Protein AF-0000000071173803 (afdb_homodimer)

pLDDT: mean 90.97, std 9.68, range [46.16, 98.56]

Structure (mmCIF, N/CA/C/O backbone):
data_AF-0000000071173803-model_v1
#
loop_
_entity.id
_entity.type
_entity.pdbx_description
1 polymer 'Corticotropin-releasing factor-binding protein'
#
loop_
_atom_site.group_PDB
_atom_site.id
_atom_site.type_symbol
_atom_site.label_atom_id
_atom_site.label_alt_id
_atom_site.label_comp_id
_atom_site.label_asym_id
_atom_site.label_entity_id
_atom_site.label_seq_id
_atom_site.pdbx_PDB_ins_code
_atom_site.Cartn_x
_atom_site.Cartn_y
_atom_site.Cartn_z
_atom_site.occupancy
_atom_site.B_iso_or_equiv
_atom_site.auth_seq_id
_atom_site.auth_comp_id
_atom_site.auth_asym_id
_atom_site.auth_atom_id
_atom_site.pdbx_PDB_model_num
ATOM 1 N N . MET A 1 1 ? -4.809 34.688 3.148 1 59.41 1 MET A N 1
ATOM 2 C CA . MET A 1 1 ? -4.145 33.438 3.539 1 59.41 1 MET A CA 1
ATOM 3 C C . MET A 1 1 ? -2.916 33.188 2.67 1 59.41 1 MET A C 1
ATOM 5 O O . MET A 1 1 ? -3.004 33.219 1.441 1 59.41 1 MET A O 1
ATOM 9 N N . GLU A 1 2 ? -1.804 33.406 3.295 1 76.56 2 GLU A N 1
ATOM 10 C CA . GLU A 1 2 ? -0.583 33.125 2.543 1 76.56 2 GLU A CA 1
ATOM 11 C C . GLU A 1 2 ? 0.011 31.781 2.936 1 76.56 2 GLU A C 1
ATOM 13 O O . GLU A 1 2 ? 0.204 31.5 4.121 1 76.56 2 GLU A O 1
ATOM 18 N N . VAL A 1 3 ? 0.132 30.844 2.01 1 80.69 3 VAL A N 1
ATOM 19 C CA . VAL A 1 3 ? 0.711 29.531 2.264 1 80.69 3 VAL A CA 1
ATOM 20 C C . VAL A 1 3 ? 2.172 29.516 1.819 1 80.69 3 VAL A C 1
ATOM 22 O O . VAL A 1 3 ? 2.494 29.953 0.711 1 80.69 3 VAL A O 1
ATOM 25 N N . GLN A 1 4 ? 3.051 29.172 2.697 1 82.62 4 GLN A N 1
ATOM 26 C CA . GLN A 1 4 ? 4.469 29.031 2.398 1 82.62 4 GLN A CA 1
ATOM 27 C C . GLN A 1 4 ? 4.906 27.562 2.531 1 82.62 4 GLN A C 1
ATOM 29 O O . GLN A 1 4 ? 4.648 26.922 3.551 1 82.62 4 GLN A O 1
ATOM 34 N N . SER A 1 5 ? 5.594 27.047 1.494 1 87.31 5 SER A N 1
ATOM 35 C CA . SER A 1 5 ? 5.992 25.641 1.504 1 87.31 5 SER A CA 1
ATOM 36 C C . SER A 1 5 ? 7.496 25.484 1.307 1 87.31 5 SER A C 1
ATOM 38 O O . SER A 1 5 ? 7.984 24.391 1.027 1 87.31 5 SER A O 1
ATOM 40 N N . GLU A 1 6 ? 8.242 26.641 1.444 1 93 6 GLU A N 1
ATOM 41 C CA . GLU A 1 6 ? 9.688 26.625 1.241 1 93 6 GLU A CA 1
ATOM 42 C C . GLU A 1 6 ? 10.43 27 2.516 1 93 6 GLU A C 1
ATOM 44 O O . GLU A 1 6 ? 9.945 27.828 3.297 1 93 6 GLU A O 1
ATOM 49 N N . GLU A 1 7 ? 11.555 26.328 2.613 1 96.31 7 GLU A N 1
ATOM 50 C CA . GLU A 1 7 ? 12.445 26.766 3.688 1 96.31 7 GLU A CA 1
ATOM 51 C C . GLU A 1 7 ? 13.047 28.141 3.387 1 96.31 7 GLU A C 1
ATOM 53 O O . GLU A 1 7 ? 13.141 28.547 2.227 1 96.31 7 GLU A O 1
ATOM 58 N N . GLY A 1 8 ? 13.477 28.844 4.512 1 94.94 8 GLY A N 1
ATOM 59 C CA . GLY A 1 8 ? 14.133 30.141 4.305 1 94.94 8 GLY A CA 1
ATOM 60 C C . GLY A 1 8 ? 13.742 31.172 5.34 1 94.94 8 GLY A C 1
ATOM 61 O O . GLY A 1 8 ? 13.234 30.828 6.41 1 94.94 8 GLY A O 1
ATOM 62 N N . GLN A 1 9 ? 14.141 32.406 4.934 1 94.94 9 GLN A N 1
ATOM 63 C CA . GLN A 1 9 ? 13.875 33.531 5.816 1 94.94 9 GLN A CA 1
ATOM 64 C C . GLN A 1 9 ? 12.664 34.344 5.336 1 94.94 9 GLN A C 1
ATOM 66 O O . GLN A 1 9 ? 12.523 34.594 4.137 1 94.94 9 GLN A O 1
ATOM 71 N N . TYR A 1 10 ? 11.898 34.656 6.281 1 94.38 10 TYR A N 1
ATOM 72 C CA . TYR A 1 10 ? 10.703 35.438 5.988 1 94.38 10 TYR A CA 1
ATOM 73 C C . TYR A 1 10 ? 10.641 36.688 6.859 1 94.38 10 TYR A C 1
ATOM 75 O O . TYR A 1 10 ? 11.102 36.688 8 1 94.38 10 TYR A O 1
ATOM 83 N N . PHE A 1 11 ? 10.086 37.75 6.238 1 91.75 11 PHE A N 1
ATOM 84 C CA . PHE A 1 11 ? 9.906 39 6.969 1 91.75 11 PHE A CA 1
ATOM 85 C C . PHE A 1 11 ? 8.531 39.594 6.695 1 91.75 11 PHE A C 1
ATOM 87 O O . PHE A 1 11 ? 8.102 39.656 5.543 1 91.75 11 PHE A O 1
ATOM 94 N N . PHE A 1 12 ? 7.914 39.938 7.77 1 89.5 12 PHE A N 1
ATOM 95 C CA . PHE A 1 12 ? 6.598 40.562 7.637 1 89.5 12 PHE A CA 1
ATOM 96 C C . PHE A 1 12 ? 6.562 41.906 8.312 1 89.5 12 PHE A C 1
ATOM 98 O O . PHE A 1 12 ? 7.004 42.062 9.453 1 89.5 12 PHE A O 1
ATOM 105 N N . LYS A 1 13 ? 6.094 42.875 7.594 1 87.94 13 LYS A N 1
ATOM 106 C CA . LYS A 1 13 ? 5.961 44.219 8.102 1 87.94 13 LYS A CA 1
ATOM 107 C C . LYS A 1 13 ? 4.535 44.75 7.93 1 87.94 13 LYS A C 1
ATOM 109 O O . LYS A 1 13 ? 3.895 44.469 6.91 1 87.94 13 LYS A O 1
ATOM 114 N N . ALA A 1 14 ? 4.141 45.438 8.93 1 86 14 ALA A N 1
ATOM 115 C CA . ALA A 1 14 ? 2.797 46 8.852 1 86 14 ALA A CA 1
ATOM 116 C C . ALA A 1 14 ? 2.725 47.094 7.785 1 86 14 ALA A C 1
ATOM 118 O O . ALA A 1 14 ? 3.641 47.906 7.66 1 86 14 ALA A O 1
ATOM 119 N N . SER A 1 15 ? 1.771 46.844 6.906 1 76.31 15 SER A N 1
ATOM 120 C CA . SER A 1 15 ? 1.469 47.938 5.973 1 76.31 15 SER A CA 1
ATOM 121 C C . SER A 1 15 ? 0.264 48.75 6.438 1 76.31 15 SER A C 1
ATOM 123 O O . SER A 1 15 ? -0.43 48.344 7.375 1 76.31 15 SER A O 1
ATOM 125 N N . GLN A 1 16 ? 0.033 49.969 5.773 1 65.31 16 GLN A N 1
ATOM 126 C CA . GLN A 1 16 ? -1.071 50.844 6.145 1 65.31 16 GLN A CA 1
ATOM 127 C C . GLN A 1 16 ? -2.4 50.094 6.125 1 65.31 16 GLN A C 1
ATOM 129 O O . GLN A 1 16 ? -3.273 50.344 6.957 1 65.31 16 GLN A O 1
ATOM 134 N N . ARG A 1 17 ? -2.688 49.219 5.199 1 61.84 17 ARG A N 1
ATOM 135 C CA . ARG A 1 17 ? -3.967 48.562 4.977 1 61.84 17 ARG A CA 1
ATOM 136 C C . ARG A 1 17 ? -4.203 47.469 6.023 1 61.84 17 ARG A C 1
ATOM 138 O O . ARG A 1 17 ? -5.336 47.031 6.219 1 61.84 17 ARG A O 1
ATOM 145 N N . ASP A 1 18 ? -3.154 47.031 6.547 1 60.41 18 ASP A N 1
ATOM 146 C CA . ASP A 1 18 ? -3.217 45.844 7.398 1 60.41 18 ASP A CA 1
ATOM 147 C C . ASP A 1 18 ? -3.48 46.25 8.852 1 60.41 18 ASP A C 1
ATOM 149 O O . ASP A 1 18 ? -3.303 45.406 9.758 1 60.41 18 ASP A O 1
ATOM 153 N N . SER A 1 19 ? -4.016 47.531 9.07 1 66.62 19 SER A N 1
ATOM 154 C CA . SER A 1 19 ? -4.039 48.031 10.43 1 66.62 19 SER A CA 1
ATOM 155 C C . SER A 1 19 ? -5.035 47.281 11.297 1 66.62 19 SER A C 1
ATOM 157 O O . SER A 1 19 ? -6.207 47.156 10.945 1 66.62 19 SER A O 1
ATOM 159 N N . ASN A 1 20 ? -4.672 46.5 12.266 1 76.06 20 ASN A N 1
ATOM 160 C CA . ASN A 1 20 ? -5.363 45.844 13.383 1 76.06 20 ASN A CA 1
ATOM 161 C C . ASN A 1 20 ? -5.996 44.531 12.984 1 76.06 20 ASN A C 1
ATOM 163 O O . ASN A 1 20 ? -6.734 43.938 13.766 1 76.06 20 ASN A O 1
ATOM 167 N N . MET A 1 21 ? -5.762 44.125 11.758 1 84.94 21 MET A N 1
ATOM 168 C CA . MET A 1 21 ? -6.352 42.875 11.344 1 84.94 21 MET A CA 1
ATOM 169 C C . MET A 1 21 ? -5.445 41.688 11.711 1 84.94 21 MET A C 1
ATOM 171 O O . MET A 1 21 ? -4.219 41.844 11.734 1 84.94 21 MET A O 1
ATOM 175 N N . VAL A 1 22 ? -6.082 40.625 12.125 1 87.44 22 VAL A N 1
ATOM 176 C CA . VAL A 1 22 ? -5.336 39.406 12.367 1 87.44 22 VAL A CA 1
ATOM 177 C C . VAL A 1 22 ? -5.031 38.719 11.039 1 87.44 22 VAL A C 1
ATOM 179 O O . VAL A 1 22 ? -5.938 38.469 10.242 1 87.44 22 VAL A O 1
ATOM 182 N N . CYS A 1 23 ? -3.803 38.5 10.766 1 90.25 23 CYS A N 1
ATOM 183 C CA . CYS A 1 23 ? -3.354 37.812 9.555 1 90.25 23 CYS A CA 1
ATOM 184 C C . CYS A 1 23 ? -2.674 36.5 9.891 1 90.25 23 CYS A C 1
ATOM 186 O O . CYS A 1 23 ? -2.396 36.219 11.062 1 90.25 23 CYS A O 1
ATOM 188 N N . GLY A 1 24 ? -2.547 35.656 8.844 1 92.25 24 GLY A N 1
ATOM 189 C CA . GLY A 1 24 ? -1.959 34.344 9.086 1 92.25 24 GLY A CA 1
ATOM 190 C C . GLY A 1 24 ? -0.979 33.906 8.008 1 92.25 24 GLY A C 1
ATOM 191 O O . GLY A 1 24 ? -1.202 34.156 6.824 1 92.25 24 GLY A O 1
ATOM 192 N N . VAL A 1 25 ? 0.132 33.375 8.406 1 94.88 25 VAL A N 1
ATOM 193 C CA . VAL A 1 25 ? 1.062 32.688 7.512 1 94.88 25 VAL A CA 1
ATOM 194 C C . VAL A 1 25 ? 0.924 31.172 7.676 1 94.88 25 VAL A C 1
ATOM 196 O O . VAL A 1 25 ? 1.354 30.609 8.688 1 94.88 25 VAL A O 1
ATOM 199 N N . TYR A 1 26 ? 0.418 30.562 6.664 1 96.12 26 TYR A N 1
ATOM 200 C CA . TYR A 1 26 ? 0.219 29.125 6.703 1 96.12 26 TYR A CA 1
ATOM 201 C C . TYR A 1 26 ? 1.432 28.391 6.145 1 96.12 26 TYR A C 1
ATOM 203 O O . TYR A 1 26 ? 1.81 28.594 4.988 1 96.12 26 TYR A O 1
ATOM 211 N N . LEU A 1 27 ? 1.997 27.547 6.98 1 97.5 27 LEU A N 1
ATOM 212 C CA . LEU A 1 27 ? 3.182 26.797 6.574 1 97.5 27 LEU A CA 1
ATOM 213 C C . LEU A 1 27 ? 2.836 25.328 6.32 1 97.5 27 LEU A C 1
ATOM 215 O O . LEU A 1 27 ? 2.055 24.734 7.062 1 97.5 27 LEU A O 1
ATOM 219 N N . LEU A 1 28 ? 3.396 24.781 5.277 1 96.56 28 LEU A N 1
ATOM 220 C CA . LEU A 1 28 ? 3.15 23.406 4.859 1 96.56 28 LEU A CA 1
ATOM 221 C C . LEU A 1 28 ? 4.418 22.781 4.293 1 96.56 28 LEU A C 1
ATOM 223 O O . LEU A 1 28 ? 5.16 23.422 3.555 1 96.56 28 LEU A O 1
ATOM 227 N N . THR A 1 29 ? 4.711 21.547 4.703 1 96.31 29 THR A N 1
ATOM 228 C CA . THR A 1 29 ? 5.855 20.828 4.156 1 96.31 29 THR A CA 1
ATOM 229 C C . THR A 1 29 ? 5.461 19.422 3.75 1 96.31 29 THR A C 1
ATOM 231 O O . THR A 1 29 ? 4.273 19.078 3.711 1 96.31 29 THR A O 1
ATOM 234 N N . ASP A 1 30 ? 6.414 18.547 3.383 1 93.31 30 ASP A N 1
ATOM 235 C CA . ASP A 1 30 ? 6.168 17.172 2.984 1 93.31 30 ASP A CA 1
ATOM 236 C C . ASP A 1 30 ? 5.609 16.359 4.148 1 93.31 30 AS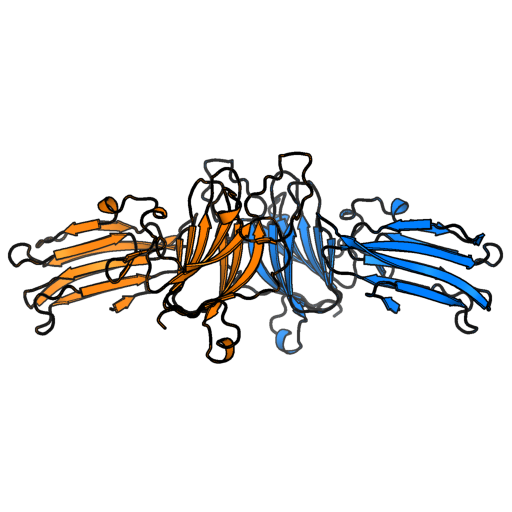P A C 1
ATOM 238 O O . ASP A 1 30 ? 5.871 16.672 5.312 1 93.31 30 ASP A O 1
ATOM 242 N N . PRO A 1 31 ? 4.887 15.297 3.783 1 92.81 31 PRO A N 1
ATOM 243 C CA . PRO A 1 31 ? 4.203 14.5 4.805 1 92.81 31 PRO A CA 1
ATOM 244 C C . PRO A 1 31 ? 5.164 13.922 5.84 1 92.81 31 PRO A C 1
ATOM 246 O O . PRO A 1 31 ? 4.766 13.68 6.984 1 92.81 31 PRO A O 1
ATOM 249 N N . ASP A 1 32 ? 6.359 13.625 5.484 1 92.31 32 ASP A N 1
ATOM 250 C CA . ASP A 1 32 ? 7.297 12.969 6.395 1 92.31 32 ASP A CA 1
ATOM 251 C C . ASP A 1 32 ? 8.242 13.977 7.039 1 92.31 32 ASP A C 1
ATOM 253 O O . ASP A 1 32 ? 9.375 13.641 7.387 1 92.31 32 ASP A O 1
ATOM 257 N N . LYS A 1 33 ? 7.793 15.211 7.082 1 96.12 33 LYS A N 1
ATOM 258 C CA . LYS A 1 33 ? 8.578 16.266 7.723 1 96.12 33 LYS A CA 1
ATOM 259 C C . LYS A 1 33 ? 7.707 17.125 8.641 1 96.12 33 LYS A C 1
ATOM 261 O O . LYS A 1 33 ? 6.496 17.219 8.438 1 96.12 33 LYS A O 1
ATOM 266 N N . ASN A 1 34 ? 8.375 17.672 9.609 1 97.81 34 ASN A N 1
ATOM 267 C CA . ASN A 1 34 ? 7.797 18.703 10.469 1 97.81 34 ASN A CA 1
ATOM 268 C C . ASN A 1 34 ? 8.391 20.078 10.172 1 97.81 34 ASN A C 1
ATOM 270 O O . ASN A 1 34 ? 9.32 20.203 9.375 1 97.81 34 ASN A O 1
ATOM 274 N N . ILE A 1 35 ? 7.82 21.078 10.766 1 98.25 35 ILE A N 1
ATOM 275 C CA . ILE A 1 35 ? 8.242 22.453 10.492 1 98.25 35 ILE A CA 1
ATOM 276 C C . ILE A 1 35 ? 8.875 23.047 11.75 1 98.25 35 ILE A C 1
ATOM 278 O O . ILE A 1 35 ? 8.273 23.016 12.828 1 98.25 35 ILE A O 1
ATOM 282 N N . GLU A 1 36 ? 10.055 23.516 11.594 1 98.31 36 GLU A N 1
ATOM 283 C CA . GLU A 1 36 ? 10.719 24.297 12.641 1 98.31 36 GLU A CA 1
ATOM 284 C C . GLU A 1 36 ? 10.75 25.781 12.289 1 98.31 36 GLU A C 1
ATOM 286 O O . GLU A 1 36 ? 11.156 26.156 11.195 1 98.31 36 GLU A O 1
ATOM 291 N N . VAL A 1 37 ? 10.32 26.562 13.18 1 97.19 37 VAL A N 1
ATOM 292 C CA . VAL A 1 37 ? 10.289 28.016 12.984 1 97.19 37 VAL A CA 1
ATOM 293 C C . VAL A 1 37 ? 11.164 28.703 14.023 1 97.19 37 VAL A C 1
ATOM 295 O O . VAL A 1 37 ? 11.016 28.453 15.227 1 97.19 37 VAL A O 1
ATOM 298 N N . ILE A 1 38 ? 12.047 29.5 13.523 1 95.69 38 ILE A N 1
ATOM 299 C CA . ILE A 1 38 ? 12.93 30.25 14.414 1 95.69 38 ILE A CA 1
ATOM 300 C C . ILE A 1 38 ? 12.672 31.734 14.258 1 95.69 38 ILE A C 1
ATOM 302 O O . ILE A 1 38 ? 13.008 32.344 13.227 1 95.69 38 ILE A O 1
ATOM 306 N N . PHE A 1 39 ? 12.133 32.344 15.289 1 93.94 39 PHE A N 1
ATOM 307 C CA . PHE A 1 39 ? 11.945 33.781 15.273 1 93.94 39 PHE A CA 1
ATOM 308 C C . PHE A 1 39 ? 13.242 34.5 15.617 1 93.94 39 PHE A C 1
ATOM 310 O O . PHE A 1 39 ? 13.805 34.281 16.688 1 93.94 39 PHE A O 1
ATOM 317 N N . ASP A 1 40 ? 13.656 35.312 14.703 1 90.62 40 ASP A N 1
ATOM 318 C CA . ASP A 1 40 ? 14.945 35.938 14.93 1 90.62 40 ASP A CA 1
ATOM 319 C C . ASP A 1 40 ? 14.797 37.469 15.07 1 90.62 40 ASP A C 1
ATOM 321 O O . ASP A 1 40 ? 15.742 38.156 15.453 1 90.62 40 ASP A O 1
ATOM 325 N N . TYR A 1 41 ? 13.75 37.969 14.695 1 91.5 41 TYR A N 1
ATOM 326 C CA . TYR A 1 41 ? 13.461 39.406 14.82 1 91.5 41 TYR A CA 1
ATOM 327 C C . TYR A 1 41 ? 12.023 39.625 15.258 1 91.5 41 TYR A C 1
ATOM 329 O O . TYR A 1 41 ? 11.102 39 14.758 1 91.5 41 TYR A O 1
ATOM 337 N N . LEU A 1 42 ? 11.867 40.469 16.234 1 93.25 42 LEU A N 1
ATOM 338 C CA . LEU A 1 42 ? 10.516 40.781 16.688 1 93.25 42 LEU A CA 1
ATOM 339 C C . LEU A 1 42 ? 10.398 42.25 17.094 1 93.25 42 LEU A C 1
ATOM 341 O O . LEU A 1 42 ? 11.078 42.719 18.016 1 93.25 42 LEU A O 1
ATOM 345 N N . ASN A 1 43 ? 9.641 42.969 16.344 1 93 43 ASN A N 1
ATOM 346 C CA . ASN A 1 43 ? 9.211 44.312 16.688 1 93 43 ASN A CA 1
ATOM 347 C C . ASN A 1 43 ? 7.695 44.438 16.609 1 93 43 ASN A C 1
ATOM 349 O O . ASN A 1 43 ? 7.164 45.031 15.672 1 93 43 ASN A O 1
ATOM 353 N N . VAL A 1 44 ? 7.031 43.906 17.594 1 93.19 44 VAL A N 1
ATOM 354 C CA . VAL A 1 44 ? 5.578 43.875 17.719 1 93.19 44 VAL A CA 1
ATOM 355 C C . VAL A 1 44 ? 5.184 44.281 19.141 1 93.19 44 VAL A C 1
ATOM 357 O O . VAL A 1 44 ? 4.871 43.406 19.969 1 93.19 44 VAL A O 1
ATOM 360 N N . PRO A 1 45 ? 5.16 45.531 19.312 1 92.31 45 PRO A N 1
ATOM 361 C CA . PRO A 1 45 ? 4.945 46 20.672 1 92.31 45 PRO A CA 1
ATOM 362 C C . PRO A 1 45 ? 3.621 45.531 21.266 1 92.31 45 PRO A C 1
ATOM 364 O O . PRO A 1 45 ? 2.566 45.719 20.656 1 92.31 45 PRO A O 1
ATOM 367 N N . CYS A 1 46 ? 3.711 45.094 22.516 1 92 46 CYS A N 1
ATOM 368 C CA . CYS A 1 46 ? 2.518 44.625 23.219 1 92 46 CYS A CA 1
ATOM 369 C C . CYS A 1 46 ? 1.587 45.781 23.531 1 92 46 CYS A C 1
ATOM 371 O O . CYS A 1 46 ? 0.365 45.625 23.531 1 92 46 CYS A O 1
ATOM 373 N N . GLU A 1 47 ? 2.123 46.875 23.719 1 92.25 47 GLU A N 1
ATOM 374 C CA . GLU A 1 47 ? 1.381 48.062 24.156 1 92.25 47 GLU A CA 1
ATOM 375 C C . GLU A 1 47 ? 0.385 48.5 23.078 1 92.25 47 GLU A C 1
ATOM 377 O O . GLU A 1 47 ? -0.645 49.125 23.391 1 92.25 47 GLU A O 1
ATOM 382 N N . THR A 1 48 ? 0.741 48.312 21.922 1 88.88 48 THR A N 1
ATOM 383 C CA . THR A 1 48 ? -0.132 48.75 20.828 1 88.88 48 THR A CA 1
ATOM 384 C C . THR A 1 48 ? -1.029 47.594 20.391 1 88.88 48 THR A C 1
ATOM 386 O O . THR A 1 48 ? -1.52 47.562 19.25 1 88.88 48 THR A O 1
ATOM 389 N N . ASN A 1 49 ? -1.089 46.562 21.172 1 91.06 49 ASN A N 1
ATOM 390 C CA . ASN A 1 49 ? -1.917 45.406 20.906 1 91.06 49 ASN A CA 1
ATOM 391 C C . ASN A 1 49 ? -1.32 44.531 19.812 1 91.06 49 ASN A C 1
ATOM 393 O O . ASN A 1 49 ? -2.053 43.906 19.047 1 91.06 49 ASN A O 1
ATOM 397 N N . GLY A 1 50 ? -0.064 44.656 19.609 1 92.12 50 GLY A N 1
ATOM 398 C CA . GLY A 1 50 ? 0.627 43.75 18.703 1 92.12 50 GLY A CA 1
ATOM 399 C C . GLY A 1 50 ? 0.729 42.344 19.25 1 92.12 50 GLY A C 1
ATOM 400 O O . GLY A 1 50 ? 0.855 42.125 20.469 1 92.12 50 GLY A O 1
ATOM 401 N N . LEU A 1 51 ? 0.649 41.375 18.375 1 93 51 LEU A N 1
ATOM 402 C CA . LEU A 1 51 ? 0.697 39.969 18.828 1 93 51 LEU A CA 1
ATOM 403 C C . LEU A 1 51 ? 1.147 39.062 17.688 1 93 51 LEU A C 1
ATOM 405 O O . LEU A 1 51 ? 0.729 39.219 16.547 1 93 51 LEU A O 1
ATOM 409 N N . VAL A 1 52 ? 2.023 38.125 18.047 1 93.31 52 VAL A N 1
ATOM 410 C CA . VAL A 1 52 ? 2.377 37 17.172 1 93.31 52 VAL A CA 1
ATOM 411 C C . VAL A 1 52 ? 2.082 35.688 17.875 1 93.31 52 VAL A C 1
ATOM 413 O O . VAL A 1 52 ? 2.322 35.531 19.078 1 93.31 52 VAL A O 1
ATOM 416 N N . SER A 1 53 ? 1.533 34.781 17.141 1 94.88 53 SER A N 1
ATOM 417 C CA . SER A 1 53 ? 1.189 33.469 17.703 1 94.88 53 SER A CA 1
ATOM 418 C C . SER A 1 53 ? 1.65 32.344 16.797 1 94.88 53 SER A C 1
ATOM 420 O O . SER A 1 53 ? 1.422 32.375 15.586 1 94.88 53 SER A O 1
ATOM 422 N N . PHE A 1 54 ? 2.402 31.422 17.438 1 96.75 54 PHE A N 1
ATOM 423 C CA . PHE A 1 54 ? 2.707 30.172 16.75 1 96.75 54 PHE A CA 1
ATOM 424 C C . PHE A 1 54 ? 1.685 29.109 17.109 1 96.75 54 PHE A C 1
ATOM 426 O O . PHE A 1 54 ? 1.4 28.875 18.281 1 96.75 54 PHE A O 1
ATOM 433 N N . ILE A 1 55 ? 1.165 28.469 16.094 1 97.62 55 ILE A N 1
ATOM 434 C CA . ILE A 1 55 ? 0.193 27.406 16.297 1 97.62 55 ILE A CA 1
ATOM 435 C C . ILE A 1 55 ? 0.74 26.094 15.734 1 97.62 55 ILE A C 1
ATOM 437 O O . ILE A 1 55 ? 1.106 26.016 14.555 1 97.62 55 ILE A O 1
ATOM 441 N N . ASP A 1 56 ? 0.825 25.031 16.609 1 98.31 56 ASP A N 1
ATOM 442 C CA . ASP A 1 56 ? 1.19 23.688 16.203 1 98.31 56 ASP A CA 1
ATOM 443 C C . ASP A 1 56 ? 0.056 23.031 15.422 1 98.31 56 ASP A C 1
ATOM 445 O O . ASP A 1 56 ? -0.8 22.359 16 1 98.31 56 ASP A O 1
ATOM 449 N N . GLY A 1 57 ? 0.076 23.188 14.109 1 97.69 57 GLY A N 1
ATOM 450 C CA . GLY A 1 57 ? -1.005 22.812 13.211 1 97.69 57 GLY A CA 1
ATOM 451 C C . GLY A 1 57 ? -1.604 24 12.469 1 97.69 57 GLY A C 1
ATOM 452 O O . GLY A 1 57 ? -0.941 25.016 12.281 1 97.69 57 GLY A O 1
ATOM 453 N N . TRP A 1 58 ? -2.76 23.75 11.875 1 96.62 58 TRP A N 1
ATOM 454 C CA . TRP A 1 58 ? -3.477 24.812 11.156 1 96.62 58 TRP A CA 1
ATOM 455 C C . TRP A 1 58 ? -4.789 25.141 11.859 1 96.62 58 TRP A C 1
ATOM 457 O O . TRP A 1 58 ? -5.367 24.297 12.547 1 96.62 58 TRP A O 1
ATOM 467 N N . GLU A 1 59 ? -5.25 26.312 11.727 1 95 59 GLU A N 1
ATOM 468 C CA . GLU A 1 59 ? -6.566 26.766 12.164 1 95 59 GLU A CA 1
ATOM 469 C C . GLU A 1 59 ? -7.289 27.516 11.055 1 95 59 GLU A C 1
ATOM 471 O O . GLU A 1 59 ? -6.762 28.484 10.508 1 95 59 GLU A O 1
ATOM 476 N N . LEU A 1 60 ? -8.43 27.047 10.719 1 90.25 60 LEU A N 1
ATOM 477 C CA . LEU A 1 60 ? -9.273 27.688 9.719 1 90.25 60 LEU A CA 1
ATOM 478 C C . LEU A 1 60 ? -10.711 27.812 10.219 1 90.25 60 LEU A C 1
ATOM 480 O O . LEU A 1 60 ? -11.383 26.797 10.438 1 90.25 60 LEU A O 1
ATOM 484 N N . ASN A 1 61 ? -11.156 29.031 10.375 1 88.94 61 ASN A N 1
ATOM 485 C CA . ASN A 1 61 ? -12.523 29.312 10.805 1 88.94 61 ASN A CA 1
ATOM 486 C C . ASN A 1 61 ? -12.852 28.625 12.125 1 88.94 61 ASN A C 1
ATOM 488 O O . ASN A 1 61 ? -13.898 27.984 12.25 1 88.94 61 ASN A O 1
ATOM 492 N N . GLY A 1 62 ? -11.953 28.625 12.914 1 91.12 62 GLY A N 1
ATOM 493 C CA . GLY A 1 62 ? -12.164 28.078 14.25 1 91.12 62 GLY A CA 1
ATOM 494 C C . GLY A 1 62 ? -11.953 26.578 14.32 1 91.12 62 GLY A C 1
ATOM 495 O O . GLY A 1 62 ? -12.125 25.969 15.383 1 91.12 62 GLY A O 1
ATOM 496 N N . GLN A 1 63 ? -11.656 25.953 13.242 1 94.62 63 GLN A N 1
ATOM 497 C CA . GLN A 1 63 ? -11.406 24.516 13.211 1 94.62 63 GLN A CA 1
ATOM 498 C C . GLN A 1 63 ? -9.914 24.219 13.07 1 94.62 63 GLN A C 1
ATOM 500 O O . GLN A 1 63 ? -9.188 24.969 12.414 1 94.62 63 GLN A O 1
ATOM 505 N N . PHE A 1 64 ? -9.5 23.047 13.633 1 96.19 64 PHE A N 1
ATOM 506 C CA . PHE A 1 64 ? -8.062 22.812 13.75 1 96.19 64 PHE A CA 1
ATOM 507 C C . PHE A 1 64 ? -7.652 21.547 13 1 96.19 64 PHE A C 1
ATOM 509 O O . PHE A 1 64 ? -8.43 20.594 12.906 1 96.19 64 PHE A O 1
ATOM 516 N N . PHE A 1 65 ? -6.488 21.625 12.531 1 96.5 65 PHE A N 1
ATOM 517 C CA . PHE A 1 65 ? -5.797 20.453 12.031 1 96.5 65 PHE A CA 1
ATOM 518 C C . PHE A 1 65 ? -4.48 20.234 12.766 1 96.5 65 PHE A C 1
ATOM 520 O O . PHE A 1 65 ? -3.645 21.141 12.828 1 96.5 65 PHE A O 1
ATOM 527 N N . PRO A 1 66 ? -4.195 19.141 13.086 1 96.94 66 PRO A N 1
ATOM 528 C CA . PRO A 1 66 ? -5.098 18 13.281 1 96.94 66 PRO A CA 1
ATOM 529 C C . PRO A 1 66 ? -6.234 18.312 14.258 1 96.94 66 PRO A C 1
ATOM 531 O O . PRO A 1 66 ? -6.16 19.297 15 1 96.94 66 PRO A O 1
ATOM 534 N N . SER A 1 67 ? -7.211 17.469 14.148 1 94.75 67 SER A N 1
ATOM 535 C CA . SER A 1 67 ? -8.32 17.656 15.078 1 94.75 67 SER A CA 1
ATOM 536 C C . SER A 1 67 ? -7.852 17.547 16.531 1 94.75 67 SER A C 1
ATOM 538 O O . SER A 1 67 ? -6.801 16.953 16.797 1 94.75 67 SER A O 1
ATOM 540 N N . ILE A 1 68 ? -8.648 18.094 17.422 1 93.75 68 ILE A N 1
ATOM 541 C CA . ILE A 1 68 ? -8.273 18.188 18.828 1 93.75 68 ILE A CA 1
ATOM 542 C C . ILE A 1 68 ? -8.008 16.797 19.375 1 93.75 68 ILE A C 1
ATOM 544 O O . ILE A 1 68 ? -7.035 16.578 20.109 1 93.75 68 ILE A O 1
ATOM 548 N N . GLU A 1 69 ? -8.812 15.828 19.016 1 91.06 69 GLU A N 1
ATOM 549 C CA . GLU A 1 69 ? -8.703 14.484 19.562 1 91.06 69 GLU A CA 1
ATOM 550 C C . GLU A 1 69 ? -7.523 13.727 18.953 1 91.06 69 GLU A C 1
ATOM 552 O O . GLU A 1 69 ? -7.031 12.758 19.531 1 91.06 69 GLU A O 1
ATOM 557 N N . ASP A 1 70 ? -7.062 14.188 17.859 1 95.12 70 ASP A N 1
ATOM 558 C CA . ASP A 1 70 ? -6.074 13.398 17.125 1 95.12 70 ASP A CA 1
ATOM 559 C C . ASP A 1 70 ? -4.68 14.016 17.25 1 95.12 70 ASP A C 1
ATOM 561 O O . ASP A 1 70 ? -3.691 13.406 16.844 1 95.12 70 ASP A O 1
ATOM 565 N N . HIS A 1 71 ? -4.574 15.203 17.766 1 96.5 71 HIS A N 1
ATOM 566 C CA . HIS A 1 71 ? -3.268 15.805 18 1 96.5 71 HIS A CA 1
ATOM 567 C C . HIS A 1 71 ? -2.627 15.281 19.281 1 96.5 71 HIS A C 1
ATOM 569 O O . HIS A 1 71 ? -3.314 15.086 20.281 1 96.5 71 HIS A O 1
ATOM 575 N N . PRO A 1 72 ? -1.331 15.109 19.266 1 94.5 72 PRO A N 1
ATOM 576 C CA . PRO A 1 72 ? -0.69 14.562 20.453 1 94.5 72 PRO A CA 1
ATOM 577 C C . PRO A 1 72 ? -0.704 15.539 21.625 1 94.5 72 PRO A C 1
ATOM 579 O O . PRO A 1 72 ? -0.573 15.125 22.781 1 94.5 72 PRO A O 1
ATOM 582 N N . LYS A 1 73 ? -0.834 16.828 21.344 1 96.38 73 LYS A N 1
ATOM 583 C CA . LYS A 1 73 ? -0.863 17.859 22.391 1 96.38 73 LYS A CA 1
ATOM 584 C C . LYS A 1 73 ? -2.277 18.391 22.594 1 96.38 73 LYS A C 1
ATOM 586 O O . LYS A 1 73 ? -3.029 18.562 21.641 1 96.38 73 LYS A O 1
ATOM 591 N N . PRO A 1 74 ? -2.57 18.688 23.891 1 95.5 74 PRO A N 1
ATOM 592 C CA . PRO A 1 74 ? -3.836 19.391 24.094 1 95.5 74 PRO A CA 1
ATOM 593 C C . PRO A 1 74 ? -3.857 20.766 23.422 1 95.5 74 PRO A C 1
ATOM 595 O O . PRO A 1 74 ? -2.803 21.359 23.203 1 95.5 74 PRO A O 1
ATOM 598 N N . LEU A 1 75 ? -5.043 21.234 23.125 1 94.44 75 LEU A N 1
ATOM 599 C CA . LEU A 1 75 ? -5.207 22.453 22.344 1 94.44 75 LEU A CA 1
ATOM 600 C C . LEU A 1 75 ? -4.449 23.625 22.969 1 94.44 75 LEU A C 1
ATOM 602 O O . LEU A 1 75 ? -3.791 24.391 22.281 1 94.44 75 LEU A O 1
ATOM 606 N N . GLN A 1 76 ? -4.488 23.719 24.281 1 93.81 76 GLN A N 1
ATOM 607 C CA . GLN A 1 76 ? -3.873 24.828 24.984 1 93.81 76 GLN A CA 1
ATOM 608 C C . GLN A 1 76 ? -2.359 24.844 24.781 1 93.81 76 GLN A C 1
ATOM 610 O O . GLN A 1 76 ? -1.732 25.906 24.812 1 93.81 76 GLN A O 1
ATOM 615 N N . SER A 1 77 ? -1.804 23.656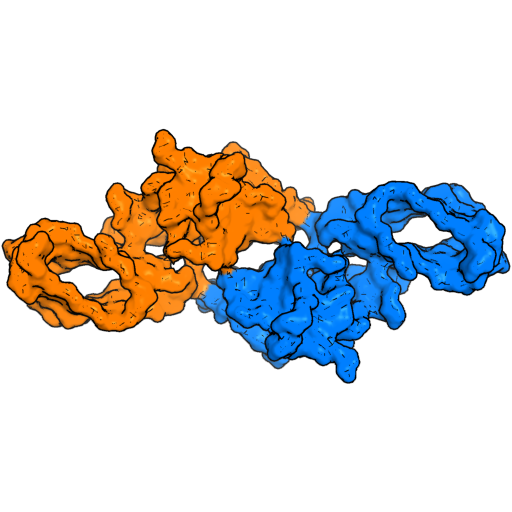 24.562 1 95.88 77 SER A N 1
ATOM 616 C CA . SER A 1 77 ? -0.357 23.531 24.422 1 95.88 77 SER A CA 1
ATOM 617 C C . SER A 1 77 ? 0.068 23.703 22.969 1 95.88 77 SER A C 1
ATOM 619 O O . SER A 1 77 ? 1.255 23.609 22.641 1 95.88 77 SER A O 1
ATOM 621 N N . ARG A 1 78 ? -0.881 24 22.156 1 97.31 78 ARG A N 1
ATOM 622 C CA . ARG A 1 78 ? -0.589 24.125 20.734 1 97.31 78 ARG A CA 1
ATOM 623 C C . ARG A 1 78 ? -0.365 25.578 20.344 1 97.31 78 ARG A C 1
ATOM 625 O O . ARG A 1 78 ? 0.018 25.875 19.219 1 97.31 78 ARG A O 1
ATOM 632 N N . PHE A 1 79 ? -0.578 26.453 21.344 1 95 79 PHE A N 1
ATOM 633 C CA . PHE A 1 79 ? -0.469 27.891 21.094 1 95 79 PHE A CA 1
ATOM 634 C C . PHE A 1 79 ? 0.653 28.5 21.922 1 95 79 PHE A C 1
ATOM 636 O O . PHE A 1 79 ? 0.787 28.203 23.109 1 95 79 PHE A O 1
ATOM 643 N N . THR A 1 80 ? 1.423 29.281 21.281 1 94.5 80 THR A N 1
ATOM 644 C CA . THR A 1 80 ? 2.354 30.156 21.984 1 94.5 80 THR A CA 1
ATOM 645 C C . THR A 1 80 ? 2.256 31.578 21.453 1 94.5 80 THR A C 1
ATOM 647 O O . THR A 1 80 ? 2.531 31.844 20.281 1 94.5 80 THR A O 1
ATOM 650 N N . GLU A 1 81 ? 1.849 32.438 22.297 1 93.5 81 GLU A N 1
ATOM 651 C CA . GLU A 1 81 ? 1.693 33.844 21.938 1 93.5 81 GLU A CA 1
ATOM 652 C C . GLU A 1 81 ? 2.797 34.688 22.562 1 93.5 81 GLU A C 1
ATOM 654 O O . GLU A 1 81 ? 3.211 34.469 23.688 1 93.5 81 GLU A O 1
ATOM 659 N N . PHE A 1 82 ? 3.23 35.625 21.797 1 92.19 82 PHE A N 1
ATOM 660 C CA . PHE A 1 82 ? 4.258 36.5 22.328 1 92.19 82 PHE A CA 1
ATOM 661 C C . PHE A 1 82 ? 4.258 37.844 21.594 1 92.19 82 PHE A C 1
ATOM 663 O O . PHE A 1 82 ? 3.723 37.938 20.484 1 92.19 82 PHE A O 1
ATOM 670 N N . CYS A 1 83 ? 4.699 38.844 22.188 1 92.19 83 CYS A N 1
ATOM 671 C CA . CYS A 1 83 ? 4.859 40.188 21.688 1 92.19 83 CYS A CA 1
ATOM 672 C C . CYS A 1 83 ? 6.051 40.875 22.344 1 92.19 83 CYS A C 1
ATOM 674 O O . CYS A 1 83 ? 6.652 40.344 23.281 1 92.19 83 CYS A O 1
ATOM 676 N N . GLY A 1 84 ? 6.414 41.969 21.812 1 89.94 84 GLY A N 1
ATOM 677 C CA . GLY A 1 84 ? 7.523 42.719 22.359 1 89.94 84 GLY A CA 1
ATOM 678 C C . GLY A 1 84 ? 8.539 43.156 21.328 1 89.94 84 GLY A C 1
ATOM 679 O O . GLY A 1 84 ? 8.258 43.094 20.125 1 89.94 84 GLY A O 1
ATOM 680 N N . GLN A 1 85 ? 9.461 43.906 21.859 1 82.38 85 GLN A N 1
ATOM 681 C CA . GLN A 1 85 ? 10.609 44.312 21.062 1 82.38 85 GLN A CA 1
ATOM 682 C C . GLN A 1 85 ? 11.883 43.594 21.516 1 82.38 85 GLN A C 1
ATOM 684 O O . GLN A 1 85 ? 12.391 43.875 22.609 1 82.38 85 GLN A O 1
ATOM 689 N N . ARG A 1 86 ? 11.961 42.312 21.094 1 73.44 86 ARG A N 1
ATOM 690 C CA . ARG A 1 86 ? 13.117 41.594 21.594 1 73.44 86 ARG A CA 1
ATOM 691 C C . ARG A 1 86 ? 13.773 40.781 20.469 1 73.44 86 ARG A C 1
ATOM 693 O O . ARG A 1 86 ? 13.102 40.344 19.531 1 73.44 86 ARG A O 1
ATOM 700 N N . LYS A 1 87 ? 15.156 40.875 20.531 1 64.62 87 LYS A N 1
ATOM 701 C CA . LYS A 1 87 ? 15.914 39.969 19.688 1 64.62 87 LYS A CA 1
ATOM 702 C C . LYS A 1 87 ? 16.078 38.594 20.359 1 64.62 87 LYS A C 1
ATOM 704 O O . LYS A 1 87 ? 16.906 38.438 21.266 1 64.62 87 LYS A O 1
ATOM 709 N N . VAL A 1 88 ? 14.984 37.844 20.781 1 67.88 88 VAL A N 1
ATOM 710 C CA . VAL A 1 88 ? 15.281 36.531 21.312 1 67.88 88 VAL A CA 1
ATOM 711 C C . VAL A 1 88 ? 14.969 35.469 20.25 1 67.88 88 VAL A C 1
ATOM 713 O O . VAL A 1 88 ? 14.016 35.625 19.484 1 67.88 88 VAL A O 1
ATOM 716 N N . LYS A 1 89 ? 15.93 34.531 20.141 1 82.12 89 LYS A N 1
ATOM 717 C CA . LYS A 1 89 ? 15.758 33.406 19.234 1 82.12 89 LYS A CA 1
ATOM 718 C C . LYS A 1 89 ? 14.82 32.344 19.844 1 82.12 89 LYS A C 1
ATOM 720 O O . LYS A 1 89 ? 15.211 31.625 20.75 1 82.12 89 LYS A O 1
ATOM 725 N N . GLN A 1 90 ? 13.57 32.469 19.547 1 89.12 90 GLN A N 1
ATOM 726 C CA . GLN A 1 90 ? 12.602 31.453 19.922 1 89.12 90 GLN A CA 1
ATOM 727 C C . GLN A 1 90 ? 12.43 30.422 18.828 1 89.12 90 GLN A C 1
ATOM 729 O O . GLN A 1 90 ? 12.312 30.766 17.656 1 89.12 90 GLN A O 1
ATOM 734 N N . VAL A 1 91 ? 12.453 29.156 19.234 1 95.19 91 VAL A N 1
ATOM 735 C CA . VAL A 1 91 ? 12.336 28.062 18.281 1 95.19 91 VAL A CA 1
ATOM 736 C C . VAL A 1 91 ? 11.062 27.281 18.562 1 95.19 91 VAL A C 1
ATOM 738 O O . VAL A 1 91 ? 10.773 26.922 19.703 1 95.19 91 VAL A O 1
ATOM 741 N N . PHE A 1 92 ? 10.281 27.141 17.578 1 96.75 92 PHE A N 1
ATOM 742 C CA . PHE A 1 92 ? 9.07 26.344 17.672 1 96.75 92 PHE A CA 1
ATOM 743 C C . PHE A 1 92 ? 9.086 25.203 16.641 1 96.75 92 PHE A C 1
ATOM 745 O O . PHE A 1 92 ? 9.625 25.359 15.547 1 96.75 92 PHE A O 1
ATOM 752 N N . GLN A 1 93 ? 8.5 24.094 17.031 1 97.38 93 GLN A N 1
ATOM 753 C CA . GLN A 1 93 ? 8.43 22.953 16.125 1 97.38 93 GLN A CA 1
ATOM 754 C C . GLN A 1 93 ? 7.02 22.375 16.078 1 97.38 93 GLN A C 1
ATOM 756 O O . GLN A 1 93 ? 6.367 22.219 17.109 1 97.38 93 GLN A O 1
ATOM 761 N N . SER A 1 94 ? 6.602 22.156 14.914 1 98.25 94 SER A N 1
ATOM 762 C CA . SER A 1 94 ? 5.289 21.531 14.758 1 98.25 94 SER A CA 1
ATOM 763 C C . SER A 1 94 ? 5.348 20.031 15.023 1 98.25 94 SER A C 1
ATOM 765 O O . SER A 1 94 ? 6.43 19.438 15.031 1 98.25 94 SER A O 1
ATOM 767 N N . SER A 1 95 ? 4.145 19.391 15.266 1 97.94 95 SER A N 1
ATOM 768 C CA . SER A 1 95 ? 4.047 17.953 15.484 1 97.94 95 SER A CA 1
ATOM 769 C C . SER A 1 95 ? 3.695 17.219 14.195 1 97.94 95 SER A C 1
ATOM 771 O O . SER A 1 95 ? 3.699 15.984 14.156 1 97.94 95 SER A O 1
ATOM 773 N N . GLN A 1 96 ? 3.27 17.938 13.172 1 97.81 96 GLN A N 1
ATOM 774 C CA . GLN A 1 96 ? 2.908 17.422 11.859 1 97.81 96 GLN A CA 1
ATOM 775 C C . GLN A 1 96 ? 3.447 18.312 10.742 1 97.81 96 GLN A C 1
ATOM 777 O O . GLN A 1 96 ? 4.188 19.266 11.008 1 97.81 96 GLN A O 1
ATOM 782 N N . ASN A 1 97 ? 2.986 18.078 9.5 1 97.19 97 ASN A N 1
ATOM 783 C CA . ASN A 1 97 ? 3.594 18.766 8.367 1 97.19 97 ASN A CA 1
ATOM 784 C C . ASN A 1 97 ? 2.938 20.125 8.125 1 97.19 97 ASN A C 1
ATOM 786 O O . ASN A 1 97 ? 2.926 20.625 6.992 1 97.19 97 ASN A O 1
ATOM 790 N N . ALA A 1 98 ? 2.355 20.672 9.125 1 97.69 98 ALA A N 1
ATOM 791 C CA . ALA A 1 98 ? 1.671 21.969 9.016 1 97.69 98 ALA A CA 1
ATOM 792 C C . ALA A 1 98 ? 1.877 22.797 10.273 1 97.69 98 ALA A C 1
ATOM 794 O O . ALA A 1 98 ? 1.923 22.266 11.383 1 97.69 98 ALA A O 1
ATOM 795 N N . ALA A 1 99 ? 1.935 24.047 10.078 1 98.19 99 ALA A N 1
ATOM 796 C CA . ALA A 1 99 ? 2.014 25.031 11.156 1 98.19 99 ALA A CA 1
ATOM 797 C C . ALA A 1 99 ? 1.429 26.375 10.727 1 98.19 99 ALA A C 1
ATOM 799 O O . ALA A 1 99 ? 1.253 26.625 9.531 1 98.19 99 ALA A O 1
ATOM 800 N N . LEU A 1 100 ? 1.122 27.188 11.727 1 97.75 100 LEU A N 1
ATOM 801 C CA . LEU A 1 100 ? 0.5 28.484 11.43 1 97.75 100 LEU A CA 1
ATOM 802 C C . LEU A 1 100 ? 1.089 29.578 12.305 1 97.75 100 LEU A C 1
ATOM 804 O O . LEU A 1 100 ? 1.293 29.391 13.5 1 97.75 100 LEU A O 1
ATOM 808 N N . ILE A 1 101 ? 1.468 30.656 11.703 1 96.19 101 ILE A N 1
ATOM 809 C CA . ILE A 1 101 ? 1.824 31.875 12.414 1 96.19 101 ILE A CA 1
ATOM 810 C C . ILE A 1 101 ? 0.716 32.906 12.25 1 96.19 101 ILE A C 1
ATOM 812 O O . ILE A 1 101 ? 0.411 33.344 11.133 1 96.19 101 ILE A O 1
ATOM 816 N N . GLN A 1 102 ? 0.13 33.25 13.281 1 94.75 102 GLN A N 1
ATOM 817 C CA . GLN A 1 102 ? -0.87 34.312 13.281 1 94.75 102 GLN A CA 1
ATOM 818 C C . GLN A 1 102 ? -0.308 35.594 13.891 1 94.75 102 GLN A C 1
ATOM 820 O O . GLN A 1 102 ? 0.468 35.531 14.852 1 94.75 102 GLN A O 1
ATOM 825 N N . TYR A 1 103 ? -0.794 36.719 13.336 1 92.94 103 TYR A N 1
ATOM 826 C CA . TYR A 1 103 ? -0.211 37.938 13.883 1 92.94 103 TYR A CA 1
ATOM 827 C C . TYR A 1 103 ? -1.162 39.125 13.719 1 92.94 103 TYR A C 1
ATOM 829 O O . TYR A 1 103 ? -2.029 39.125 12.844 1 92.94 103 TYR A O 1
ATOM 837 N N . ARG A 1 104 ? -1.039 40.031 14.516 1 93 104 ARG A N 1
ATOM 838 C CA . ARG A 1 104 ? -1.646 41.375 14.492 1 93 104 ARG A CA 1
ATOM 839 C C . ARG A 1 104 ? -0.605 42.438 14.75 1 93 104 ARG A C 1
ATOM 841 O O . ARG A 1 104 ? 0.023 42.469 15.812 1 93 104 ARG A O 1
ATOM 848 N N . ILE A 1 105 ? -0.385 43.25 13.734 1 91.56 105 ILE A N 1
ATOM 849 C CA . ILE A 1 105 ? 0.589 44.344 13.836 1 91.56 105 ILE A CA 1
ATOM 850 C C . ILE A 1 105 ? -0.087 45.656 13.539 1 91.56 105 ILE A C 1
ATOM 852 O O . ILE A 1 105 ? -0.085 46.125 12.391 1 91.56 105 ILE A O 1
ATOM 856 N N . PRO A 1 106 ? -0.468 46.375 14.477 1 89.25 106 PRO A N 1
ATOM 857 C CA . PRO A 1 106 ? -1.274 47.594 14.273 1 89.25 106 PRO A CA 1
ATOM 858 C C . PRO A 1 106 ? -0.444 48.781 13.805 1 89.25 106 PRO A C 1
ATOM 860 O O . PRO A 1 106 ? -0.983 49.719 13.211 1 89.25 106 PRO A O 1
ATOM 863 N N . THR A 1 107 ? 0.8 48.844 14.164 1 88 107 THR A N 1
ATOM 864 C CA . THR A 1 107 ? 1.615 50.031 13.898 1 88 107 THR A CA 1
ATOM 865 C C . THR A 1 107 ? 2.449 49.844 12.633 1 88 107 THR A C 1
ATOM 867 O O . THR A 1 107 ? 3.205 48.875 12.523 1 88 107 THR A O 1
ATOM 870 N N . ARG A 1 108 ? 2.373 50.812 11.844 1 87.25 108 ARG A N 1
ATOM 871 C CA . ARG A 1 108 ? 3.135 50.781 10.602 1 87.25 108 ARG A CA 1
ATOM 872 C C . ARG A 1 108 ? 4.633 50.719 10.875 1 87.25 108 ARG A C 1
ATOM 874 O O . ARG A 1 108 ? 5.133 51.406 11.773 1 87.25 108 ARG A O 1
ATOM 881 N N . GLY A 1 109 ? 5.32 49.938 10.008 1 86.5 109 GLY A N 1
ATOM 882 C CA . GLY A 1 109 ? 6.766 49.844 10.141 1 86.5 109 GLY A CA 1
ATOM 883 C C . GLY A 1 109 ? 7.203 48.719 11.062 1 86.5 109 GLY A C 1
ATOM 884 O O . GLY A 1 109 ? 8.328 48.219 10.969 1 86.5 109 GLY A O 1
ATOM 885 N N . ASN A 1 110 ? 6.328 48.406 12.062 1 90.75 110 ASN A N 1
ATOM 886 C CA . ASN A 1 110 ? 6.617 47.281 12.93 1 90.75 110 ASN A CA 1
ATOM 887 C C . ASN A 1 110 ? 6.504 45.969 12.18 1 90.75 110 ASN A C 1
ATOM 889 O O . ASN A 1 110 ? 5.883 45.906 11.117 1 90.75 110 ASN A O 1
ATOM 893 N N . GLY A 1 111 ? 7.195 44.938 12.727 1 91.62 111 GLY A N 1
ATOM 894 C CA . GLY A 1 111 ? 7.152 43.625 12.055 1 91.62 111 GLY A CA 1
ATOM 895 C C . GLY A 1 111 ? 7.938 42.562 12.781 1 91.62 111 GLY A C 1
ATOM 896 O O . GLY A 1 111 ? 8.289 42.719 13.953 1 91.62 111 GLY A O 1
ATOM 897 N N . PHE A 1 112 ? 8.008 41.469 12.125 1 92.69 112 PHE A N 1
ATOM 898 C CA . PHE A 1 112 ? 8.773 40.375 12.672 1 92.69 112 PHE A CA 1
ATOM 899 C C . PHE A 1 112 ? 9.406 39.531 11.562 1 92.69 112 PHE A C 1
ATOM 901 O O . PHE A 1 112 ? 9.008 39.656 10.398 1 92.69 112 PHE A O 1
ATOM 908 N N . GLY A 1 113 ? 10.453 38.875 11.922 1 92.56 113 GLY A N 1
ATOM 909 C CA . GLY A 1 113 ? 11.164 37.969 11.023 1 92.56 113 GLY A CA 1
ATOM 910 C C . GLY A 1 113 ? 11.398 36.594 11.609 1 92.56 113 GLY A C 1
ATOM 911 O O . GLY A 1 113 ? 11.57 36.469 12.82 1 92.56 113 GLY A O 1
ATOM 912 N N . PHE A 1 114 ? 11.328 35.625 10.766 1 94.12 114 PHE A N 1
ATOM 913 C CA . PHE A 1 114 ? 11.57 34.281 11.211 1 94.12 114 PHE A CA 1
ATOM 914 C C . PHE A 1 114 ? 12.172 33.438 10.094 1 94.12 114 PHE A C 1
ATOM 916 O O . PHE A 1 114 ? 12.102 33.812 8.922 1 94.12 114 PHE A O 1
ATOM 923 N N . SER A 1 115 ? 12.734 32.344 10.484 1 96.31 115 SER A N 1
ATOM 924 C CA . SER A 1 115 ? 13.234 31.359 9.531 1 96.31 115 SER A CA 1
ATOM 925 C C . SER A 1 115 ? 12.492 30.031 9.664 1 96.31 115 SER A C 1
ATOM 927 O O . SER A 1 115 ? 12.031 29.672 10.75 1 96.31 115 SER A O 1
ATOM 929 N N . VAL A 1 116 ? 12.398 29.375 8.539 1 97.5 116 VAL A N 1
ATOM 930 C CA . VAL A 1 116 ? 11.703 28.094 8.492 1 97.5 116 VAL A CA 1
ATOM 931 C C . VAL A 1 116 ? 12.672 26.984 8.07 1 97.5 116 VAL A C 1
ATOM 933 O O . VAL A 1 116 ? 13.422 27.141 7.102 1 97.5 116 VAL A O 1
ATOM 936 N N . ARG A 1 117 ? 12.633 25.953 8.812 1 97.88 117 ARG A N 1
ATOM 937 C CA . ARG A 1 117 ? 13.367 24.734 8.477 1 97.88 117 ARG A CA 1
ATOM 938 C C . ARG A 1 117 ? 12.453 23.516 8.523 1 97.88 117 ARG A C 1
ATOM 940 O O . ARG A 1 117 ? 11.578 23.422 9.375 1 97.88 117 ARG A O 1
ATOM 947 N N . PHE A 1 118 ? 12.711 22.609 7.625 1 98.06 118 PHE A N 1
ATOM 948 C CA . PHE A 1 118 ? 11.969 21.359 7.613 1 98.06 118 PHE A CA 1
ATOM 949 C C . PHE A 1 118 ? 12.797 20.234 8.227 1 98.06 118 PHE A C 1
ATOM 951 O O . PHE A 1 118 ? 13.945 20.016 7.832 1 98.06 118 PHE A O 1
ATOM 958 N N . ILE A 1 119 ? 12.156 19.562 9.211 1 96.81 119 ILE A N 1
ATOM 959 C CA . ILE A 1 119 ? 12.852 18.5 9.922 1 96.81 119 ILE A CA 1
ATOM 960 C C . ILE A 1 119 ? 12.18 17.156 9.648 1 96.81 119 ILE A C 1
ATOM 962 O O . ILE A 1 119 ? 10.945 17.062 9.625 1 96.81 119 ILE A O 1
ATOM 966 N N . LYS A 1 120 ? 13.016 16.141 9.516 1 93.56 120 LYS A N 1
ATOM 967 C CA . LYS A 1 120 ? 12.469 14.812 9.25 1 93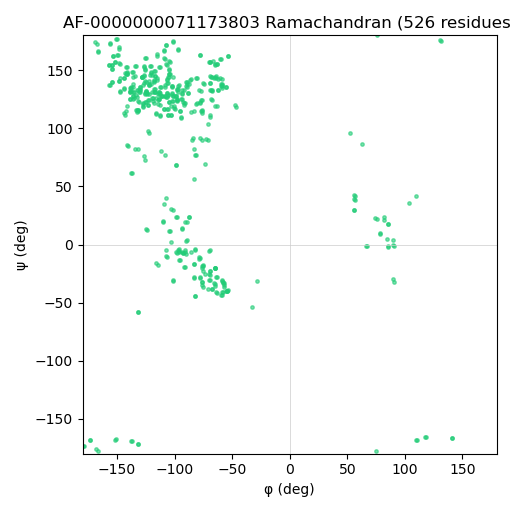.56 120 LYS A CA 1
ATOM 968 C C . LYS A 1 120 ? 11.578 14.344 10.398 1 93.56 120 LYS A C 1
ATOM 970 O O . LYS A 1 120 ? 11.93 14.5 11.562 1 93.56 120 LYS A O 1
ATOM 975 N N . ASN A 1 121 ? 10.422 13.844 10.086 1 93.88 121 ASN A N 1
ATOM 976 C CA . ASN A 1 121 ? 9.516 13.203 11.023 1 93.88 121 ASN A CA 1
ATOM 977 C C . ASN A 1 121 ? 9.508 11.688 10.852 1 93.88 121 ASN A C 1
ATOM 979 O O . ASN A 1 121 ? 8.961 11.172 9.875 1 93.88 121 ASN A O 1
ATOM 983 N N . PRO A 1 122 ? 9.992 10.945 11.766 1 90.12 122 PRO A N 1
ATOM 984 C CA . PRO A 1 122 ? 10.125 9.5 11.602 1 90.12 122 PRO A CA 1
ATOM 985 C C . PRO A 1 122 ? 8.805 8.758 11.781 1 90.12 122 PRO A C 1
ATOM 987 O O . PRO A 1 122 ? 8.703 7.574 11.461 1 90.12 122 PRO A O 1
ATOM 990 N N . THR A 1 123 ? 7.82 9.406 12.258 1 91.62 123 THR A N 1
ATOM 991 C CA . THR A 1 123 ? 6.543 8.742 12.477 1 91.62 123 THR A CA 1
ATOM 992 C C . THR A 1 123 ? 5.387 9.625 12.016 1 91.62 123 THR A C 1
ATOM 994 O O . THR A 1 123 ? 4.531 10 12.828 1 91.62 123 THR A O 1
ATOM 997 N N . PRO A 1 124 ? 5.426 9.891 10.742 1 94.06 124 PRO A N 1
ATOM 998 C CA . PRO A 1 124 ? 4.309 10.711 10.273 1 94.06 124 PRO A CA 1
ATOM 999 C C . PRO A 1 124 ? 2.949 10.109 10.609 1 94.06 124 PRO A C 1
ATOM 1001 O O . PRO A 1 124 ? 2.742 8.906 10.422 1 94.06 124 PRO A O 1
ATOM 1004 N N . CYS A 1 125 ? 2.002 10.922 11.094 1 95.56 125 CYS A N 1
ATOM 1005 C CA . CYS A 1 125 ? 0.695 10.445 11.531 1 95.56 125 CYS A CA 1
ATOM 1006 C C . CYS A 1 125 ? -0.422 11.305 10.945 1 95.56 125 CYS A C 1
ATOM 1008 O O . CYS A 1 125 ? -1.297 10.789 10.242 1 95.56 125 CYS A O 1
ATOM 1010 N N . ASN A 1 126 ? -0.418 12.539 11.195 1 97.19 126 ASN A N 1
ATOM 1011 C CA . ASN A 1 126 ? -1.395 13.453 10.617 1 97.19 126 ASN A CA 1
ATOM 1012 C C . ASN A 1 126 ? -0.807 14.234 9.438 1 97.19 126 ASN A C 1
ATOM 1014 O O . ASN A 1 126 ? 0.177 14.953 9.602 1 97.19 126 ASN A O 1
ATOM 1018 N N . ILE A 1 127 ? -1.46 14.117 8.32 1 96.62 127 ILE A N 1
ATOM 1019 C CA . ILE A 1 127 ? -0.889 14.641 7.086 1 96.62 127 ILE A CA 1
ATOM 1020 C C . ILE A 1 127 ? -1.887 15.586 6.418 1 96.62 127 ILE A C 1
ATOM 1022 O O . ILE A 1 127 ? -3.062 15.242 6.262 1 96.62 127 ILE A O 1
ATOM 1026 N N . LEU A 1 128 ? -1.428 16.719 6.078 1 96 128 LEU A N 1
ATOM 1027 C CA . LEU A 1 128 ? -2.209 17.688 5.312 1 96 128 LEU A CA 1
ATOM 1028 C C . LEU A 1 128 ? -1.723 17.766 3.869 1 96 128 LEU A C 1
ATOM 1030 O O . LEU A 1 128 ? -0.523 17.906 3.621 1 96 128 LEU A O 1
ATOM 1034 N N . LEU A 1 129 ? -2.689 17.672 2.947 1 93.25 129 LEU A N 1
ATOM 1035 C CA . LEU A 1 129 ? -2.312 17.641 1.538 1 93.25 129 LEU A CA 1
ATOM 1036 C C . LEU A 1 129 ? -2.889 18.828 0.79 1 93.25 129 LEU A C 1
ATOM 1038 O O . LEU A 1 129 ? -4.027 19.234 1.038 1 93.25 129 LEU A O 1
ATOM 1042 N N . GLU A 1 130 ? -2.113 19.469 -0.175 1 83.81 130 GLU A N 1
ATOM 1043 C CA . GLU A 1 130 ? -2.551 20.609 -0.968 1 83.81 130 GLU A CA 1
ATOM 1044 C C . GLU A 1 130 ? -2.777 20.219 -2.426 1 83.81 130 GLU A C 1
ATOM 1046 O O . GLU A 1 130 ? -2.982 21.078 -3.281 1 83.81 130 GLU A O 1
ATOM 1051 N N . GLY A 1 131 ? -3.162 19.25 -2.84 1 74.12 131 GLY A N 1
ATOM 1052 C CA . GLY A 1 131 ? -3.783 19.047 -4.141 1 74.12 131 GLY A CA 1
ATOM 1053 C C . GLY A 1 131 ? -2.918 18.266 -5.102 1 74.12 131 GLY A C 1
ATOM 1054 O O . GLY A 1 131 ? -2.816 18.594 -6.281 1 74.12 131 GLY A O 1
ATOM 1055 N N . THR A 1 132 ? -2.338 17.391 -4.797 1 83 132 THR A N 1
ATOM 1056 C CA . THR A 1 132 ? -1.621 16.547 -5.738 1 83 132 THR A CA 1
ATOM 1057 C C . THR A 1 132 ? -2.104 15.102 -5.637 1 83 132 THR A C 1
ATOM 1059 O O . THR A 1 132 ? -2.68 14.703 -4.621 1 83 132 THR A O 1
ATOM 1062 N N . GLN A 1 133 ? -2.152 14.609 -6.898 1 85.19 133 GLN A N 1
ATOM 1063 C CA . GLN A 1 133 ? -2.395 13.172 -6.895 1 85.19 133 GLN A CA 1
ATOM 1064 C C . GLN A 1 133 ? -1.186 12.406 -6.363 1 85.19 133 GLN A C 1
ATOM 1066 O O . GLN A 1 133 ? -0.046 12.711 -6.723 1 85.19 133 GLN A O 1
ATOM 1071 N N . ASP A 1 134 ? -1.455 11.492 -5.488 1 92.31 134 ASP A N 1
ATOM 1072 C CA . ASP A 1 134 ? -0.358 10.695 -4.949 1 92.31 134 ASP A CA 1
ATOM 1073 C C . ASP A 1 134 ? -0.885 9.516 -4.145 1 92.31 134 ASP A C 1
ATOM 1075 O O . ASP A 1 134 ? -2.094 9.273 -4.098 1 92.31 134 ASP A O 1
ATOM 1079 N N . VAL A 1 135 ? 0.009 8.648 -3.709 1 95.88 135 VAL A N 1
ATOM 1080 C CA . VAL A 1 135 ? -0.287 7.5 -2.854 1 95.88 135 VAL A CA 1
ATOM 1081 C C . VAL A 1 135 ? 0.338 7.711 -1.476 1 95.88 135 VAL A C 1
ATOM 1083 O O . VAL A 1 135 ? 1.477 8.172 -1.367 1 95.88 135 VAL A O 1
ATOM 1086 N N . PHE A 1 136 ? -0.467 7.41 -0.406 1 95.44 136 PHE A N 1
ATOM 1087 C CA . PHE A 1 136 ? 0.01 7.59 0.959 1 95.44 136 PHE A CA 1
ATOM 1088 C C . PHE A 1 136 ? -0.337 6.383 1.82 1 95.44 136 PHE A C 1
ATOM 1090 O O . PHE A 1 136 ? -1.394 5.77 1.643 1 95.44 136 PHE A O 1
ATOM 1097 N N . THR A 1 137 ? 0.548 6.078 2.711 1 96.81 137 THR A N 1
ATOM 1098 C CA . THR A 1 137 ? 0.254 5.039 3.691 1 96.81 137 THR A CA 1
ATOM 1099 C C . THR A 1 137 ? 0.19 5.625 5.098 1 96.81 137 THR A C 1
ATOM 1101 O O . THR A 1 137 ? 1.146 6.254 5.559 1 96.81 137 THR A O 1
ATOM 1104 N N . LEU A 1 138 ? -0.955 5.48 5.77 1 97.25 138 LEU A N 1
ATOM 1105 C CA . LEU A 1 138 ? -1.092 5.828 7.18 1 97.25 138 LEU A CA 1
ATOM 1106 C C . LEU A 1 138 ? -0.763 4.637 8.07 1 97.25 138 LEU A C 1
ATOM 1108 O O . LEU A 1 138 ? -1.175 3.51 7.781 1 97.25 138 LEU A O 1
ATOM 1112 N N . ARG A 1 139 ? -0.027 4.867 9.094 1 94.56 139 ARG A N 1
ATOM 1113 C CA . ARG A 1 139 ? 0.362 3.852 10.062 1 94.56 139 ARG A CA 1
ATOM 1114 C C . ARG A 1 139 ? 0.245 4.387 11.484 1 94.56 139 ARG A C 1
ATOM 1116 O O . ARG A 1 139 ? 0.457 5.574 11.727 1 94.56 139 ARG A O 1
ATOM 1123 N N . ASN A 1 140 ? -0.081 3.457 12.383 1 92.25 140 ASN A N 1
ATOM 1124 C CA . ASN A 1 140 ? -0.083 3.857 13.789 1 92.25 140 ASN A CA 1
ATOM 1125 C C . ASN A 1 140 ? 1.209 3.449 14.484 1 92.25 140 ASN A C 1
ATOM 1127 O O . ASN A 1 140 ? 1.426 3.799 15.648 1 92.25 140 ASN A O 1
ATOM 1131 N N . TYR A 1 141 ? 2.045 2.695 13.781 1 88.19 141 TYR A N 1
ATOM 1132 C CA . TYR A 1 141 ? 3.35 2.291 14.297 1 88.19 141 TYR A CA 1
ATOM 1133 C C . TYR A 1 141 ? 3.211 1.562 15.625 1 88.19 141 TYR A C 1
ATOM 1135 O O . TYR A 1 141 ? 4.027 1.752 16.531 1 88.19 141 TYR A O 1
ATOM 1143 N N . GLY A 1 142 ? 2.059 0.875 15.773 1 83.19 142 GLY A N 1
ATOM 1144 C CA . GLY A 1 142 ? 1.829 0.068 16.969 1 83.19 142 GLY A CA 1
ATOM 1145 C C . GLY A 1 142 ? 1.429 0.888 18.172 1 83.19 142 GLY A C 1
ATOM 1146 O O . GLY A 1 142 ? 1.396 0.376 19.297 1 83.19 142 GLY A O 1
ATOM 1147 N N . LYS A 1 143 ? 1.162 2.072 17.984 1 89.62 143 LYS A N 1
ATOM 1148 C CA . LYS A 1 143 ? 0.836 2.955 19.094 1 89.62 143 LYS A CA 1
ATOM 1149 C C . LYS A 1 143 ? -0.661 3.244 19.156 1 89.62 143 LYS A C 1
ATOM 1151 O O . LYS A 1 143 ? -1.379 3.01 18.172 1 89.62 143 LYS A O 1
ATOM 1156 N N . HIS A 1 144 ? -1.104 3.623 20.328 1 93.62 144 HIS A N 1
ATOM 1157 C CA . HIS A 1 144 ? -2.486 4.055 20.484 1 93.62 144 HIS A CA 1
ATOM 1158 C C . HIS A 1 144 ? -2.662 5.512 20.078 1 93.62 144 HIS A C 1
ATOM 1160 O O . HIS A 1 144 ? -2.826 6.387 20.922 1 93.62 144 HIS A O 1
ATOM 1166 N N . ILE A 1 145 ? -2.688 5.746 18.828 1 95.12 145 ILE A N 1
ATOM 1167 C CA . ILE A 1 145 ? -2.842 7.086 18.281 1 95.12 145 ILE A CA 1
ATOM 1168 C C . ILE A 1 145 ? -3.734 7.035 17.047 1 95.12 145 ILE A C 1
ATOM 1170 O O . ILE A 1 145 ? -3.771 6.023 16.344 1 95.12 145 ILE A O 1
ATOM 1174 N N . ASN A 1 146 ? -4.484 8.078 16.844 1 97.25 146 ASN A N 1
ATOM 1175 C CA . ASN A 1 146 ? -5.254 8.242 15.617 1 97.25 146 ASN A CA 1
ATOM 1176 C C . ASN A 1 146 ? -4.52 9.117 14.602 1 97.25 146 ASN A C 1
ATOM 1178 O O . ASN A 1 146 ? -3.898 10.109 14.969 1 97.25 146 ASN A O 1
ATOM 1182 N N . CYS A 1 147 ? -4.559 8.68 13.367 1 97.56 147 CYS A N 1
ATOM 1183 C CA . CYS A 1 147 ? -3.871 9.398 12.297 1 97.56 147 CYS A CA 1
ATOM 1184 C C . CYS A 1 147 ? -4.848 9.812 11.203 1 97.56 147 CYS A C 1
ATOM 1186 O O . CYS A 1 147 ? -5.895 9.188 11.031 1 97.56 147 CYS A O 1
ATOM 1188 N N . SER A 1 148 ? -4.516 10.859 10.516 1 97.56 148 SER A N 1
ATOM 1189 C CA . SER A 1 148 ? -5.434 11.297 9.469 1 97.56 148 SER A CA 1
ATOM 1190 C C . SER A 1 148 ? -4.676 11.836 8.258 1 97.56 148 SER A C 1
ATOM 1192 O O . SER A 1 148 ? -3.564 12.359 8.398 1 97.56 148 SER A O 1
ATOM 1194 N N . LEU A 1 149 ? -5.168 11.586 7.176 1 96.88 149 LEU A N 1
ATOM 1195 C CA . LEU A 1 149 ? -4.809 12.227 5.918 1 96.88 149 LEU A CA 1
ATOM 1196 C C . LEU A 1 149 ? -5.926 13.141 5.434 1 96.88 149 LEU A C 1
ATOM 1198 O O . LEU A 1 149 ? -7.035 12.688 5.16 1 96.88 149 LEU A O 1
ATOM 1202 N N . THR A 1 150 ? -5.656 14.453 5.348 1 96.38 150 THR A N 1
ATOM 1203 C CA . THR A 1 150 ? -6.688 15.438 5.027 1 96.38 150 THR A CA 1
ATOM 1204 C C . THR A 1 150 ? -6.281 16.266 3.814 1 96.38 150 THR A C 1
ATOM 1206 O O . THR A 1 150 ? -5.148 16.75 3.734 1 96.38 150 THR A O 1
ATOM 1209 N N . THR A 1 151 ? -7.199 16.391 2.91 1 95.31 151 THR A N 1
ATOM 1210 C CA . THR A 1 151 ? -6.98 17.281 1.768 1 95.31 151 THR A CA 1
ATOM 1211 C C . THR A 1 151 ? -7.816 18.547 1.893 1 95.31 151 THR A C 1
ATOM 1213 O O . THR A 1 151 ? -8.875 18.531 2.527 1 95.31 151 THR A O 1
ATOM 1216 N N . LEU A 1 152 ? -7.387 19.594 1.292 1 93.06 152 LEU A N 1
ATOM 1217 C CA . LEU A 1 152 ? -8.141 20.844 1.274 1 93.06 152 LEU A CA 1
ATOM 1218 C C . LEU A 1 152 ? -8.867 21.016 -0.055 1 93.06 152 LEU A C 1
ATOM 1220 O O . LEU A 1 152 ? -8.945 22.141 -0.582 1 93.06 152 LEU A O 1
ATOM 1224 N N . TYR A 1 153 ? -9.242 19.922 -0.688 1 92.38 153 TYR A N 1
ATOM 1225 C CA . TYR A 1 153 ? -9.977 19.875 -1.948 1 92.38 153 TYR A CA 1
ATOM 1226 C C . TYR A 1 153 ? -10.82 18.609 -2.047 1 92.38 153 TYR A C 1
ATOM 1228 O O . TYR A 1 153 ? -10.547 17.625 -1.358 1 92.38 153 TYR A O 1
ATOM 1236 N N . PRO A 1 154 ? -11.875 18.688 -2.893 1 94 154 PRO A N 1
ATOM 1237 C CA . PRO A 1 154 ? -12.586 17.438 -3.168 1 94 154 PRO A CA 1
ATOM 1238 C C . PRO A 1 154 ? -11.672 16.375 -3.771 1 94 154 PRO A C 1
ATOM 1240 O O . PRO A 1 154 ? -10.836 16.672 -4.625 1 94 154 PRO A O 1
ATOM 1243 N N . ALA A 1 155 ? -11.836 15.188 -3.299 1 96.19 155 ALA A N 1
ATOM 1244 C CA . ALA A 1 155 ? -10.867 14.18 -3.736 1 96.19 155 ALA A CA 1
ATOM 1245 C C . ALA A 1 155 ? -11.547 12.828 -3.943 1 96.19 155 ALA A C 1
ATOM 1247 O O . ALA A 1 155 ? -12.633 12.586 -3.412 1 96.19 155 ALA A O 1
ATOM 1248 N N . GLN A 1 156 ? -10.938 12.094 -4.805 1 96.25 156 GLN A N 1
ATOM 1249 C CA . GLN A 1 156 ? -11.258 10.68 -4.938 1 96.25 156 GLN A CA 1
ATOM 1250 C C . GLN A 1 156 ? -10.25 9.82 -4.172 1 96.25 156 GLN A C 1
ATOM 1252 O O . GLN A 1 156 ? -9.047 10.078 -4.207 1 96.25 156 GLN A O 1
ATOM 1257 N N . LEU A 1 157 ? -10.812 8.883 -3.451 1 96.94 157 LEU A N 1
ATOM 1258 C CA . LEU A 1 157 ? -10 7.992 -2.631 1 96.94 157 LEU A CA 1
ATOM 1259 C C . LEU A 1 157 ? -10.133 6.547 -3.1 1 96.94 157 LEU A C 1
ATOM 1261 O O . LEU A 1 157 ? -11.242 6.066 -3.336 1 96.94 157 LEU A O 1
ATOM 1265 N N . LYS A 1 158 ? -9.07 5.875 -3.283 1 97.12 158 LYS A N 1
ATOM 1266 C CA . LYS A 1 158 ? -9.047 4.441 -3.564 1 97.12 158 LYS A CA 1
ATOM 1267 C C . LYS A 1 158 ? -8.125 3.703 -2.602 1 97.12 158 LYS A C 1
ATOM 1269 O O . LYS A 1 158 ? -6.93 4.004 -2.529 1 97.12 158 LYS A O 1
ATOM 1274 N N . VAL A 1 159 ? -8.656 2.744 -1.86 1 97.69 159 VAL A N 1
ATOM 1275 C CA . VAL A 1 159 ? -7.855 1.939 -0.942 1 97.69 159 VAL A CA 1
ATOM 1276 C C . VAL A 1 159 ? -7.062 0.894 -1.724 1 97.69 159 VAL A C 1
ATOM 1278 O O . VAL A 1 159 ? -7.645 0.072 -2.438 1 97.69 159 VAL A O 1
ATOM 1281 N N . LEU A 1 160 ? -5.746 0.908 -1.531 1 97.5 160 LEU A N 1
ATOM 1282 C CA . LEU A 1 160 ? -4.883 0.016 -2.297 1 97.5 160 LEU A CA 1
ATOM 1283 C C . LEU A 1 160 ? -4.465 -1.188 -1.46 1 97.5 160 LEU A C 1
ATOM 1285 O O . LEU A 1 160 ? -4.184 -2.26 -2.002 1 97.5 160 LEU A O 1
ATOM 1289 N N . SER A 1 161 ? -4.352 -1.019 -0.218 1 96.94 161 SER A N 1
ATOM 1290 C CA . SER A 1 161 ? -3.963 -2.053 0.736 1 96.94 161 SER A CA 1
ATOM 1291 C C . SER A 1 161 ? -4.496 -1.748 2.131 1 96.94 161 SER A C 1
ATOM 1293 O O . SER A 1 161 ? -4.512 -0.591 2.557 1 96.94 161 SER A O 1
ATOM 1295 N N . LEU A 1 162 ? -4.941 -2.793 2.76 1 96.69 162 LEU A N 1
ATOM 1296 C CA . LEU A 1 162 ? -5.57 -2.615 4.062 1 96.69 162 LEU A CA 1
ATOM 1297 C C . LEU A 1 162 ? -5.074 -3.664 5.055 1 96.69 162 LEU A C 1
ATOM 1299 O O . LEU A 1 162 ? -5.055 -4.855 4.742 1 96.69 162 LEU A O 1
ATOM 1303 N N . GLY A 1 163 ? -4.586 -3.318 6.164 1 94.31 163 GLY A N 1
ATOM 1304 C CA . GLY A 1 163 ? -4.285 -4.133 7.332 1 94.31 163 GLY A CA 1
ATOM 1305 C C . GLY A 1 163 ? -4.609 -3.447 8.641 1 94.31 163 GLY A C 1
ATOM 1306 O O . GLY A 1 163 ? -3.758 -2.779 9.227 1 94.31 163 GLY A O 1
ATOM 1307 N N . VAL A 1 164 ? -5.863 -3.561 9.07 1 95.88 164 VAL A N 1
ATOM 1308 C CA . VAL A 1 164 ? -6.348 -2.811 10.219 1 95.88 164 VAL A CA 1
ATOM 1309 C C . VAL A 1 164 ? -7.184 -3.723 11.117 1 95.88 164 VAL A C 1
ATOM 1311 O O . VAL A 1 164 ? -8.125 -4.363 10.648 1 95.88 164 VAL A O 1
ATOM 1314 N N . GLY A 1 165 ? -6.828 -3.729 12.32 1 90.88 165 GLY A N 1
ATOM 1315 C CA . GLY A 1 165 ? -7.621 -4.43 13.312 1 90.88 165 GLY A CA 1
ATOM 1316 C C . GLY A 1 165 ? -7.336 -5.922 13.359 1 90.88 165 GLY A C 1
ATOM 1317 O O . GLY A 1 165 ? -8.211 -6.715 13.703 1 90.88 165 GLY A O 1
ATOM 1318 N N . LEU A 1 166 ? -6.223 -6.309 12.891 1 80.81 166 LEU A N 1
ATOM 1319 C CA . LEU A 1 166 ? -5.891 -7.73 12.875 1 80.81 166 LEU A CA 1
ATOM 1320 C C . LEU A 1 166 ? -4.531 -7.98 13.523 1 80.81 166 LEU A C 1
ATOM 1322 O O . LEU A 1 166 ? -3.693 -7.078 13.578 1 80.81 166 LEU A O 1
ATOM 1326 N N . THR A 1 167 ? -4.52 -9.109 14.375 1 66.19 167 THR A N 1
ATOM 1327 C CA . THR A 1 167 ? -3.236 -9.555 14.898 1 66.19 167 THR A CA 1
ATOM 1328 C C . THR A 1 167 ? -2.852 -10.906 14.297 1 66.19 167 THR A C 1
ATOM 1330 O O . THR A 1 167 ? -3.707 -11.773 14.094 1 66.19 167 THR A O 1
ATOM 1333 N N . PHE A 1 168 ? -1.649 -10.992 13.75 1 60.84 168 PHE A N 1
ATOM 1334 C CA . PHE A 1 168 ? -1.213 -12.273 13.211 1 60.84 168 PHE A CA 1
ATOM 1335 C C . PHE A 1 168 ? -1.088 -13.312 14.32 1 60.84 168 PHE A C 1
ATOM 1337 O O . PHE A 1 168 ? -1.173 -14.516 14.055 1 60.84 168 PHE A O 1
ATOM 1344 N N . ARG A 1 169 ? -0.636 -12.883 15.562 1 54.22 169 ARG A N 1
ATOM 1345 C CA . ARG A 1 169 ? -0.395 -13.859 16.609 1 54.22 169 ARG A CA 1
ATOM 1346 C C . ARG A 1 169 ? -1.65 -14.68 16.906 1 54.22 169 ARG A C 1
ATOM 1348 O O . ARG A 1 169 ? -1.576 -15.75 17.516 1 54.22 169 ARG A O 1
ATOM 1355 N N . LYS A 1 170 ? -2.836 -14.195 16.812 1 51.16 170 LYS A N 1
ATOM 1356 C CA . LYS A 1 170 ? -3.945 -15.047 17.234 1 51.16 170 LYS A CA 1
ATOM 1357 C C . LYS A 1 170 ? -4.242 -16.125 16.188 1 51.16 170 LYS A C 1
ATOM 1359 O O . LYS A 1 170 ? -4.66 -15.812 15.07 1 51.16 170 LYS A O 1
ATOM 1364 N N . ARG A 1 171 ? -3.623 -17.344 16.234 1 48.41 171 ARG A N 1
ATOM 1365 C CA . ARG A 1 171 ? -3.338 -18.641 15.625 1 48.41 171 ARG A CA 1
ATOM 1366 C C . ARG A 1 171 ? -4.484 -19.094 14.719 1 48.41 171 ARG A C 1
ATOM 1368 O O . ARG A 1 171 ? -4.281 -19.891 13.805 1 48.41 171 ARG A O 1
ATOM 1375 N N . ASN A 1 172 ? -5.711 -18.688 15.094 1 47.38 172 ASN A N 1
ATOM 1376 C CA . ASN A 1 172 ? -6.758 -19.484 14.461 1 47.38 172 ASN A CA 1
ATOM 1377 C C . ASN A 1 172 ? -7.484 -18.703 13.375 1 47.38 172 ASN A C 1
ATOM 1379 O O . ASN A 1 172 ? -8.516 -19.141 12.875 1 47.38 172 ASN A O 1
ATOM 1383 N N . LEU A 1 173 ? -7.203 -17.453 13.18 1 53.88 173 LEU A N 1
ATOM 1384 C CA . LEU A 1 173 ? -8.047 -16.781 12.188 1 53.88 173 LEU A CA 1
ATOM 1385 C C . LEU A 1 173 ? -7.355 -16.719 10.836 1 53.88 173 LEU A C 1
ATOM 1387 O O . LEU A 1 173 ? -6.141 -16.516 10.758 1 53.88 173 LEU A O 1
ATOM 1391 N N . GLU A 1 174 ? -8.133 -17.312 9.844 1 61.97 174 GLU A N 1
ATOM 1392 C CA . GLU A 1 174 ? -7.777 -17.266 8.43 1 61.97 174 GLU A CA 1
ATOM 1393 C C . GLU A 1 174 ? -7.387 -15.859 8 1 61.97 174 GLU A C 1
ATOM 1395 O O . GLU A 1 174 ? -8.047 -14.883 8.367 1 61.97 174 GLU A O 1
ATOM 1400 N N . VAL A 1 175 ? -6.094 -15.68 7.535 1 73.12 175 VAL A N 1
ATOM 1401 C CA . VAL A 1 175 ? -5.348 -14.492 7.137 1 73.12 175 VAL A CA 1
ATOM 1402 C C . VAL A 1 175 ? -5.977 -13.883 5.887 1 73.12 175 VAL A C 1
ATOM 1404 O O . VAL A 1 175 ? -6.5 -14.602 5.031 1 73.12 175 VAL A O 1
ATOM 1407 N N . GLU A 1 176 ? -6.223 -12.875 5.359 1 83.44 176 GLU A N 1
ATOM 1408 C CA . GLU A 1 176 ? -6.891 -12.031 4.375 1 83.44 176 GLU A CA 1
ATOM 1409 C C . GLU A 1 176 ? -8.406 -12.047 4.566 1 83.44 176 GLU A C 1
ATOM 1411 O O . GLU A 1 176 ? -9.109 -12.82 3.912 1 83.44 176 GLU A O 1
ATOM 1416 N N . THR A 1 177 ? -9.07 -11.289 5.344 1 86.19 177 THR A N 1
ATOM 1417 C CA . THR A 1 177 ? -10.492 -11.203 5.637 1 86.19 177 THR A CA 1
ATOM 1418 C C . THR A 1 177 ? -11.227 -10.445 4.531 1 86.19 177 THR A C 1
ATOM 1420 O O . THR A 1 177 ? -12.461 -10.5 4.449 1 86.19 177 THR A O 1
ATOM 1423 N N . GLY A 1 178 ? -10.43 -9.812 3.684 1 90.69 178 GLY A N 1
ATOM 1424 C CA . GLY A 1 178 ? -11.062 -8.828 2.822 1 90.69 178 GLY A CA 1
ATOM 1425 C C . GLY A 1 178 ? -11.391 -7.531 3.539 1 90.69 178 GLY A C 1
ATOM 1426 O O . GLY A 1 178 ? -11.094 -7.383 4.727 1 90.69 178 GLY A O 1
ATOM 1427 N N . THR A 1 179 ? -11.969 -6.621 2.756 1 94.44 179 THR A N 1
ATOM 1428 C CA . THR A 1 179 ? -12.383 -5.352 3.348 1 94.44 179 THR A CA 1
ATOM 1429 C C . THR A 1 179 ? -13.75 -5.484 4.004 1 94.44 179 THR A C 1
ATOM 1431 O O . THR A 1 179 ? -14.734 -5.836 3.34 1 94.44 179 THR A O 1
ATOM 1434 N N . ILE A 1 180 ? -13.719 -5.332 5.266 1 95.12 180 ILE A N 1
ATOM 1435 C CA . ILE A 1 180 ? -14.977 -5.301 6.012 1 95.12 180 ILE A CA 1
ATOM 1436 C C . ILE A 1 180 ? -15.492 -3.867 6.098 1 95.12 180 ILE A C 1
ATOM 1438 O O . ILE A 1 180 ? -14.719 -2.936 6.332 1 95.12 180 ILE A O 1
ATOM 1442 N N . HIS A 1 181 ? -16.75 -3.652 5.957 1 96.62 181 HIS A N 1
ATOM 1443 C CA . HIS A 1 181 ? -17.344 -2.316 5.922 1 96.62 181 HIS A CA 1
ATOM 1444 C C . HIS A 1 181 ? -18.125 -2.023 7.195 1 96.62 181 HIS A C 1
ATOM 1446 O O . HIS A 1 181 ? -18.484 -2.945 7.93 1 96.62 181 HIS A O 1
ATOM 1452 N N . LYS A 1 182 ? -18.344 -0.761 7.465 1 97.75 182 LYS A N 1
ATOM 1453 C CA . LYS A 1 182 ? -19.094 -0.262 8.617 1 97.75 182 LYS A CA 1
ATOM 1454 C C . LYS A 1 182 ? -18.484 -0.77 9.922 1 97.75 182 LYS A C 1
ATOM 1456 O O . LYS A 1 182 ? -19.203 -1.219 10.82 1 97.75 182 LYS A O 1
ATOM 1461 N N . CYS A 1 183 ? -17.234 -0.738 9.93 1 97.62 183 CYS A N 1
ATOM 1462 C CA . CYS A 1 183 ? -16.531 -1.311 11.07 1 97.62 183 CYS A CA 1
ATOM 1463 C C . CYS A 1 183 ? -16.781 -0.49 12.336 1 97.62 183 CYS A C 1
ATOM 1465 O O . CYS A 1 183 ? -16.906 -1.045 13.43 1 97.62 183 CYS A O 1
ATOM 1467 N N . ASP A 1 184 ? -16.828 0.799 12.18 1 96.12 184 ASP A N 1
ATOM 1468 C CA . ASP A 1 184 ? -17.109 1.639 13.336 1 96.12 184 ASP A CA 1
ATOM 1469 C C . ASP A 1 184 ? -18.469 1.299 13.938 1 96.12 184 ASP A C 1
ATOM 1471 O O . ASP A 1 184 ? -18.609 1.166 15.156 1 96.12 184 ASP A O 1
ATOM 1475 N N . LYS A 1 185 ? -19.406 1.119 13.102 1 96.12 185 LYS A N 1
ATOM 1476 C CA . LYS A 1 185 ? -20.766 0.799 13.547 1 96.12 185 LYS A CA 1
ATOM 1477 C C . LYS A 1 185 ? -20.828 -0.606 14.133 1 96.12 185 LYS A C 1
ATOM 1479 O O . LYS A 1 185 ? -21.688 -0.892 14.977 1 96.12 185 LYS A O 1
ATOM 1484 N N . ARG A 1 186 ? -19.953 -1.41 13.719 1 95.56 186 ARG A N 1
ATOM 1485 C CA . ARG A 1 186 ? -19.906 -2.777 14.219 1 95.56 186 ARG A CA 1
ATOM 1486 C C . ARG A 1 186 ? -19.172 -2.842 15.555 1 95.56 186 ARG A C 1
ATOM 1488 O O . ARG A 1 186 ? -19.016 -3.92 16.141 1 95.56 186 ARG A O 1
ATOM 1495 N N . GLY A 1 187 ? -18.656 -1.78 15.969 1 95 187 GLY A N 1
ATOM 1496 C CA . GLY A 1 187 ? -18.016 -1.702 17.266 1 95 187 GLY A CA 1
ATOM 1497 C C . GLY A 1 187 ? -16.562 -2.137 17.25 1 95 187 GLY A C 1
ATOM 1498 O O . GLY A 1 187 ? -15.992 -2.49 18.281 1 95 187 GLY A O 1
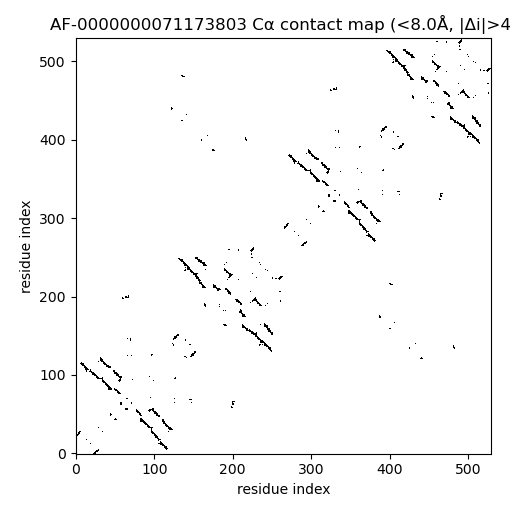ATOM 1499 N N . MET A 1 188 ? -15.961 -2.184 16.078 1 94.69 188 MET A N 1
ATOM 1500 C CA . MET A 1 188 ? -14.547 -2.523 16.016 1 94.69 188 MET A CA 1
ATOM 1501 C C . MET A 1 188 ? -13.688 -1.407 16.609 1 94.69 188 MET A C 1
ATOM 1503 O O . MET A 1 188 ? -13.945 -0.227 16.359 1 94.69 188 MET A O 1
ATOM 1507 N N . PRO A 1 189 ? -12.703 -1.783 17.328 1 95.94 189 PRO A N 1
ATOM 1508 C CA . PRO A 1 189 ? -11.891 -0.743 17.969 1 95.94 189 PRO A CA 1
ATOM 1509 C C . PRO A 1 189 ? -10.945 -0.047 16.984 1 95.94 189 PRO A C 1
ATOM 1511 O O . PRO A 1 189 ? -10.555 1.101 17.219 1 95.94 189 PRO A O 1
ATOM 1514 N N . ASP A 1 190 ? -10.492 -0.761 16.016 1 97.31 190 ASP A N 1
ATOM 1515 C CA . ASP A 1 190 ? -9.602 -0.215 15 1 97.31 190 ASP A CA 1
ATOM 1516 C C . ASP A 1 190 ? -10.281 -0.191 13.633 1 97.31 190 ASP A C 1
ATOM 1518 O O . ASP A 1 190 ? -10.805 -1.21 13.172 1 97.31 190 ASP A O 1
ATOM 1522 N N . PHE A 1 191 ? -10.203 0.946 12.969 1 98.31 191 PHE A N 1
ATOM 1523 C CA . PHE A 1 191 ? -10.828 1.072 11.656 1 98.31 191 PHE A CA 1
ATOM 1524 C C . PHE A 1 191 ? -10.336 2.324 10.938 1 98.31 191 PHE A C 1
ATOM 1526 O O . PHE A 1 191 ? -9.664 3.166 11.539 1 98.31 191 PHE A O 1
ATOM 1533 N N . VAL A 1 192 ? -10.594 2.396 9.672 1 98.56 192 VAL A N 1
ATOM 1534 C CA . VAL A 1 192 ? -10.312 3.564 8.844 1 98.56 192 VAL A CA 1
ATOM 1535 C C . VAL A 1 192 ? -11.625 4.227 8.422 1 98.56 192 VAL A C 1
ATOM 1537 O O . VAL A 1 192 ? -12.516 3.564 7.895 1 98.56 192 VAL A O 1
ATOM 1540 N N . GLN A 1 193 ? -11.734 5.469 8.641 1 98.25 193 GLN A N 1
ATOM 1541 C CA . GLN A 1 193 ? -12.891 6.23 8.188 1 98.25 193 GLN A CA 1
ATOM 1542 C C . GLN A 1 193 ? -12.562 7.035 6.938 1 98.25 193 GLN A C 1
ATOM 1544 O O . GLN A 1 193 ? -11.523 7.684 6.863 1 98.25 193 GLN A O 1
ATOM 1549 N N . LEU A 1 194 ? -13.383 6.91 5.973 1 98.12 194 LEU A N 1
ATOM 1550 C CA . LEU A 1 194 ? -13.328 7.742 4.773 1 98.12 194 LEU A CA 1
ATOM 1551 C C . LEU A 1 194 ? -14.484 8.727 4.746 1 98.12 194 LEU A C 1
ATOM 1553 O O . LEU A 1 194 ? -15.641 8.344 4.957 1 98.12 194 LEU A O 1
ATOM 1557 N N . GLY A 1 195 ? -14.164 9.961 4.559 1 97.5 195 GLY A N 1
ATOM 1558 C CA . GLY A 1 195 ? -15.242 10.938 4.566 1 97.5 195 GLY A CA 1
ATOM 1559 C C . GLY A 1 195 ? -14.781 12.336 4.184 1 97.5 195 GLY A C 1
ATOM 1560 O O . GLY A 1 195 ? -13.719 12.5 3.578 1 97.5 195 GLY A O 1
ATOM 1561 N N . GLY A 1 196 ? -15.672 13.258 4.414 1 96.5 196 GLY A N 1
ATOM 1562 C CA . GLY A 1 196 ? -15.406 14.656 4.117 1 96.5 196 GLY A CA 1
ATOM 1563 C C . GLY A 1 196 ? -16.25 15.617 4.941 1 96.5 196 GLY A C 1
ATOM 1564 O O . GLY A 1 196 ? -17.047 15.188 5.777 1 96.5 196 GLY A O 1
ATOM 1565 N N . GLY A 1 197 ? -15.891 16.875 4.781 1 94.44 197 GLY A N 1
ATOM 1566 C CA . GLY A 1 197 ? -16.609 17.938 5.465 1 94.44 197 GLY A CA 1
ATOM 1567 C C . GLY A 1 197 ? -16.281 19.312 4.934 1 94.44 197 GLY A C 1
ATOM 1568 O O . GLY A 1 197 ? -15.539 19.453 3.957 1 94.44 197 GLY A O 1
ATOM 1569 N N . ASP A 1 198 ? -16.891 20.312 5.59 1 91.69 198 ASP A N 1
ATOM 1570 C CA . ASP A 1 198 ? -16.688 21.688 5.152 1 91.69 198 ASP A CA 1
ATOM 1571 C C . ASP A 1 198 ? -15.492 22.312 5.855 1 91.69 198 ASP A C 1
ATOM 1573 O O . ASP A 1 198 ? -15.055 23.406 5.492 1 91.69 198 ASP A O 1
ATOM 1577 N N . GLY A 1 199 ? -14.992 21.641 6.762 1 91.94 199 GLY A N 1
ATOM 1578 C CA . GLY A 1 199 ? -13.875 22.172 7.527 1 91.94 199 GLY A CA 1
ATOM 1579 C C . GLY A 1 199 ? -12.953 21.109 8.062 1 91.94 199 GLY A C 1
ATOM 1580 O O . GLY A 1 199 ? -13.016 19.953 7.637 1 91.94 199 GLY A O 1
ATOM 1581 N N . LEU A 1 200 ? -12.047 21.5 9 1 93.12 200 LEU A N 1
ATOM 1582 C CA . LEU A 1 200 ? -10.961 20.641 9.445 1 93.12 200 LEU A CA 1
ATOM 1583 C C . LEU A 1 200 ? -11.367 19.844 10.68 1 93.12 200 LEU A C 1
ATOM 1585 O O . LEU A 1 200 ? -10.641 18.953 11.117 1 93.12 200 LEU A O 1
ATOM 1589 N N . ASP A 1 201 ? -12.539 20.172 11.195 1 91.31 201 ASP A N 1
ATOM 1590 C CA . ASP A 1 201 ? -13.008 19.516 12.414 1 91.31 201 ASP A CA 1
ATOM 1591 C C . ASP A 1 201 ? -13.508 18.109 12.125 1 91.31 201 ASP A C 1
ATOM 1593 O O . ASP A 1 201 ? -14.586 17.938 11.547 1 91.31 201 ASP A O 1
ATOM 1597 N N . LEU A 1 202 ? -12.828 17.109 12.688 1 92.75 202 LEU A N 1
ATOM 1598 C CA . LEU A 1 202 ? -13.156 15.727 12.398 1 92.75 202 LEU A CA 1
ATOM 1599 C C . LEU A 1 202 ? -14.422 15.297 13.133 1 92.75 202 LEU A C 1
ATOM 1601 O O . LEU A 1 202 ? -15.023 14.273 12.805 1 92.75 202 LEU A O 1
ATOM 1605 N N . THR A 1 203 ? -14.805 16 14.18 1 90.19 203 THR A N 1
ATOM 1606 C CA . THR A 1 203 ? -16.047 15.68 14.859 1 90.19 203 THR A CA 1
ATOM 1607 C C . THR A 1 203 ? -17.25 15.914 13.938 1 90.19 203 THR A C 1
ATOM 1609 O O . THR A 1 203 ? -18.344 15.398 14.18 1 90.19 203 THR A O 1
ATOM 1612 N N . LYS A 1 204 ? -17.062 16.688 12.945 1 91.12 204 LYS A N 1
ATOM 1613 C CA . LYS A 1 204 ? -18.109 17 11.977 1 91.12 204 LYS A CA 1
ATOM 1614 C C . LYS A 1 204 ? -17.891 16.234 10.672 1 91.12 204 LYS A C 1
ATOM 1616 O O . LYS A 1 204 ? -18.469 16.594 9.641 1 91.12 204 LYS A O 1
ATOM 1621 N N . LEU A 1 205 ? -17.047 15.328 10.688 1 94.38 205 LEU A N 1
ATOM 1622 C CA . LEU A 1 205 ? -16.734 14.539 9.5 1 94.38 205 LEU A CA 1
ATOM 1623 C C . LEU A 1 205 ? -17.938 13.711 9.07 1 94.38 205 LEU A C 1
ATOM 1625 O O . LEU A 1 205 ? -18.469 12.93 9.859 1 94.38 205 LEU A O 1
ATOM 1629 N N . ALA A 1 206 ? -18.406 13.961 7.883 1 96.94 206 ALA A N 1
ATOM 1630 C CA . ALA A 1 206 ? -19.391 13.055 7.285 1 96.94 206 ALA A CA 1
ATOM 1631 C C . ALA A 1 206 ? -18.719 11.781 6.77 1 96.94 206 ALA A C 1
ATOM 1633 O O . ALA A 1 206 ? -18 11.82 5.766 1 96.94 206 ALA A O 1
ATOM 1634 N N . VAL A 1 207 ? -19.031 10.672 7.352 1 97.06 207 VAL A N 1
ATOM 1635 C CA . VAL A 1 207 ? -18.344 9.414 7.062 1 97.06 207 VAL A CA 1
ATOM 1636 C C . VAL A 1 207 ? -19.094 8.664 5.953 1 97.06 207 VAL A C 1
ATOM 1638 O O . VAL A 1 207 ? -20.281 8.383 6.078 1 97.06 207 VAL A O 1
ATOM 1641 N N . VAL A 1 208 ? -18.375 8.406 4.93 1 97.06 208 VAL A N 1
ATOM 1642 C CA . VAL A 1 208 ? -18.938 7.629 3.824 1 97.06 208 VAL A CA 1
ATOM 1643 C C . VAL A 1 208 ? -18.859 6.141 4.145 1 97.06 208 VAL A C 1
ATOM 1645 O O . VAL A 1 208 ? -19.781 5.383 3.84 1 97.06 208 VAL A O 1
ATOM 1648 N N . ASP A 1 209 ? -17.75 5.758 4.648 1 97.06 209 ASP A N 1
ATOM 1649 C CA . ASP A 1 209 ? -17.531 4.359 5.004 1 97.06 209 ASP A CA 1
ATOM 1650 C C . ASP A 1 209 ? -16.484 4.234 6.102 1 97.06 209 ASP A C 1
ATOM 1652 O O . ASP A 1 209 ? -15.672 5.145 6.305 1 97.06 209 ASP A O 1
ATOM 1656 N N . SER A 1 210 ? -16.578 3.252 6.883 1 98.12 210 SER A N 1
ATOM 1657 C CA . SER A 1 210 ? -15.555 2.83 7.84 1 98.12 210 SER A CA 1
ATOM 1658 C C . SER A 1 210 ? -15.133 1.385 7.594 1 98.12 210 SER A C 1
ATOM 1660 O O . SER A 1 210 ? -15.969 0.479 7.594 1 98.12 210 SER A O 1
ATOM 1662 N N . ILE A 1 211 ? -13.867 1.171 7.402 1 98.25 211 ILE A N 1
ATOM 1663 C CA . ILE A 1 211 ? -13.453 -0.148 6.941 1 98.25 211 ILE A CA 1
ATOM 1664 C C . ILE A 1 211 ? -12.383 -0.709 7.875 1 98.25 211 ILE A C 1
ATOM 1666 O O . ILE A 1 211 ? -11.695 0.047 8.562 1 98.25 211 ILE A O 1
ATOM 1670 N N . CYS A 1 212 ? -12.273 -1.963 7.965 1 97.25 212 CYS A N 1
ATOM 1671 C CA . CYS A 1 212 ? -11.234 -2.713 8.664 1 97.25 212 CYS A CA 1
ATOM 1672 C C . CYS A 1 212 ? -11 -4.066 8 1 97.25 212 CYS A C 1
ATOM 1674 O O . CYS A 1 212 ? -11.594 -4.367 6.965 1 97.25 212 CYS A O 1
ATOM 1676 N N . GLY A 1 213 ? -10.023 -4.797 8.523 1 94.19 213 GLY A N 1
ATOM 1677 C CA . GLY A 1 213 ? -9.695 -6.09 7.949 1 94.19 213 GLY A CA 1
ATOM 1678 C C . GLY A 1 213 ? -8.344 -6.102 7.246 1 94.19 213 GLY A C 1
ATOM 1679 O O . GLY A 1 213 ? -7.508 -5.23 7.488 1 94.19 213 GLY A O 1
ATOM 1680 N N . MET A 1 214 ? -8.094 -7.125 6.516 1 92.81 214 MET A N 1
ATOM 1681 C CA . MET A 1 214 ? -6.859 -7.281 5.754 1 92.81 214 MET A CA 1
ATOM 1682 C C . MET A 1 214 ? -7.156 -7.59 4.289 1 92.81 214 MET A C 1
ATOM 1684 O O . MET A 1 214 ? -7.82 -8.578 3.984 1 92.81 214 MET A O 1
ATOM 1688 N N . ASP A 1 215 ? -6.75 -6.797 3.502 1 93.12 215 ASP A N 1
ATOM 1689 C CA . ASP A 1 215 ? -6.949 -6.941 2.064 1 93.12 215 ASP A CA 1
ATOM 1690 C C . ASP A 1 215 ? -5.723 -6.473 1.288 1 93.12 215 ASP A C 1
ATOM 1692 O O . ASP A 1 215 ? -5.398 -5.281 1.291 1 93.12 215 ASP A O 1
ATOM 1696 N N . SER A 1 216 ? -5.027 -7.371 0.57 1 91.5 216 SER A N 1
ATOM 1697 C CA . SER A 1 216 ? -3.793 -7.066 -0.146 1 91.5 216 SER A CA 1
ATOM 1698 C C . SER A 1 216 ? -4.078 -6.625 -1.579 1 91.5 216 SER A C 1
ATOM 1700 O O . SER A 1 216 ? -3.16 -6.273 -2.32 1 91.5 216 SER A O 1
ATOM 1702 N N . ARG A 1 217 ? -5.316 -6.68 -1.983 1 91.44 217 ARG A N 1
ATOM 1703 C CA . ARG A 1 217 ? -5.734 -6.199 -3.297 1 91.44 217 ARG A CA 1
ATOM 1704 C C . ARG A 1 217 ? -6.453 -4.859 -3.189 1 91.44 217 ARG A C 1
ATOM 1706 O O . ARG A 1 217 ? -7.18 -4.617 -2.221 1 91.44 217 ARG A O 1
ATOM 1713 N N . PRO A 1 218 ? -6.258 -4.027 -4.254 1 93.19 218 PRO A N 1
ATOM 1714 C CA . PRO A 1 218 ? -6.973 -2.75 -4.23 1 93.19 218 PRO A CA 1
ATOM 1715 C C . PRO A 1 218 ? -8.492 -2.928 -4.199 1 93.19 218 PRO A C 1
ATOM 1717 O O . PRO A 1 218 ? -9.023 -3.832 -4.848 1 93.19 218 PRO A O 1
ATOM 1720 N N . GLU A 1 219 ? -9.078 -2.072 -3.48 1 90.62 219 GLU A N 1
ATOM 1721 C CA . GLU A 1 219 ? -10.531 -2.061 -3.492 1 90.62 219 GLU A CA 1
ATOM 1722 C C . GLU A 1 219 ? -11.07 -1.692 -4.871 1 90.62 219 GLU A C 1
ATOM 1724 O O . GLU A 1 219 ? -10.5 -0.845 -5.562 1 90.62 219 GLU A O 1
ATOM 1729 N N . LYS A 1 220 ? -12.156 -2.318 -5.164 1 86.75 220 LYS A N 1
ATOM 1730 C CA . LYS A 1 220 ? -12.781 -1.997 -6.441 1 86.75 220 LYS A CA 1
ATOM 1731 C C . LYS A 1 220 ? -13.508 -0.657 -6.375 1 86.75 220 LYS A C 1
ATOM 1733 O O . LYS A 1 220 ? -13.484 0.117 -7.336 1 86.75 220 LYS A O 1
ATOM 1738 N N . VAL A 1 221 ? -14.031 -0.442 -5.219 1 88.56 221 VAL A N 1
ATOM 1739 C CA . VAL A 1 221 ? -14.836 0.764 -5.043 1 88.56 221 VAL A CA 1
ATOM 1740 C C . VAL A 1 221 ? -13.922 1.973 -4.867 1 88.56 221 VAL A C 1
ATOM 1742 O O . VAL A 1 221 ? -12.922 1.904 -4.145 1 88.56 221 VAL A O 1
ATOM 1745 N N . VAL A 1 222 ? -14.219 3.025 -5.578 1 92.94 222 VAL A N 1
ATOM 1746 C CA . VAL A 1 222 ? -13.57 4.324 -5.445 1 92.94 222 VAL A CA 1
ATOM 1747 C C . VAL A 1 222 ? -14.516 5.316 -4.777 1 92.94 222 VAL A C 1
ATOM 1749 O O . VAL A 1 222 ? -15.68 5.434 -5.176 1 92.94 222 VAL A O 1
ATOM 1752 N N . GLU A 1 223 ? -14.039 5.949 -3.717 1 95.38 223 GLU A N 1
ATOM 1753 C CA . GLU A 1 223 ? -14.867 6.926 -3.016 1 95.38 223 GLU A CA 1
ATOM 1754 C C . GLU A 1 223 ? -14.586 8.344 -3.504 1 95.38 223 GLU A C 1
ATOM 1756 O O . GLU A 1 223 ? -13.477 8.852 -3.338 1 95.38 223 GLU A O 1
ATOM 1761 N N . THR A 1 224 ? -15.562 8.898 -4.098 1 96.31 224 THR A N 1
ATOM 1762 C CA . THR A 1 224 ? -15.445 10.281 -4.535 1 96.31 224 THR A CA 1
ATOM 1763 C C . THR A 1 224 ? -16.141 11.227 -3.553 1 96.31 224 THR A C 1
ATOM 1765 O O . THR A 1 224 ? -17.359 11.156 -3.381 1 96.31 224 THR A O 1
ATOM 1768 N N . ILE A 1 225 ? -15.398 12.055 -2.975 1 95.88 225 ILE A N 1
ATOM 1769 C CA . ILE A 1 225 ? -15.906 12.953 -1.942 1 95.88 225 ILE A CA 1
ATOM 1770 C C . ILE A 1 225 ? -15.859 14.398 -2.443 1 95.88 225 ILE A C 1
ATOM 1772 O O . ILE A 1 225 ? -14.773 14.961 -2.621 1 95.88 225 ILE A O 1
ATOM 1776 N N . PHE A 1 226 ? -17.016 15.008 -2.68 1 94.69 226 PHE A N 1
ATOM 1777 C CA . PHE A 1 226 ? -17.125 16.391 -3.129 1 94.69 226 PHE A CA 1
ATOM 1778 C C . PHE A 1 226 ? -17.438 17.312 -1.961 1 94.69 226 PHE A C 1
ATOM 1780 O O . PHE A 1 226 ? -18.516 17.922 -1.917 1 94.69 226 PHE A O 1
ATOM 1787 N N . CYS A 1 227 ? -16.469 17.438 -1.117 1 94 227 CYS A N 1
ATOM 1788 C CA . CYS A 1 227 ? -16.516 18.312 0.039 1 94 227 CYS A CA 1
ATOM 1789 C C . CYS A 1 227 ? -15.312 19.266 0.047 1 94 227 CYS A C 1
ATOM 1791 O O . CYS A 1 227 ? -14.367 19.062 -0.709 1 94 227 CYS A O 1
ATOM 1793 N N . GLY A 1 228 ? -15.445 20.312 0.773 1 91.06 228 GLY A N 1
ATOM 1794 C CA . GLY A 1 228 ? -14.312 21.219 0.867 1 91.06 228 GLY A CA 1
ATOM 1795 C C . GLY A 1 228 ? -13.055 20.547 1.385 1 91.06 228 GLY A C 1
ATOM 1796 O O . GLY A 1 228 ? -11.938 20.922 0.998 1 91.06 228 GLY A O 1
ATOM 1797 N N . VAL A 1 229 ? -13.289 19.594 2.248 1 94.12 229 VAL A N 1
ATOM 1798 C CA . VAL A 1 229 ? -12.195 18.844 2.838 1 94.12 229 VAL A CA 1
ATOM 1799 C C . VAL A 1 229 ? -12.484 17.344 2.732 1 94.12 229 VAL A C 1
ATOM 1801 O O . VAL A 1 229 ? -13.625 16.906 2.922 1 94.12 229 VAL A O 1
ATOM 1804 N N . THR A 1 230 ? -11.555 16.609 2.271 1 96.25 230 THR A N 1
ATOM 1805 C CA . THR A 1 230 ? -11.617 15.148 2.266 1 96.25 230 THR A CA 1
ATOM 1806 C C . THR A 1 230 ? -10.656 14.57 3.299 1 96.25 230 THR A C 1
ATOM 1808 O O . THR 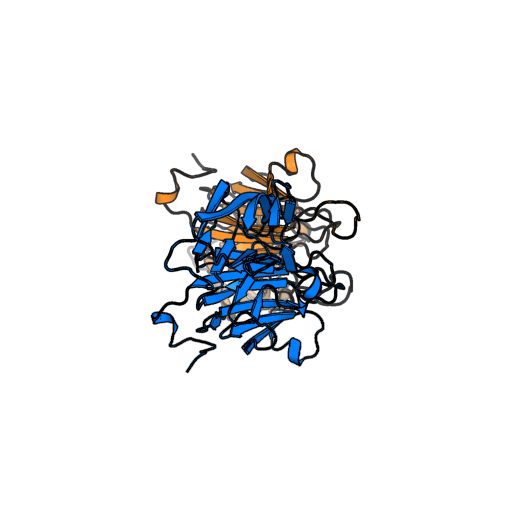A 1 230 ? -9.516 15.016 3.42 1 96.25 230 THR A O 1
ATOM 1811 N N . THR A 1 231 ? -11.141 13.539 4.047 1 97.44 231 THR A N 1
ATOM 1812 C CA . THR A 1 231 ? -10.297 13.031 5.117 1 97.44 231 THR A CA 1
ATOM 1813 C C . THR A 1 231 ? -10.344 11.508 5.168 1 97.44 231 THR A C 1
ATOM 1815 O O . THR A 1 231 ? -11.414 10.914 5.02 1 97.44 231 THR A O 1
ATOM 1818 N N . VAL A 1 232 ? -9.219 10.875 5.293 1 98.19 232 VAL A N 1
ATOM 1819 C CA . VAL A 1 232 ? -9.039 9.492 5.723 1 98.19 232 VAL A CA 1
ATOM 1820 C C . VAL A 1 232 ? -8.523 9.461 7.16 1 98.19 232 VAL A C 1
ATOM 1822 O O . VAL A 1 232 ? -7.469 10.023 7.461 1 98.19 232 VAL A O 1
ATOM 1825 N N . ARG A 1 233 ? -9.227 8.812 8.039 1 98.5 233 ARG A N 1
ATOM 1826 C CA . ARG A 1 233 ? -8.844 8.789 9.445 1 98.5 233 ARG A CA 1
ATOM 1827 C C . ARG A 1 233 ? -8.648 7.363 9.945 1 98.5 233 ARG A C 1
ATOM 1829 O O . ARG A 1 233 ? -9.562 6.539 9.859 1 98.5 233 ARG A O 1
ATOM 1836 N N . LEU A 1 234 ? -7.484 7.039 10.406 1 98.44 234 LEU A N 1
ATOM 1837 C CA . LEU A 1 234 ? -7.145 5.75 11 1 98.44 234 LEU A CA 1
ATOM 1838 C C . LEU A 1 234 ? -7.293 5.797 12.523 1 98.44 234 LEU A C 1
ATOM 1840 O O . LEU A 1 234 ? -6.523 6.473 13.203 1 98.44 234 LEU A O 1
ATOM 1844 N N . VAL A 1 235 ? -8.242 5.16 12.992 1 97.88 235 VAL A N 1
ATOM 1845 C CA . VAL A 1 235 ? -8.469 5.039 14.43 1 97.88 235 VAL A CA 1
ATOM 1846 C 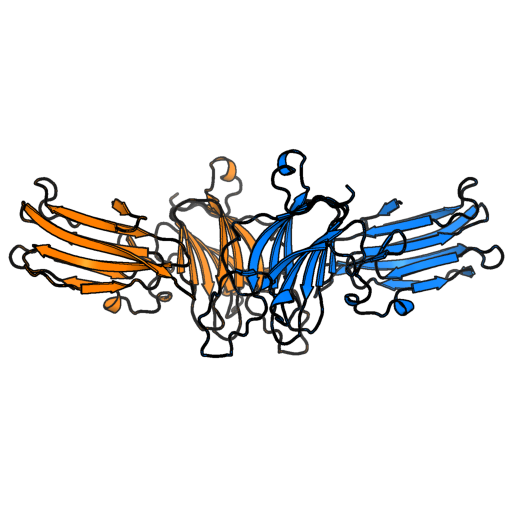C . VAL A 1 235 ? -7.812 3.766 14.953 1 97.88 235 VAL A C 1
ATOM 1848 O O . VAL A 1 235 ? -8.102 2.666 14.477 1 97.88 235 VAL A O 1
ATOM 1851 N N . SER A 1 236 ? -6.945 3.928 15.977 1 96.56 236 SER A N 1
ATOM 1852 C CA . SER A 1 236 ? -6.156 2.785 16.422 1 96.56 236 SER A CA 1
ATOM 1853 C C . SER A 1 236 ? -6.254 2.611 17.938 1 96.56 236 SER A C 1
ATOM 1855 O O . SER A 1 236 ? -6.113 3.578 18.688 1 96.56 236 SER A O 1
ATOM 1857 N N . SER A 1 237 ? -6.441 1.422 18.359 1 95.5 237 SER A N 1
ATOM 1858 C CA . SER A 1 237 ? -6.527 1.091 19.766 1 95.5 237 SER A CA 1
ATOM 1859 C C . SER A 1 237 ? -5.141 0.923 20.391 1 95.5 237 SER A C 1
ATOM 1861 O O . SER A 1 237 ? -4.992 0.911 21.609 1 95.5 237 SER A O 1
ATOM 1863 N N . GLY A 1 238 ? -4.148 0.759 19.531 1 91.88 238 GLY A N 1
ATOM 1864 C CA . GLY A 1 238 ? -2.805 0.47 20.016 1 91.88 238 GLY A CA 1
ATOM 1865 C C . GLY A 1 238 ? -2.529 -1.016 20.156 1 91.88 238 GLY A C 1
ATOM 1866 O O . GLY A 1 238 ? -1.401 -1.417 20.438 1 91.88 238 GLY A O 1
ATOM 1867 N N . GLU A 1 239 ? -3.463 -1.826 19.875 1 89.94 239 GLU A N 1
ATOM 1868 C CA . GLU A 1 239 ? -3.316 -3.271 20.016 1 89.94 239 GLU A CA 1
ATOM 1869 C C . GLU A 1 239 ? -2.816 -3.906 18.719 1 89.94 239 GLU A C 1
ATOM 1871 O O . GLU A 1 239 ? -2.342 -5.043 18.734 1 89.94 239 GLU A O 1
ATOM 1876 N N . PHE A 1 240 ? -2.988 -3.186 17.688 1 88.88 240 PHE A N 1
ATOM 1877 C CA . PHE A 1 240 ? -2.662 -3.729 16.375 1 88.88 240 PHE A CA 1
ATOM 1878 C C . PHE A 1 240 ? -1.702 -2.807 15.633 1 88.88 240 PHE A C 1
ATOM 1880 O O . PHE A 1 240 ? -1.658 -1.604 15.898 1 88.88 240 PHE A O 1
ATOM 1887 N N . ASP A 1 241 ? -0.862 -3.414 14.734 1 87.75 241 ASP A N 1
ATOM 1888 C CA . ASP A 1 241 ? -0.084 -2.637 13.781 1 87.75 241 ASP A CA 1
ATOM 1889 C C . ASP A 1 241 ? -0.907 -2.32 12.531 1 87.75 241 ASP A C 1
ATOM 1891 O O . ASP A 1 241 ? -0.862 -3.062 11.547 1 87.75 241 ASP A O 1
ATOM 1895 N N . ASN A 1 242 ? -1.558 -1.209 12.617 1 93.69 242 ASN A N 1
ATOM 1896 C CA . ASN A 1 242 ? -2.506 -0.837 11.57 1 93.69 242 ASN A CA 1
ATOM 1897 C C . ASN A 1 242 ? -1.822 -0.084 10.43 1 93.69 242 ASN A C 1
ATOM 1899 O O . ASN A 1 242 ? -0.938 0.74 10.672 1 93.69 242 ASN A O 1
ATOM 1903 N N . ALA A 1 243 ? -2.184 -0.413 9.258 1 95.44 243 ALA A N 1
ATOM 1904 C CA . ALA A 1 243 ? -1.703 0.335 8.094 1 95.44 243 ALA A CA 1
ATOM 1905 C C . ALA A 1 243 ? -2.744 0.347 6.98 1 95.44 243 ALA A C 1
ATOM 1907 O O . ALA A 1 243 ? -3.449 -0.644 6.773 1 95.44 243 ALA A O 1
ATOM 1908 N N . VAL A 1 244 ? -2.891 1.438 6.309 1 98 244 VAL A N 1
ATOM 1909 C CA . VAL A 1 244 ? -3.758 1.55 5.141 1 98 244 VAL A CA 1
ATOM 1910 C C . VAL A 1 244 ? -3.07 2.389 4.066 1 98 244 VAL A C 1
ATOM 1912 O O . VAL A 1 244 ? -2.523 3.455 4.355 1 98 244 VAL A O 1
ATOM 1915 N N . THR A 1 245 ? -2.936 1.873 2.855 1 98.19 245 THR A N 1
ATOM 1916 C CA . THR A 1 245 ? -2.4 2.598 1.709 1 98.19 245 THR A CA 1
ATOM 1917 C C . THR A 1 245 ? -3.527 3.107 0.815 1 98.19 245 THR A C 1
ATOM 1919 O O . THR A 1 245 ? -4.387 2.334 0.39 1 98.19 245 THR A O 1
ATOM 1922 N N . ILE A 1 246 ? -3.482 4.422 0.509 1 97.44 246 ILE A N 1
ATOM 1923 C CA . ILE A 1 246 ? -4.586 5.062 -0.195 1 97.44 246 ILE A CA 1
ATOM 1924 C C . ILE A 1 246 ? -4.051 5.863 -1.378 1 97.44 246 ILE A C 1
ATOM 1926 O O . ILE A 1 246 ? -3.049 6.574 -1.251 1 97.44 246 ILE A O 1
ATOM 1930 N N . ALA A 1 247 ? -4.672 5.703 -2.492 1 97.06 247 ALA A N 1
ATOM 1931 C CA . ALA A 1 247 ? -4.465 6.625 -3.607 1 97.06 247 ALA A CA 1
ATOM 1932 C C . ALA A 1 247 ? -5.426 7.809 -3.525 1 97.06 247 ALA A C 1
ATOM 1934 O O . ALA A 1 247 ? -6.629 7.625 -3.338 1 97.06 247 ALA A O 1
ATOM 1935 N N . VAL A 1 248 ? -4.875 9 -3.645 1 96.25 248 VAL A N 1
ATOM 1936 C CA . VAL A 1 248 ? -5.676 10.219 -3.545 1 96.25 248 VAL A CA 1
ATOM 1937 C C . VAL A 1 248 ? -5.496 11.062 -4.805 1 96.25 248 VAL A C 1
ATOM 1939 O O . VAL A 1 248 ? -4.371 11.297 -5.246 1 96.25 248 VAL A O 1
ATOM 1942 N N . ARG A 1 249 ? -6.547 11.492 -5.391 1 95.5 249 ARG A N 1
ATOM 1943 C CA . ARG A 1 249 ? -6.492 12.43 -6.504 1 95.5 249 ARG A CA 1
ATOM 1944 C C . ARG A 1 249 ? -7.621 13.453 -6.414 1 95.5 249 ARG A C 1
ATOM 1946 O O . ARG A 1 249 ? -8.711 13.141 -5.93 1 95.5 249 ARG A O 1
ATOM 1953 N N . PRO A 1 250 ? -7.324 14.68 -6.887 1 95.12 250 PRO A N 1
ATOM 1954 C CA . PRO A 1 250 ? -8.406 15.664 -6.891 1 95.12 250 PRO A CA 1
ATOM 1955 C C . PRO A 1 250 ? -9.609 15.211 -7.715 1 95.12 250 PRO A C 1
ATOM 1957 O O . PRO A 1 250 ? -9.445 14.625 -8.789 1 95.12 250 PRO A O 1
ATOM 1960 N N . ALA A 1 251 ? -10.781 15.453 -7.199 1 94.12 251 ALA A N 1
ATOM 1961 C CA . ALA A 1 251 ? -12 15.109 -7.922 1 94.12 251 ALA A CA 1
ATOM 1962 C C . ALA A 1 251 ? -12.258 16.094 -9.062 1 94.12 251 ALA A C 1
ATOM 1964 O O . ALA A 1 251 ? -12.023 17.297 -8.914 1 94.12 251 ALA A O 1
ATOM 1965 N N . GLU A 1 252 ? -12.672 15.531 -10.125 1 91.88 252 GLU A N 1
ATOM 1966 C CA . GLU A 1 252 ? -13.016 16.359 -11.281 1 91.88 252 GLU A CA 1
ATOM 1967 C C . GLU A 1 252 ? -14.523 16.375 -11.523 1 91.88 252 GLU A C 1
ATOM 1969 O O . GLU A 1 252 ? -15.258 15.586 -10.922 1 91.88 252 GLU A O 1
ATOM 1974 N N . GLU A 1 253 ? -14.93 17.266 -12.352 1 88.69 253 GLU A N 1
ATOM 1975 C CA . GLU A 1 253 ? -16.359 17.422 -12.641 1 88.69 253 GLU A CA 1
ATOM 1976 C C . GLU A 1 253 ? -16.953 16.109 -13.164 1 88.69 253 GLU A C 1
ATOM 1978 O O . GLU A 1 253 ? -18.094 15.781 -12.867 1 88.69 253 GLU A O 1
ATOM 1983 N N . ASN A 1 254 ? -16.156 15.383 -13.945 1 90.19 254 ASN A N 1
ATOM 1984 C CA . ASN A 1 254 ? -16.625 14.141 -14.539 1 90.19 254 ASN A CA 1
ATOM 1985 C C . ASN A 1 254 ? -16.828 13.055 -13.484 1 90.19 254 ASN A C 1
ATOM 1987 O O . ASN A 1 254 ? -17.469 12.031 -13.75 1 90.19 254 ASN A O 1
ATOM 1991 N N . ASP A 1 255 ? -16.453 13.406 -12.289 1 90.25 255 ASP A N 1
ATOM 1992 C CA . ASP A 1 255 ? -16.578 12.438 -11.211 1 90.25 255 ASP A CA 1
ATOM 1993 C C . ASP A 1 255 ? -17.875 12.656 -10.438 1 90.25 255 ASP A C 1
ATOM 1995 O O . ASP A 1 255 ? -18.25 11.844 -9.586 1 90.25 255 ASP A O 1
ATOM 1999 N N . ILE A 1 256 ? -18.594 13.617 -10.672 1 86.19 256 ILE A N 1
ATOM 2000 C CA . ILE A 1 256 ? -19.734 14.055 -9.875 1 86.19 256 ILE A CA 1
ATOM 2001 C C . ILE A 1 256 ? -20.812 12.977 -9.883 1 86.19 256 ILE A C 1
ATOM 2003 O O . ILE A 1 256 ? -21.359 12.617 -8.836 1 86.19 256 ILE A O 1
ATOM 2007 N N . PRO A 1 257 ? -21.078 12.344 -11.023 1 85.81 257 PRO A N 1
ATOM 2008 C CA . PRO A 1 257 ? -22.156 11.352 -11.039 1 85.81 257 PRO A CA 1
ATOM 2009 C C . PRO A 1 257 ? -21.859 10.141 -10.148 1 85.81 257 PRO A C 1
ATOM 2011 O O . PRO A 1 257 ? -22.781 9.469 -9.688 1 85.81 257 PRO A O 1
ATOM 2014 N N . THR A 1 258 ? -20.641 9.914 -9.82 1 86 258 THR A N 1
ATOM 2015 C CA . THR A 1 258 ? -20.266 8.75 -9.039 1 86 258 THR A CA 1
ATOM 2016 C C . THR A 1 258 ? -19.828 9.156 -7.633 1 86 258 THR A C 1
ATOM 2018 O O . THR A 1 258 ? -19.172 8.383 -6.926 1 86 258 THR A O 1
ATOM 2021 N N . ALA A 1 259 ? -20.25 10.352 -7.305 1 92.94 259 ALA A N 1
ATOM 2022 C CA . ALA A 1 259 ? -19.844 10.852 -5.996 1 92.94 259 ALA A CA 1
ATOM 2023 C C . ALA A 1 259 ? -20.5 10.062 -4.871 1 92.94 259 ALA A C 1
ATOM 2025 O O . ALA A 1 259 ? -21.703 9.789 -4.918 1 92.94 259 ALA A O 1
ATOM 2026 N N . SER A 1 260 ? -19.703 9.672 -3.922 1 94.81 260 SER A N 1
ATOM 2027 C CA . SER A 1 260 ? -20.203 8.969 -2.744 1 94.81 260 SER A CA 1
ATOM 2028 C C . SER A 1 260 ? -20.734 9.945 -1.703 1 94.81 260 SER A C 1
ATOM 2030 O O . SER A 1 260 ? -21.562 9.578 -0.873 1 94.81 260 SER A O 1
ATOM 2032 N N . LEU A 1 261 ? -20.203 11.141 -1.697 1 94.69 261 LEU A N 1
ATOM 2033 C CA . LEU A 1 261 ? -20.578 12.18 -0.735 1 94.69 261 LEU A CA 1
ATOM 2034 C C . LEU A 1 261 ? -20.484 13.562 -1.361 1 94.69 261 LEU A C 1
ATOM 2036 O O . LEU A 1 261 ? -19.516 13.859 -2.07 1 94.69 261 LEU A O 1
ATOM 2040 N N . VAL A 1 262 ? -21.453 14.383 -1.233 1 93.62 262 VAL A N 1
ATOM 2041 C CA . VAL A 1 262 ? -21.453 15.781 -1.655 1 93.62 262 VAL A CA 1
ATOM 2042 C C . VAL A 1 262 ? -21.812 16.672 -0.475 1 93.62 262 VAL A C 1
ATOM 2044 O O . VAL A 1 262 ? -22.844 16.469 0.17 1 93.62 262 VAL A O 1
ATOM 2047 N N . CYS A 1 263 ? -20.828 17.594 -0.242 1 89.75 263 CYS A N 1
ATOM 2048 C CA . CYS A 1 263 ? -21.109 18.531 0.841 1 89.75 263 CYS A CA 1
ATOM 2049 C C . CYS A 1 263 ? -21.562 19.875 0.294 1 89.75 263 CYS A C 1
ATOM 2051 O O . CYS A 1 263 ? -21.312 20.188 -0.87 1 89.75 263 CYS A O 1
ATOM 2053 N N . GLY A 1 264 ? -21.969 20.859 1.199 1 73.5 264 GLY A N 1
ATOM 2054 C CA . GLY A 1 264 ? -22.312 22.25 0.918 1 73.5 264 GLY A CA 1
ATOM 2055 C C . GLY A 1 264 ? -23.562 22.391 0.068 1 73.5 264 GLY A C 1
ATOM 2056 O O . GLY A 1 264 ? -23.781 23.422 -0.563 1 73.5 264 GLY A O 1
ATOM 2057 N N . LEU A 1 265 ? -24.234 21.25 -0.368 1 48.66 265 LEU A N 1
ATOM 2058 C CA . LEU A 1 265 ? -25.484 21.672 -1.012 1 48.66 265 LEU A CA 1
ATOM 2059 C C . LEU A 1 265 ? -26.453 22.266 0.01 1 48.66 265 LEU A C 1
ATOM 2061 O O . LEU A 1 265 ? -26.438 21.875 1.181 1 48.66 265 LEU A O 1
ATOM 2065 N N . MET B 1 1 ? 0.349 -24.016 -25.969 1 59.81 1 MET B N 1
ATOM 2066 C CA . MET B 1 1 ? 0.075 -23.562 -24.609 1 59.81 1 MET B CA 1
ATOM 2067 C C . MET B 1 1 ? -1.301 -22.922 -24.516 1 59.81 1 MET B C 1
ATOM 2069 O O . MET B 1 1 ? -1.616 -22.016 -25.297 1 59.81 1 MET B O 1
ATOM 2073 N N . GLU B 1 2 ? -2.186 -23.656 -23.906 1 75.12 2 GLU B N 1
ATOM 2074 C CA . GLU B 1 2 ? -3.514 -23.078 -23.734 1 75.12 2 GLU B CA 1
ATOM 2075 C C . GLU B 1 2 ? -3.719 -22.594 -22.297 1 75.12 2 GLU B C 1
ATOM 2077 O O . GLU B 1 2 ? -3.484 -23.328 -21.344 1 75.12 2 GLU B O 1
ATOM 2082 N N . VAL B 1 3 ? -3.961 -21.312 -22.109 1 79.94 3 VAL B N 1
ATOM 2083 C CA . VAL B 1 3 ? -4.207 -20.75 -20.781 1 79.94 3 VAL B CA 1
ATOM 2084 C C . VAL B 1 3 ? -5.707 -20.609 -20.547 1 79.94 3 VAL B C 1
ATOM 2086 O O . VAL B 1 3 ? -6.438 -20.109 -21.406 1 79.94 3 VAL B O 1
ATOM 2089 N N . GLN B 1 4 ? -6.176 -21.188 -19.5 1 82.75 4 GLN B N 1
ATOM 2090 C CA . GLN B 1 4 ? -7.574 -21.078 -19.094 1 82.75 4 GLN B CA 1
ATOM 2091 C C . GLN B 1 4 ? -7.703 -20.328 -17.766 1 82.75 4 GLN B C 1
ATOM 2093 O O . GLN B 1 4 ? -7.016 -20.641 -16.797 1 82.75 4 GLN B O 1
ATOM 2098 N N . SER B 1 5 ? -8.602 -19.312 -17.75 1 86.25 5 SER B N 1
ATOM 2099 C CA . SER B 1 5 ? -8.742 -18.484 -16.547 1 86.25 5 SER B CA 1
ATOM 2100 C C . SER B 1 5 ? -10.188 -18.484 -16.047 1 86.25 5 SER B C 1
ATOM 2102 O O . SER B 1 5 ? -10.555 -17.656 -15.203 1 86.25 5 SER B O 1
ATOM 2104 N N . GLU B 1 6 ? -11.016 -19.422 -16.609 1 91.75 6 GLU B N 1
ATOM 2105 C CA . GLU B 1 6 ? -12.43 -19.469 -16.234 1 91.75 6 GLU B CA 1
ATOM 2106 C C . GLU B 1 6 ? -12.766 -20.797 -15.547 1 91.75 6 GLU B C 1
ATOM 2108 O O . GLU B 1 6 ? -12.195 -21.844 -15.891 1 91.75 6 GLU B O 1
ATOM 2113 N N . GLU B 1 7 ? -13.664 -20.625 -14.609 1 95.88 7 GLU B N 1
ATOM 2114 C CA . GLU B 1 7 ? -14.211 -21.844 -14.039 1 95.88 7 GLU B CA 1
ATOM 2115 C C . GLU B 1 7 ? -15.086 -22.594 -15.039 1 95.88 7 GLU B C 1
ATOM 2117 O O . GLU B 1 7 ? -15.617 -21.984 -15.977 1 95.88 7 GLU B O 1
ATOM 2122 N N . GLY B 1 8 ? -15.242 -23.953 -14.797 1 94.38 8 GLY B N 1
ATOM 2123 C CA . GLY B 1 8 ? -16.125 -24.719 -15.664 1 94.38 8 GLY B CA 1
ATOM 2124 C C . GLY B 1 8 ? -15.594 -26.109 -15.984 1 94.38 8 GLY B C 1
ATOM 2125 O O . GLY B 1 8 ? -14.711 -26.609 -15.289 1 94.38 8 GLY B O 1
ATOM 2126 N N . GLN B 1 9 ? -16.297 -26.641 -17.016 1 94.44 9 GLN B N 1
ATOM 2127 C CA . GLN B 1 9 ? -15.938 -28 -17.453 1 94.44 9 GLN B CA 1
ATOM 2128 C C . GLN B 1 9 ? -15.102 -27.953 -18.734 1 94.44 9 GLN B C 1
ATOM 2130 O O . GLN B 1 9 ? -15.406 -27.188 -19.656 1 94.44 9 GLN B O 1
ATOM 2135 N N . TYR B 1 10 ? -14.133 -28.75 -18.688 1 94.19 10 TYR B N 1
ATOM 2136 C CA . TYR B 1 10 ? -13.242 -28.844 -19.828 1 94.19 10 TYR B CA 1
ATOM 2137 C C . TYR B 1 10 ? -13.102 -30.281 -20.297 1 94.19 10 TYR B C 1
ATOM 2139 O O . TYR B 1 10 ? -13.148 -31.219 -19.484 1 94.19 10 TYR B O 1
ATOM 2147 N N . PHE B 1 11 ? -12.969 -30.422 -21.625 1 91.5 11 PHE B N 1
ATOM 2148 C CA . PHE B 1 11 ? -12.758 -31.75 -22.219 1 91.5 11 PHE B CA 1
ATOM 2149 C C . PHE B 1 11 ? -11.656 -31.703 -23.266 1 91.5 11 PHE B C 1
ATOM 2151 O O . PHE B 1 11 ? -11.656 -30.812 -24.141 1 91.5 11 PHE B O 1
ATOM 2158 N N . PHE B 1 12 ? -10.773 -32.625 -23.125 1 89.31 12 PHE B N 1
ATOM 2159 C CA . PHE B 1 12 ? -9.688 -32.719 -24.094 1 89.31 12 PHE B CA 1
ATOM 2160 C C . PHE B 1 12 ? -9.656 -34.094 -24.75 1 89.31 12 PHE B C 1
ATOM 2162 O O . PHE B 1 12 ? -9.711 -35.094 -24.078 1 89.31 12 PHE B O 1
ATOM 2169 N N . LYS B 1 13 ? -9.617 -34.062 -26.031 1 87.75 13 LYS B N 1
ATOM 2170 C CA . LYS B 1 13 ? -9.547 -35.281 -26.828 1 87.75 13 LYS B CA 1
ATOM 2171 C C . LYS B 1 13 ? -8.367 -35.281 -27.781 1 87.75 13 LYS B C 1
ATOM 2173 O O . LYS B 1 13 ? -8.062 -34.219 -28.375 1 87.75 13 LYS B O 1
ATOM 2178 N N . ALA B 1 14 ? -7.762 -36.406 -27.875 1 85.88 14 ALA B N 1
ATOM 2179 C CA . ALA B 1 14 ? -6.625 -36.5 -28.797 1 85.88 14 ALA B CA 1
ATOM 2180 C C . ALA B 1 14 ? -7.082 -36.375 -30.25 1 85.88 14 ALA B C 1
ATOM 2182 O O . ALA B 1 14 ? -8.102 -36.938 -30.625 1 85.88 14 ALA B O 1
ATOM 2183 N N . SER B 1 15 ? -6.453 -35.406 -30.875 1 76 15 SER B N 1
ATOM 2184 C CA . SER B 1 15 ? -6.648 -35.344 -32.312 1 76 15 SER B CA 1
ATOM 2185 C C . SER B 1 15 ? -5.5 -36.031 -33.062 1 76 15 SER B C 1
ATOM 2187 O O . SER B 1 15 ? -4.48 -36.375 -32.469 1 76 15 SER B O 1
ATOM 2189 N N . GLN B 1 16 ? -5.688 -36.281 -34.438 1 65 16 GLN B N 1
ATOM 2190 C CA . GLN B 1 16 ? -4.668 -36.938 -35.25 1 65 16 GLN B CA 1
ATOM 2191 C C . GLN B 1 16 ? -3.324 -36.25 -35.156 1 65 16 GLN B C 1
ATOM 2193 O O . GLN B 1 16 ? -2.273 -36.875 -35.125 1 65 16 GLN B O 1
ATOM 2198 N N . ARG B 1 17 ? -3.223 -34.938 -35.125 1 62.03 17 ARG B N 1
ATOM 2199 C CA . ARG B 1 17 ? -1.998 -34.125 -35.156 1 62.03 17 ARG B CA 1
ATOM 2200 C C . ARG B 1 17 ? -1.265 -34.188 -33.812 1 62.03 17 ARG B C 1
ATOM 2202 O O . ARG B 1 17 ? -0.064 -33.906 -33.75 1 62.03 17 ARG B O 1
ATOM 2209 N N . ASP B 1 18 ? -1.999 -34.438 -32.875 1 60.72 18 ASP B N 1
ATOM 2210 C CA . ASP B 1 18 ? -1.463 -34.312 -31.516 1 60.72 18 ASP B CA 1
ATOM 2211 C C . ASP B 1 18 ? -0.868 -35.625 -31.031 1 60.72 18 ASP B C 1
ATOM 2213 O O . ASP B 1 18 ? -0.621 -35.812 -29.828 1 60.72 18 ASP B O 1
ATOM 2217 N N . SER B 1 19 ? -0.536 -36.562 -32.031 1 67.06 19 SER B N 1
ATOM 2218 C CA . SER B 1 19 ? -0.199 -37.938 -31.656 1 67.06 19 SER B CA 1
ATOM 2219 C C . SER B 1 19 ? 1.146 -37.969 -30.938 1 67.06 19 SER B C 1
ATOM 2221 O O . SER B 1 19 ? 2.141 -37.438 -31.438 1 67.06 19 SER B O 1
ATOM 2223 N N . ASN B 1 20 ? 1.274 -38.219 -29.656 1 76.12 20 ASN B N 1
ATOM 2224 C CA . ASN B 1 20 ? 2.391 -38.594 -28.781 1 76.12 20 ASN B CA 1
ATOM 2225 C C . ASN B 1 20 ? 3.082 -37.344 -28.219 1 76.12 20 ASN B C 1
ATOM 2227 O O . ASN B 1 20 ? 4.121 -37.469 -27.562 1 76.12 20 ASN B O 1
ATOM 2231 N N . MET B 1 21 ? 2.543 -36.188 -28.531 1 84.62 21 MET B N 1
ATOM 2232 C CA . MET B 1 21 ? 3.178 -34.969 -28 1 84.62 21 MET B CA 1
ATOM 2233 C C . MET B 1 21 ? 2.645 -34.656 -26.609 1 84.62 21 MET B C 1
ATOM 2235 O O . MET B 1 21 ? 1.487 -34.938 -26.297 1 84.62 21 MET B O 1
ATOM 2239 N N . VAL B 1 22 ? 3.555 -34.188 -25.781 1 87.25 22 VAL B N 1
ATOM 2240 C CA . VAL B 1 22 ? 3.139 -33.688 -24.469 1 87.25 22 VAL B CA 1
ATOM 2241 C C . VAL B 1 22 ? 2.545 -32.312 -24.594 1 87.25 22 VAL B C 1
ATOM 2243 O O . VAL B 1 22 ? 3.172 -31.406 -25.172 1 87.25 22 VAL B O 1
ATOM 2246 N N . CYS B 1 23 ? 1.352 -32.156 -24.188 1 90.25 23 CYS B N 1
ATOM 2247 C CA . CYS B 1 23 ? 0.655 -30.859 -24.203 1 90.25 23 CYS B CA 1
ATOM 2248 C C . CYS B 1 23 ? 0.338 -30.375 -22.797 1 90.25 23 CYS B C 1
ATOM 2250 O O . CYS B 1 23 ? 0.487 -31.141 -21.828 1 90.25 23 CYS B O 1
ATOM 2252 N N . GLY B 1 24 ? 0.045 -29.062 -22.703 1 92.25 24 GLY B N 1
ATOM 2253 C CA . GLY B 1 24 ? -0.221 -28.5 -21.391 1 92.25 24 GLY B CA 1
ATOM 2254 C C . GLY B 1 24 ? -1.417 -27.578 -21.359 1 92.25 24 GLY B C 1
ATOM 2255 O O . GLY B 1 24 ? -1.632 -26.812 -22.312 1 92.25 24 GLY B O 1
ATOM 2256 N N . VAL B 1 25 ? -2.256 -27.703 -20.359 1 94.81 25 VAL B N 1
ATOM 2257 C CA . VAL B 1 25 ? -3.305 -26.734 -20.062 1 94.81 25 VAL B CA 1
ATOM 2258 C C . VAL B 1 25 ? -2.883 -25.875 -18.859 1 94.81 25 VAL B C 1
ATOM 2260 O O . VAL B 1 25 ? -2.863 -26.344 -17.734 1 94.81 25 VAL B O 1
ATOM 2263 N N . TYR B 1 26 ? -2.641 -24.656 -19.156 1 96.06 26 TYR B N 1
ATOM 2264 C CA . TYR B 1 26 ? -2.211 -23.734 -18.109 1 96.06 26 TYR B CA 1
ATOM 2265 C C 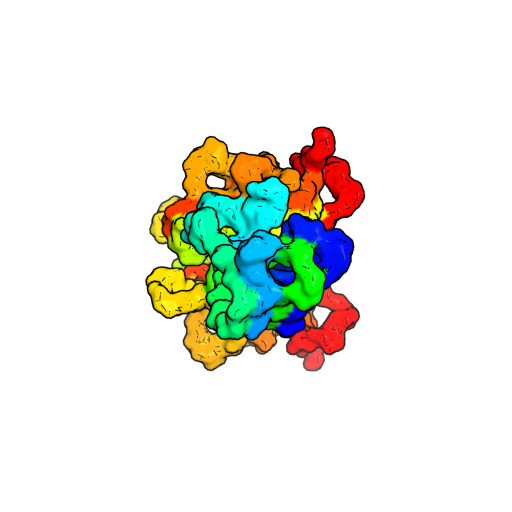. TYR B 1 26 ? -3.404 -23.016 -17.469 1 96.06 26 TYR B C 1
ATOM 2267 O O . TYR B 1 26 ? -4.16 -22.328 -18.172 1 96.06 26 TYR B O 1
ATOM 2275 N N . LEU B 1 27 ? -3.531 -23.219 -16.188 1 97.38 27 LEU B N 1
ATOM 2276 C CA . LEU B 1 27 ? -4.645 -22.609 -15.461 1 97.38 27 LEU B CA 1
ATOM 2277 C C . LEU B 1 27 ? -4.168 -21.438 -14.617 1 97.38 27 LEU B C 1
ATOM 2279 O O . LEU B 1 27 ? -3.102 -21.484 -14 1 97.38 27 LEU B O 1
ATOM 2283 N N . LEU B 1 28 ? -4.938 -20.391 -14.617 1 96.5 28 LEU B N 1
ATOM 2284 C CA . LEU B 1 28 ? -4.621 -19.156 -13.898 1 96.5 28 LEU B CA 1
ATOM 2285 C C . LEU B 1 28 ? -5.883 -18.516 -13.336 1 96.5 28 LEU B C 1
ATOM 2287 O O . LEU B 1 28 ? -6.918 -18.484 -14 1 96.5 28 LEU B O 1
ATOM 2291 N N . THR B 1 29 ? -5.832 -18.094 -12.078 1 96.12 29 THR B N 1
ATOM 2292 C CA . THR B 1 29 ? -6.961 -17.391 -11.469 1 96.12 29 THR B CA 1
ATOM 2293 C C . THR B 1 29 ? -6.492 -16.125 -10.758 1 96.12 29 THR B C 1
ATOM 2295 O O . THR B 1 29 ? -5.344 -15.711 -10.914 1 96.12 29 THR B O 1
ATOM 2298 N N . ASP B 1 30 ? -7.344 -15.445 -10.008 1 93.19 30 ASP B N 1
ATOM 2299 C CA . ASP B 1 30 ? -7.016 -14.227 -9.273 1 93.19 30 ASP B CA 1
ATOM 2300 C C . ASP B 1 30 ? -5.992 -14.508 -8.172 1 93.19 30 ASP B C 1
ATOM 2302 O O . ASP B 1 30 ? -5.918 -15.625 -7.66 1 93.19 30 ASP B O 1
ATOM 2306 N N . PRO B 1 31 ? -5.262 -13.469 -7.82 1 92.69 31 PRO B N 1
ATOM 2307 C CA . PRO B 1 31 ? -4.172 -13.633 -6.859 1 92.69 31 PRO B CA 1
ATOM 2308 C C . PRO B 1 31 ? -4.645 -14.18 -5.516 1 92.69 31 PRO B C 1
ATOM 2310 O O . PRO B 1 31 ? -3.873 -14.836 -4.805 1 92.69 31 PRO B O 1
ATOM 2313 N N . ASP B 1 32 ? -5.832 -13.898 -5.109 1 92.31 32 ASP B N 1
ATOM 2314 C CA . ASP B 1 32 ? -6.309 -14.305 -3.791 1 92.31 32 ASP B CA 1
ATOM 2315 C C . ASP B 1 32 ? -7.148 -15.578 -3.881 1 92.31 32 ASP B C 1
ATOM 2317 O O . ASP B 1 32 ? -8.055 -15.789 -3.068 1 92.31 32 ASP B O 1
ATOM 2321 N N . LYS B 1 33 ? -6.918 -16.328 -4.93 1 96.19 33 LYS B N 1
ATOM 2322 C CA . LYS B 1 33 ? -7.609 -17.609 -5.105 1 96.19 33 LYS B CA 1
ATOM 2323 C C . LYS B 1 33 ? -6.637 -18.703 -5.512 1 96.19 33 LYS B C 1
ATOM 2325 O O . LYS B 1 33 ? -5.59 -18.438 -6.102 1 96.19 33 LYS B O 1
ATOM 2330 N N . ASN B 1 34 ? -7.027 -19.891 -5.156 1 97.81 34 ASN B N 1
ATOM 2331 C CA . ASN B 1 34 ? -6.375 -21.109 -5.633 1 97.81 34 ASN B CA 1
ATOM 2332 C C . ASN B 1 34 ? -7.242 -21.844 -6.648 1 97.81 34 ASN B C 1
ATOM 2334 O O . ASN B 1 34 ? -8.391 -21.469 -6.883 1 97.81 34 ASN B O 1
ATOM 2338 N N . ILE B 1 35 ? -6.68 -22.844 -7.258 1 98.19 35 ILE B N 1
ATOM 2339 C CA . ILE B 1 35 ? -7.379 -23.578 -8.305 1 98.19 35 ILE B CA 1
ATOM 2340 C C . ILE B 1 35 ? -7.652 -25 -7.832 1 98.19 35 ILE B C 1
ATOM 2342 O O . ILE B 1 35 ? -6.734 -25.703 -7.391 1 98.19 35 ILE B O 1
ATOM 2346 N N . GLU B 1 36 ? -8.875 -25.375 -7.883 1 98.19 36 GLU B N 1
ATOM 2347 C CA . GLU B 1 36 ? -9.273 -26.766 -7.652 1 98.19 36 GLU B CA 1
ATOM 2348 C C . GLU B 1 36 ? -9.648 -27.453 -8.961 1 98.19 36 GLU B C 1
ATOM 2350 O O . GLU B 1 36 ? -10.461 -26.938 -9.734 1 98.19 36 GLU B O 1
ATOM 2355 N N . VAL B 1 37 ? -9.094 -28.562 -9.195 1 96.94 37 VAL B N 1
ATOM 2356 C CA . VAL B 1 37 ? -9.359 -29.328 -10.406 1 96.94 37 VAL B CA 1
ATOM 2357 C C . VAL B 1 37 ? -9.945 -30.688 -10.039 1 96.94 37 VAL B C 1
ATOM 2359 O O . VAL B 1 37 ? -9.375 -31.406 -9.219 1 96.94 37 VAL B O 1
ATOM 2362 N N . ILE B 1 38 ? -11.062 -30.953 -10.633 1 95.25 38 ILE B N 1
ATOM 2363 C CA . ILE B 1 38 ? -11.711 -32.25 -10.406 1 95.25 38 ILE B CA 1
ATOM 2364 C C . ILE B 1 38 ? -11.75 -33.031 -11.711 1 95.25 38 ILE B C 1
ATOM 2366 O O . ILE B 1 38 ? -12.492 -32.688 -12.633 1 95.25 38 ILE B O 1
ATOM 2370 N N . PHE B 1 39 ? -11.023 -34.094 -11.734 1 93.44 39 PHE B N 1
ATOM 2371 C CA . PHE B 1 39 ? -11.078 -34.969 -12.898 1 93.44 39 PHE B CA 1
ATOM 2372 C C . PHE B 1 39 ? -12.297 -35.906 -12.836 1 93.44 39 PHE B C 1
ATOM 2374 O O . PHE B 1 39 ? -12.438 -36.656 -11.891 1 93.44 39 PHE B O 1
ATOM 2381 N N . ASP B 1 40 ? -13.094 -35.781 -13.828 1 89.75 40 ASP B N 1
ATOM 2382 C CA . ASP B 1 40 ? -14.336 -36.562 -13.758 1 89.75 40 ASP B CA 1
ATOM 2383 C C . ASP B 1 40 ? -14.391 -37.625 -14.852 1 89.75 40 ASP B C 1
ATOM 2385 O O . ASP B 1 40 ? -15.258 -38.5 -14.828 1 89.75 40 ASP B O 1
ATOM 2389 N N . TYR B 1 41 ? -13.633 -37.5 -15.812 1 90.69 41 TYR B N 1
ATOM 2390 C CA . TYR B 1 41 ? -13.562 -38.469 -16.906 1 90.69 41 TYR B CA 1
ATOM 2391 C C . TYR B 1 41 ? -12.117 -38.719 -17.312 1 90.69 41 TYR B C 1
ATOM 2393 O O . TYR B 1 41 ? -11.32 -37.781 -17.422 1 90.69 41 TYR B O 1
ATOM 2401 N N . LEU B 1 42 ? -11.781 -39.969 -17.438 1 92.81 42 LEU B N 1
ATOM 2402 C CA . LEU B 1 42 ? -10.422 -40.312 -17.844 1 92.81 42 LEU B CA 1
ATOM 2403 C C . LEU B 1 42 ? -10.414 -41.531 -18.766 1 92.81 42 LEU B C 1
ATOM 2405 O O . LEU B 1 42 ? -10.82 -42.625 -18.359 1 92.81 42 LEU B O 1
ATOM 2409 N N . ASN B 1 43 ? -10.078 -41.281 -19.969 1 92.81 43 ASN B N 1
ATOM 2410 C CA . ASN B 1 43 ? -9.789 -42.344 -20.938 1 92.81 43 ASN B CA 1
ATOM 2411 C C . ASN B 1 43 ? -8.422 -42.156 -21.578 1 92.81 43 ASN B C 1
ATOM 2413 O O . ASN B 1 43 ? -8.328 -41.75 -22.75 1 92.81 43 ASN B O 1
ATOM 2417 N N . VAL B 1 44 ? -7.395 -42.406 -20.844 1 93 44 VAL B N 1
ATOM 2418 C CA . VAL B 1 44 ? -5.992 -42.281 -21.234 1 93 44 VAL B CA 1
ATOM 2419 C C . VAL B 1 44 ? -5.227 -43.531 -20.844 1 93 44 VAL B C 1
ATOM 2421 O O . VAL B 1 44 ? -4.535 -43.562 -19.828 1 93 44 VAL B O 1
ATOM 2424 N N . PRO B 1 45 ? -5.355 -44.469 -21.688 1 92.19 45 PRO B N 1
ATOM 2425 C CA . PRO B 1 45 ? -4.797 -45.781 -21.344 1 92.19 45 PRO B CA 1
ATOM 2426 C C . PRO B 1 45 ? -3.291 -45.719 -21.078 1 92.19 45 PRO B C 1
ATOM 2428 O O . PRO B 1 45 ? -2.535 -45.219 -21.922 1 92.19 45 PRO B O 1
ATOM 2431 N N . CYS B 1 46 ? -2.912 -46.375 -20.016 1 91.94 46 CYS B N 1
ATOM 2432 C CA . CYS B 1 46 ? -1.5 -46.438 -19.656 1 91.94 46 CYS B CA 1
ATOM 2433 C C . CYS B 1 46 ? -0.716 -47.281 -20.641 1 91.94 46 CYS B C 1
ATOM 2435 O O . CYS B 1 46 ? 0.448 -47 -20.938 1 91.94 46 CYS B O 1
ATOM 2437 N N . GLU B 1 47 ? -1.325 -48.219 -21.188 1 92.25 47 GLU B N 1
ATOM 2438 C CA . GLU B 1 47 ? -0.687 -49.188 -22.078 1 92.25 47 GLU B CA 1
ATOM 2439 C C . GLU B 1 47 ? -0.171 -48.5 -23.344 1 92.25 47 GLU B C 1
ATOM 2441 O O . GLU B 1 47 ? 0.793 -48.969 -23.953 1 92.25 47 GLU B O 1
ATOM 2446 N N . THR B 1 48 ? -0.851 -47.562 -23.75 1 88.88 48 THR B N 1
ATOM 2447 C CA . THR B 1 48 ? -0.454 -46.875 -24.969 1 88.88 48 THR B CA 1
ATOM 2448 C C . THR B 1 48 ? 0.428 -45.656 -24.656 1 88.88 48 THR B C 1
ATOM 2450 O O . THR B 1 48 ? 0.528 -44.719 -25.453 1 88.88 48 THR B O 1
ATOM 2453 N N . ASN B 1 49 ? 0.906 -45.594 -23.453 1 90.94 49 ASN B N 1
ATOM 2454 C CA . ASN B 1 49 ? 1.782 -44.531 -22.984 1 90.94 49 ASN B CA 1
ATOM 2455 C C . ASN B 1 49 ? 1.013 -43.219 -22.766 1 90.94 49 ASN B C 1
ATOM 2457 O O . ASN B 1 49 ? 1.556 -42.156 -22.969 1 90.94 49 ASN B O 1
ATOM 2461 N N . GLY B 1 50 ? -0.259 -43.344 -22.578 1 92.06 50 GLY B N 1
ATOM 2462 C CA . GLY B 1 50 ? -1.043 -42.188 -22.172 1 92.06 50 GLY B CA 1
ATOM 2463 C C . GLY B 1 50 ? -0.735 -41.719 -20.766 1 92.06 50 GLY B C 1
ATOM 2464 O O . GLY B 1 50 ? -0.437 -42.531 -19.891 1 92.06 50 GLY B O 1
ATOM 2465 N N . LEU B 1 51 ? -0.776 -40.406 -20.562 1 92.88 51 LEU B N 1
ATOM 2466 C CA . LEU B 1 51 ? -0.455 -39.875 -19.25 1 92.88 51 LEU B CA 1
ATOM 2467 C C . LEU B 1 51 ? -1.099 -38.5 -19.062 1 92.88 51 LEU B C 1
ATOM 2469 O O . LEU B 1 51 ? -1.113 -37.688 -19.984 1 92.88 51 LEU B O 1
ATOM 2473 N N . VAL B 1 52 ? -1.656 -38.312 -17.859 1 93.25 52 VAL B N 1
ATOM 2474 C CA . VAL B 1 52 ? -2.098 -37 -17.406 1 93.25 52 VAL B CA 1
ATOM 2475 C C . VAL B 1 52 ? -1.388 -36.625 -16.109 1 93.25 52 VAL B C 1
ATOM 2477 O O . VAL B 1 52 ? -1.198 -37.469 -15.234 1 93.25 52 VAL B O 1
ATOM 2480 N N . SER B 1 53 ? -0.961 -35.406 -16.016 1 94.62 53 SER B N 1
ATOM 2481 C CA . SER B 1 53 ? -0.25 -34.969 -14.82 1 94.62 53 SER B CA 1
ATOM 2482 C C . SER B 1 53 ? -0.79 -33.625 -14.336 1 94.62 53 SER B C 1
ATOM 2484 O O . SER B 1 53 ? -0.982 -32.688 -15.125 1 94.62 53 SER B O 1
ATOM 2486 N N . PHE B 1 54 ? -1.131 -33.625 -13.023 1 96.56 54 PHE B N 1
ATOM 2487 C CA . PHE B 1 54 ? -1.434 -32.375 -12.375 1 96.56 54 PHE B CA 1
ATOM 2488 C C . PHE B 1 54 ? -0.191 -31.797 -11.703 1 96.56 54 PHE B C 1
ATOM 2490 O O . PHE B 1 54 ? 0.497 -32.5 -10.953 1 96.56 54 PHE B O 1
ATOM 2497 N N . ILE B 1 55 ? 0.084 -30.547 -11.969 1 97.5 55 ILE B N 1
ATOM 2498 C CA . ILE B 1 55 ? 1.229 -29.859 -11.367 1 97.5 55 ILE B CA 1
ATOM 2499 C C . ILE B 1 55 ? 0.75 -28.688 -10.516 1 97.5 55 ILE B C 1
ATOM 2501 O O . ILE B 1 55 ? 0.044 -27.812 -11.008 1 97.5 55 ILE B O 1
ATOM 2505 N N . ASP B 1 56 ? 1.104 -28.703 -9.203 1 98.31 56 ASP B N 1
ATOM 2506 C CA . ASP B 1 56 ? 0.845 -27.578 -8.297 1 98.31 56 ASP B CA 1
ATOM 2507 C C . ASP B 1 56 ? 1.753 -26.391 -8.617 1 98.31 56 ASP B C 1
ATOM 2509 O O . ASP B 1 56 ? 2.844 -26.266 -8.055 1 98.31 56 ASP B O 1
ATOM 2513 N N . GLY B 1 57 ? 1.289 -25.531 -9.477 1 97.62 57 GLY B N 1
ATOM 2514 C CA . GLY B 1 57 ? 2.062 -24.438 -10.062 1 97.62 57 GLY B CA 1
ATOM 2515 C C . GLY B 1 57 ? 2.189 -24.547 -11.57 1 97.62 57 GLY B C 1
ATOM 2516 O O . GLY B 1 57 ? 1.354 -25.172 -12.227 1 97.62 57 GLY B O 1
ATOM 2517 N N . TRP B 1 58 ? 3.102 -23.766 -12.117 1 96.56 58 TRP B N 1
ATOM 2518 C CA . TRP B 1 58 ? 3.367 -23.781 -13.547 1 96.56 58 TRP B CA 1
ATOM 2519 C C . TRP B 1 58 ? 4.766 -24.328 -13.836 1 96.56 58 TRP B C 1
ATOM 2521 O O . TRP B 1 58 ? 5.664 -24.219 -13 1 96.56 58 TRP B O 1
ATOM 2531 N N . GLU B 1 59 ? 4.973 -24.891 -14.938 1 94.88 59 GLU B N 1
ATOM 2532 C CA . GLU B 1 59 ? 6.266 -25.312 -15.461 1 94.88 59 GLU B CA 1
ATOM 2533 C C . GLU B 1 59 ? 6.461 -24.844 -16.906 1 94.88 59 GLU B C 1
ATOM 2535 O O . GLU B 1 59 ? 5.633 -25.141 -17.766 1 94.88 59 GLU B O 1
ATOM 2540 N N . LEU B 1 60 ? 7.5 -24.125 -17.125 1 90.12 60 LEU B N 1
ATOM 2541 C CA . LEU B 1 60 ? 7.863 -23.656 -18.453 1 90.12 60 LEU B CA 1
ATOM 2542 C C . LEU B 1 60 ? 9.344 -23.891 -18.734 1 90.12 60 LEU B C 1
ATOM 2544 O O . LEU B 1 60 ? 10.203 -23.312 -18.062 1 90.12 60 LEU B O 1
ATOM 2548 N N . ASN B 1 61 ? 9.617 -24.719 -19.703 1 88.88 61 ASN B N 1
ATOM 2549 C CA . ASN B 1 61 ? 10.984 -25.016 -20.109 1 88.88 61 ASN B CA 1
ATOM 2550 C C . ASN B 1 61 ? 11.82 -25.531 -18.953 1 88.88 61 ASN B C 1
ATOM 2552 O O . ASN B 1 61 ? 12.945 -25.078 -18.734 1 88.88 61 ASN B O 1
ATOM 2556 N N . GLY B 1 62 ? 11.227 -26.266 -18.203 1 90.94 62 GLY B N 1
ATOM 2557 C CA . GLY B 1 62 ? 11.938 -26.906 -17.094 1 90.94 62 GLY B CA 1
ATOM 2558 C C . GLY B 1 62 ? 12.008 -26.031 -15.852 1 90.94 62 GLY B C 1
ATOM 2559 O O . GLY B 1 62 ? 12.609 -26.422 -14.852 1 90.94 62 GLY B O 1
ATOM 2560 N N . GLN B 1 63 ? 11.492 -24.859 -15.906 1 94.5 63 GLN B N 1
ATOM 2561 C CA . GLN B 1 63 ? 11.484 -23.953 -14.758 1 94.5 63 GLN B CA 1
ATOM 2562 C C . GLN B 1 63 ? 10.094 -23.875 -14.133 1 94.5 63 GLN B C 1
ATOM 2564 O O . GLN B 1 63 ? 9.086 -23.969 -14.828 1 94.5 63 GLN B O 1
ATOM 2569 N N . PHE B 1 64 ? 10.062 -23.625 -12.781 1 96.06 64 PHE B N 1
ATOM 2570 C CA . PHE B 1 64 ? 8.797 -23.781 -12.07 1 96.06 64 PHE B CA 1
ATOM 2571 C C . PHE B 1 64 ? 8.383 -22.469 -11.414 1 96.06 64 PHE B C 1
ATOM 2573 O O . PHE B 1 64 ? 9.234 -21.672 -11.008 1 96.06 64 PHE B O 1
ATOM 2580 N N . PHE B 1 65 ? 7.141 -22.328 -11.367 1 96.38 65 PHE B N 1
ATOM 2581 C CA . PHE B 1 65 ? 6.523 -21.297 -10.531 1 96.38 65 PHE B CA 1
ATOM 2582 C C . PHE B 1 65 ? 5.578 -21.938 -9.516 1 96.38 65 PHE B C 1
ATOM 2584 O O . PHE B 1 65 ? 4.676 -22.688 -9.883 1 96.38 65 PHE B O 1
ATOM 2591 N N . PRO B 1 66 ? 5.594 -21.516 -8.414 1 96.81 66 PRO B N 1
ATOM 2592 C CA . PRO B 1 66 ? 6.688 -20.797 -7.746 1 96.81 66 PRO B CA 1
ATOM 2593 C C . PRO B 1 66 ? 8.008 -21.562 -7.809 1 96.81 66 PRO B C 1
ATOM 2595 O O . PRO B 1 66 ? 8.016 -22.766 -8.094 1 96.81 66 PRO B O 1
ATOM 2598 N N . SER B 1 67 ? 9.031 -20.812 -7.566 1 94.69 67 SER B N 1
ATOM 2599 C CA . SER B 1 67 ? 10.336 -21.469 -7.551 1 94.69 67 SER B CA 1
ATOM 2600 C C . SER B 1 67 ? 10.391 -22.547 -6.473 1 94.69 67 SER B C 1
ATOM 2602 O O . SER B 1 67 ? 9.609 -22.531 -5.523 1 94.69 67 SER B O 1
ATOM 2604 N N . ILE B 1 68 ? 11.32 -23.469 -6.633 1 93.56 68 ILE B N 1
ATOM 2605 C CA . ILE B 1 68 ? 11.414 -24.641 -5.77 1 93.56 68 ILE B CA 1
ATOM 2606 C C . ILE B 1 68 ? 11.578 -24.188 -4.32 1 93.56 68 ILE B C 1
ATOM 2608 O O . ILE B 1 68 ? 10.953 -24.75 -3.416 1 93.56 68 ILE B O 1
ATOM 2612 N N . GLU B 1 69 ? 12.375 -23.172 -4.094 1 90.75 69 GLU B N 1
ATOM 2613 C CA . GLU B 1 69 ? 12.68 -22.734 -2.734 1 90.75 69 GLU B CA 1
ATOM 2614 C C . GLU B 1 69 ? 11.508 -21.969 -2.127 1 90.75 69 GLU B C 1
ATOM 2616 O O . GLU B 1 69 ? 11.414 -21.844 -0.905 1 90.75 69 GLU B O 1
ATOM 2621 N N . ASP B 1 70 ? 10.641 -21.531 -2.928 1 94.88 70 ASP B N 1
ATOM 2622 C CA . ASP B 1 70 ? 9.609 -20.625 -2.428 1 94.88 70 ASP B CA 1
ATOM 2623 C C . ASP B 1 70 ? 8.25 -21.328 -2.355 1 94.88 70 ASP B C 1
ATOM 2625 O O . ASP B 1 70 ? 7.289 -20.766 -1.829 1 94.88 70 ASP B O 1
ATOM 2629 N N . HIS B 1 71 ? 8.125 -22.484 -2.891 1 96.31 71 HIS B N 1
ATOM 2630 C CA . HIS B 1 71 ? 6.883 -23.25 -2.787 1 96.31 71 HIS B CA 1
ATOM 2631 C C . HIS B 1 71 ? 6.797 -23.984 -1.452 1 96.31 71 HIS B C 1
ATOM 2633 O O . HIS B 1 71 ? 7.793 -24.516 -0.965 1 96.31 71 HIS B O 1
ATOM 2639 N N . PRO B 1 72 ? 5.621 -24.062 -0.901 1 94.31 72 PRO B N 1
ATOM 2640 C CA . PRO B 1 72 ? 5.504 -24.719 0.403 1 94.31 72 PRO B CA 1
ATOM 2641 C C . PRO B 1 72 ? 5.734 -26.219 0.327 1 94.31 72 PRO B C 1
ATOM 2643 O O . PRO B 1 72 ? 6.062 -26.844 1.335 1 94.31 72 PRO B O 1
ATOM 2646 N N . LYS B 1 73 ? 5.539 -26.812 -0.854 1 96.25 73 LYS B N 1
ATOM 2647 C CA . LYS B 1 73 ? 5.73 -28.25 -1.04 1 96.25 73 LYS B CA 1
ATOM 2648 C C . LYS B 1 73 ? 7.027 -28.531 -1.788 1 96.25 73 LYS B C 1
ATOM 2650 O O . LYS B 1 73 ? 7.395 -27.812 -2.709 1 96.25 73 LYS B O 1
ATOM 2655 N N . PRO B 1 74 ? 7.672 -29.656 -1.376 1 95.44 74 PRO B N 1
ATOM 2656 C CA . PRO B 1 74 ? 8.797 -30.062 -2.211 1 95.44 74 PRO B CA 1
ATOM 2657 C C . PRO B 1 74 ? 8.383 -30.422 -3.635 1 95.44 74 PRO B C 1
ATOM 2659 O O . PRO B 1 74 ? 7.227 -30.797 -3.869 1 95.44 74 PRO B O 1
ATOM 2662 N N . LEU B 1 75 ? 9.297 -30.312 -4.555 1 94.25 75 LEU B N 1
ATOM 2663 C CA . LEU B 1 75 ? 9 -30.469 -5.973 1 94.25 75 LEU B CA 1
ATOM 2664 C C . LEU B 1 75 ? 8.312 -31.812 -6.238 1 94.25 75 LEU B C 1
ATOM 2666 O O . LEU B 1 75 ? 7.348 -31.875 -7.008 1 94.25 75 LEU B O 1
ATOM 2670 N N . GLN B 1 76 ? 8.75 -32.844 -5.57 1 93.56 76 GLN B N 1
ATOM 2671 C CA . GLN B 1 76 ? 8.219 -34.188 -5.809 1 93.56 76 GLN B CA 1
ATOM 2672 C C . GLN B 1 76 ? 6.742 -34.281 -5.441 1 93.56 76 GLN B C 1
ATOM 2674 O O . GLN B 1 76 ? 5.996 -35.062 -6.016 1 93.56 76 GLN B O 1
ATOM 2679 N N . SER B 1 77 ? 6.344 -33.438 -4.496 1 95.69 77 SER B N 1
ATOM 2680 C CA . SER B 1 77 ? 4.965 -33.469 -4.012 1 95.69 77 SER B CA 1
ATOM 2681 C C . SER B 1 77 ? 4.074 -32.531 -4.836 1 95.69 77 SER B C 1
ATOM 2683 O O . SER B 1 77 ? 2.879 -32.406 -4.562 1 95.69 77 SER B O 1
ATOM 2685 N N . ARG B 1 78 ? 4.645 -31.953 -5.816 1 97.19 78 ARG B N 1
ATOM 2686 C CA . ARG B 1 78 ? 3.895 -31 -6.629 1 97.19 78 ARG B CA 1
ATOM 2687 C C . ARG B 1 78 ? 3.332 -31.672 -7.879 1 97.19 78 ARG B C 1
ATOM 2689 O O . ARG B 1 78 ? 2.58 -31.062 -8.633 1 97.19 78 ARG B O 1
ATOM 2696 N N . PHE B 1 79 ? 3.703 -32.969 -8.031 1 94.5 79 PHE B N 1
ATOM 2697 C CA . PHE B 1 79 ? 3.289 -33.719 -9.219 1 94.5 79 PHE B CA 1
ATOM 2698 C C . PHE B 1 79 ? 2.412 -34.906 -8.836 1 94.5 79 PHE B C 1
ATOM 2700 O O . PHE B 1 79 ? 2.717 -35.625 -7.883 1 94.5 79 PHE B O 1
ATOM 2707 N N . THR B 1 80 ? 1.375 -35.031 -9.547 1 94.25 80 THR B N 1
ATOM 2708 C CA . THR B 1 80 ? 0.599 -36.25 -9.508 1 94.25 80 THR B CA 1
ATOM 2709 C C . THR B 1 80 ? 0.284 -36.75 -10.922 1 94.25 80 THR B C 1
ATOM 2711 O O . THR B 1 80 ? -0.39 -36.062 -11.688 1 94.25 80 THR B O 1
ATOM 2714 N N . GLU B 1 81 ? 0.802 -37.875 -11.211 1 93.19 81 GLU B N 1
ATOM 2715 C CA . GLU B 1 81 ? 0.594 -38.469 -12.531 1 93.19 81 GLU B CA 1
ATOM 2716 C C . GLU B 1 81 ? -0.373 -39.656 -12.461 1 93.19 81 GLU B C 1
ATOM 2718 O O . GLU B 1 81 ? -0.351 -40.406 -11.5 1 93.19 81 GLU B O 1
ATOM 2723 N N . PHE B 1 82 ? -1.183 -39.75 -13.469 1 91.94 82 PHE B N 1
ATOM 2724 C CA . PHE B 1 82 ? -2.107 -40.875 -13.492 1 91.94 82 PHE B CA 1
ATOM 2725 C C . PHE B 1 82 ? -2.561 -41.156 -14.922 1 91.94 82 PHE B C 1
ATOM 2727 O O . PHE B 1 82 ? -2.434 -40.312 -15.805 1 91.94 82 PHE B O 1
ATOM 2734 N N . CYS B 1 83 ? -2.932 -42.312 -15.164 1 91.94 83 CYS B N 1
ATOM 2735 C CA . CYS B 1 83 ? -3.459 -42.812 -16.422 1 91.94 83 CYS B CA 1
ATOM 2736 C C . CYS B 1 83 ? -4.473 -43.938 -16.172 1 91.94 83 CYS B C 1
ATOM 2738 O O . CYS B 1 83 ? -4.648 -44.375 -15.039 1 91.94 83 CYS B O 1
ATOM 2740 N N . GLY B 1 84 ? -5.145 -44.312 -17.203 1 89.31 84 GLY B N 1
ATOM 2741 C CA . GLY B 1 84 ? -6.125 -45.375 -17.094 1 89.31 84 GLY B CA 1
ATOM 2742 C C . GLY B 1 84 ? -7.473 -45.031 -17.688 1 89.31 84 GLY B C 1
ATOM 2743 O O . GLY B 1 84 ? -7.586 -44.031 -18.438 1 89.31 84 GLY B O 1
ATOM 2744 N N . GLN B 1 85 ? -8.289 -46.062 -17.625 1 82.06 85 GLN B N 1
ATOM 2745 C CA . GLN B 1 85 ? -9.672 -45.906 -18.062 1 82.06 85 GLN B CA 1
ATOM 2746 C C . GLN B 1 85 ? -10.641 -46 -16.875 1 82.06 85 GLN B C 1
ATOM 2748 O O . GLN B 1 85 ? -10.758 -47.062 -16.25 1 82.06 85 GLN B O 1
ATOM 2753 N N . ARG B 1 86 ? -10.773 -44.906 -16.141 1 72.25 86 ARG B N 1
ATOM 2754 C CA . ARG B 1 86 ? -11.672 -45 -14.992 1 72.25 86 ARG B CA 1
ATOM 2755 C C . ARG B 1 86 ? -12.367 -43.656 -14.742 1 72.25 86 ARG B C 1
ATOM 2757 O O . ARG B 1 86 ? -11.867 -42.594 -15.148 1 72.25 86 ARG B O 1
ATOM 2764 N N . LYS B 1 87 ? -13.664 -43.875 -14.328 1 66.12 87 LYS B N 1
ATOM 2765 C CA . LYS B 1 87 ? -14.367 -42.719 -13.773 1 66.12 87 LYS B CA 1
ATOM 2766 C C . LYS B 1 87 ? -13.867 -42.375 -12.375 1 66.12 87 LYS B C 1
ATOM 2768 O O . LYS B 1 87 ? -14.133 -43.094 -11.422 1 66.12 87 LYS B O 1
ATOM 2773 N N . VAL B 1 88 ? -12.625 -41.875 -12.312 1 65.56 88 VAL B N 1
ATOM 2774 C CA . VAL B 1 88 ? -12.156 -41.594 -10.961 1 65.56 88 VAL B CA 1
ATOM 2775 C C . VAL B 1 88 ? -12.359 -40.094 -10.664 1 65.56 88 VAL B C 1
ATOM 2777 O O . VAL B 1 88 ? -12.164 -39.25 -11.547 1 65.56 88 VAL B O 1
ATOM 2780 N N . LYS B 1 89 ? -13.094 -39.812 -9.516 1 81.25 89 LYS B N 1
ATOM 2781 C CA . LYS B 1 89 ? -13.203 -38.438 -9.055 1 81.25 89 LYS B CA 1
ATOM 2782 C C . LYS B 1 89 ? -11.992 -38.031 -8.227 1 81.25 89 LYS B C 1
ATOM 2784 O O . LYS B 1 89 ? -11.945 -38.312 -7.02 1 81.25 89 LYS B O 1
ATOM 2789 N N . GLN B 1 90 ? -10.93 -37.656 -8.906 1 88.62 90 GLN B N 1
ATOM 2790 C CA . GLN B 1 90 ? -9.75 -37.125 -8.227 1 88.62 90 GLN B CA 1
ATOM 2791 C C . GLN B 1 90 ? -9.789 -35.594 -8.141 1 88.62 90 GLN B C 1
ATOM 2793 O O . GLN B 1 90 ? -10.102 -34.938 -9.125 1 88.62 90 GLN B O 1
ATOM 2798 N N . VAL B 1 91 ? -9.516 -35.094 -6.969 1 94.88 91 VAL B N 1
ATOM 2799 C CA . VAL B 1 91 ? -9.547 -33.656 -6.734 1 94.88 91 VAL B CA 1
ATOM 2800 C C . VAL B 1 91 ? -8.141 -33.156 -6.406 1 94.88 91 VAL B C 1
ATOM 2802 O O . VAL B 1 91 ? -7.445 -33.75 -5.574 1 94.88 91 VAL B O 1
ATOM 2805 N N . PHE B 1 92 ? -7.711 -32.219 -7.145 1 96.56 92 PHE B N 1
ATOM 2806 C CA . PHE B 1 92 ? -6.422 -31.609 -6.891 1 96.56 92 PHE B CA 1
ATOM 2807 C C . PHE B 1 92 ? -6.594 -30.109 -6.609 1 96.56 92 PHE B C 1
ATOM 2809 O O . PHE B 1 92 ? -7.473 -29.469 -7.176 1 96.56 92 PHE B O 1
ATOM 2816 N N . GLN B 1 93 ? -5.746 -29.594 -5.73 1 97.19 93 GLN B N 1
ATOM 2817 C CA . GLN B 1 93 ? -5.793 -28.172 -5.406 1 97.19 93 GLN B CA 1
ATOM 2818 C C . GLN B 1 93 ? -4.402 -27.547 -5.465 1 97.19 93 GLN B C 1
ATOM 2820 O O . GLN B 1 93 ? -3.432 -28.141 -4.992 1 97.19 93 GLN B O 1
ATOM 2825 N N . SER B 1 94 ? -4.352 -26.469 -6.094 1 98.19 94 SER B N 1
ATOM 2826 C CA . SER B 1 94 ? -3.084 -25.75 -6.148 1 98.19 94 SER B CA 1
ATOM 2827 C C . SER B 1 94 ? -2.811 -25 -4.844 1 98.19 94 SER B C 1
ATOM 2829 O O . SER B 1 94 ? -3.721 -24.797 -4.039 1 98.19 94 SER B O 1
ATOM 2831 N N . SER B 1 95 ? -1.524 -24.594 -4.617 1 97.81 95 SER B N 1
ATOM 2832 C CA . SER B 1 95 ? -1.133 -23.828 -3.438 1 97.81 95 SER B CA 1
ATOM 2833 C C . SER B 1 95 ? -1.098 -22.328 -3.734 1 97.81 95 SER B C 1
ATOM 2835 O O . SER B 1 95 ? -0.912 -21.516 -2.828 1 97.81 95 SER B O 1
ATOM 2837 N N . GLN B 1 96 ? -1.142 -21.953 -5.004 1 97.81 96 GLN B N 1
ATOM 2838 C CA . GLN B 1 96 ? -1.15 -20.578 -5.477 1 97.81 96 GLN B CA 1
ATOM 2839 C C . GLN B 1 96 ? -2.158 -20.391 -6.609 1 97.81 96 GLN B C 1
ATOM 2841 O O . GLN B 1 96 ? -2.92 -21.312 -6.926 1 97.81 96 GLN B O 1
ATOM 2846 N N . ASN B 1 97 ? -2.098 -19.234 -7.289 1 97.12 97 ASN B N 1
ATOM 2847 C CA . ASN B 1 97 ? -3.145 -18.922 -8.25 1 97.12 97 ASN B CA 1
ATOM 2848 C C . ASN B 1 97 ? -2.832 -19.5 -9.633 1 97.12 97 ASN B C 1
ATOM 2850 O O . ASN B 1 97 ? -3.279 -18.969 -10.648 1 97.12 97 ASN B O 1
ATOM 2854 N N . ALA B 1 98 ? -2.043 -20.5 -9.672 1 97.56 98 ALA B N 1
ATOM 2855 C CA . ALA B 1 98 ? -1.648 -21.141 -10.93 1 97.56 98 ALA B CA 1
ATOM 2856 C C . ALA B 1 98 ? -1.566 -22.656 -10.781 1 97.56 98 ALA B C 1
ATOM 2858 O O . ALA B 1 98 ? -1.153 -23.156 -9.734 1 97.56 98 ALA B O 1
ATOM 2859 N N . ALA B 1 99 ? -1.893 -23.312 -11.82 1 98.12 99 ALA B N 1
ATOM 2860 C CA . ALA B 1 99 ? -1.775 -24.766 -11.914 1 98.12 99 ALA B CA 1
ATOM 2861 C C . ALA B 1 99 ? -1.591 -25.203 -13.359 1 98.12 99 ALA B C 1
ATOM 2863 O O . ALA B 1 99 ? -1.859 -24.438 -14.289 1 98.12 99 ALA B O 1
ATOM 2864 N N . LEU B 1 100 ? -1.112 -26.422 -13.508 1 97.62 100 LEU B N 1
ATOM 2865 C CA . LEU B 1 100 ? -0.839 -26.922 -14.852 1 97.62 100 LEU B CA 1
ATOM 2866 C C . LEU B 1 100 ? -1.279 -28.375 -14.992 1 97.62 100 LEU B C 1
ATOM 2868 O O . LEU B 1 100 ? -1.044 -29.188 -14.094 1 97.62 100 LEU B O 1
ATOM 2872 N N . ILE B 1 101 ? -2 -28.672 -16.016 1 96.19 101 ILE B N 1
ATOM 2873 C CA . ILE B 1 101 ? -2.293 -30.047 -16.406 1 96.19 101 ILE B CA 1
ATOM 2874 C C . ILE B 1 101 ? -1.478 -30.406 -17.656 1 96.19 101 ILE B C 1
ATOM 2876 O O . ILE B 1 101 ? -1.623 -29.781 -18.703 1 96.19 101 ILE B O 1
ATOM 2880 N N . GLN B 1 102 ? -0.648 -31.312 -17.516 1 94.75 102 GLN B N 1
ATOM 2881 C CA . GLN B 1 102 ? 0.114 -31.828 -18.641 1 94.75 102 GLN B CA 1
ATOM 2882 C C . GLN B 1 102 ? -0.42 -33.188 -19.078 1 94.75 102 GLN B C 1
ATOM 2884 O O . GLN B 1 102 ? -0.827 -34 -18.234 1 94.75 102 GLN B O 1
ATOM 2889 N N . TYR B 1 103 ? -0.34 -33.438 -20.422 1 92.94 103 TYR B N 1
ATOM 2890 C CA . TYR B 1 103 ? -0.906 -34.719 -20.844 1 92.94 103 TYR B CA 1
ATOM 2891 C C . TYR B 1 103 ? -0.262 -35.188 -22.125 1 92.94 103 TYR B C 1
ATOM 2893 O O . TYR B 1 103 ? 0.267 -34.406 -22.906 1 92.94 103 TYR B O 1
ATOM 2901 N N . ARG B 1 104 ? -0.261 -36.406 -22.328 1 92.94 104 ARG B N 1
ATOM 2902 C CA . ARG B 1 104 ? 0.08 -37.125 -23.531 1 92.94 104 ARG B CA 1
ATOM 2903 C C . ARG B 1 104 ? -0.98 -38.188 -23.859 1 92.94 104 ARG B C 1
ATOM 2905 O O . ARG B 1 104 ? -1.226 -39.094 -23.062 1 92.94 104 ARG B O 1
ATOM 2912 N N . ILE B 1 105 ? -1.654 -37.969 -24.969 1 91.62 105 ILE B N 1
ATOM 2913 C CA . ILE B 1 105 ? -2.703 -38.875 -25.406 1 91.62 105 ILE B CA 1
ATOM 2914 C C . ILE B 1 105 ? -2.381 -39.406 -26.797 1 91.62 105 ILE B C 1
ATOM 2916 O O . ILE B 1 105 ? -2.816 -38.844 -27.797 1 91.62 105 ILE B O 1
ATOM 2920 N N . PRO B 1 106 ? -1.827 -40.5 -26.906 1 89.19 106 PRO B N 1
ATOM 2921 C CA . PRO B 1 106 ? -1.329 -41 -28.188 1 89.19 106 PRO B CA 1
ATOM 2922 C C . PRO B 1 106 ? -2.443 -41.562 -29.094 1 89.19 106 PRO B C 1
ATOM 2924 O O . PRO B 1 106 ? -2.277 -41.625 -30.312 1 89.19 106 PRO B O 1
ATOM 2927 N N . THR B 1 107 ? -3.504 -42.062 -28.547 1 88 107 THR B N 1
ATOM 2928 C CA . THR B 1 107 ? -4.539 -42.75 -29.328 1 88 107 THR B CA 1
ATOM 2929 C C . THR B 1 107 ? -5.691 -41.781 -29.625 1 88 107 THR B C 1
ATOM 2931 O O . THR B 1 107 ? -6.273 -41.188 -28.719 1 88 107 THR B O 1
ATOM 2934 N N . ARG B 1 108 ? -6.043 -41.812 -30.844 1 87.19 108 ARG B N 1
ATOM 2935 C CA . ARG B 1 108 ? -7.145 -40.938 -31.281 1 87.19 108 ARG B CA 1
ATOM 2936 C C . ARG B 1 108 ? -8.445 -41.344 -30.594 1 87.19 108 ARG B C 1
ATOM 2938 O O . ARG B 1 108 ? -8.734 -42.531 -30.438 1 87.19 108 ARG B O 1
ATOM 2945 N N . GLY B 1 109 ? -9.242 -40.281 -30.266 1 86.5 109 GLY B N 1
ATOM 2946 C CA . GLY B 1 109 ? -10.531 -40.531 -29.641 1 86.5 109 GLY B CA 1
ATOM 2947 C C . GLY B 1 109 ? -10.461 -40.562 -28.125 1 86.5 109 GLY B C 1
ATOM 2948 O O . GLY B 1 109 ? -11.461 -40.375 -27.453 1 86.5 109 GLY B O 1
ATOM 2949 N N . ASN B 1 110 ? -9.281 -41.031 -27.625 1 90.62 110 ASN B N 1
ATOM 2950 C CA . ASN B 1 110 ? -9.086 -41 -26.172 1 90.62 110 ASN B CA 1
ATOM 2951 C C . ASN B 1 110 ? -9.008 -39.562 -25.641 1 90.62 110 ASN B C 1
ATOM 2953 O O . ASN B 1 110 ? -8.758 -38.625 -26.391 1 90.62 110 ASN B O 1
ATOM 2957 N N . GLY B 1 111 ? -9.297 -39.438 -24.328 1 91.44 111 GLY B N 1
ATOM 2958 C CA . GLY B 1 111 ? -9.266 -38.094 -23.75 1 91.44 111 GLY B CA 1
ATOM 2959 C C . GLY B 1 111 ? -9.586 -38.062 -22.266 1 91.44 111 GLY B C 1
ATOM 2960 O O . GLY B 1 111 ? -9.578 -39.125 -21.609 1 91.44 111 GLY B O 1
ATOM 2961 N N . PHE B 1 112 ? -9.695 -36.906 -21.797 1 92.44 112 PHE B N 1
ATOM 2962 C CA . PHE B 1 112 ? -10.047 -36.719 -20.391 1 92.44 112 PHE B CA 1
ATOM 2963 C C . PHE B 1 112 ? -10.875 -35.469 -20.188 1 92.44 112 PHE B C 1
ATOM 2965 O O . PHE B 1 112 ? -10.891 -34.594 -21.062 1 92.44 112 PHE B O 1
ATOM 2972 N N . GLY B 1 113 ? -11.633 -35.469 -19.141 1 92.12 113 GLY B N 1
ATOM 2973 C CA . GLY B 1 113 ? -12.445 -34.344 -18.734 1 92.12 113 GLY B CA 1
ATOM 2974 C C . GLY B 1 113 ? -12.234 -33.938 -17.281 1 92.12 113 GLY B C 1
ATOM 2975 O O . GLY B 1 113 ? -11.969 -34.781 -16.438 1 92.12 113 GLY B O 1
ATOM 2976 N N . PHE B 1 114 ? -12.289 -32.688 -17.062 1 93.75 114 PHE B N 1
ATOM 2977 C CA . PHE B 1 114 ? -12.141 -32.188 -15.703 1 93.75 114 PHE B CA 1
ATOM 2978 C C . PHE B 1 114 ? -12.93 -30.891 -15.516 1 93.75 114 PHE B C 1
ATOM 2980 O O . PHE B 1 114 ? -13.32 -30.25 -16.484 1 93.75 114 PHE B O 1
ATOM 2987 N N . SER B 1 115 ? -13.141 -30.578 -14.281 1 96 115 SER B N 1
ATOM 2988 C CA . SER B 1 115 ? -13.773 -29.312 -13.914 1 96 115 SER B CA 1
ATOM 2989 C C . SER B 1 115 ? -12.828 -28.453 -13.086 1 96 115 SER B C 1
ATOM 2991 O O . SER B 1 115 ? -11.984 -28.969 -12.352 1 96 115 SER B O 1
ATOM 2993 N N . VAL B 1 116 ? -13.008 -27.156 -13.242 1 97.31 116 VAL B N 1
ATOM 2994 C CA . VAL B 1 116 ? -12.164 -26.203 -12.531 1 97.31 116 VAL B CA 1
ATOM 2995 C C . VAL B 1 116 ? -13.023 -25.328 -11.625 1 97.31 116 VAL B C 1
ATOM 2997 O O . VAL B 1 116 ? -14.07 -24.828 -12.055 1 97.31 116 VAL B O 1
ATOM 3000 N N . ARG B 1 117 ? -12.57 -25.234 -10.438 1 97.69 117 ARG B N 1
ATOM 3001 C CA . ARG B 1 117 ? -13.172 -24.312 -9.477 1 97.69 117 ARG B CA 1
ATOM 3002 C C . ARG B 1 117 ? -12.117 -23.422 -8.828 1 97.69 117 ARG B C 1
ATOM 3004 O O . ARG B 1 117 ? -11 -23.875 -8.555 1 97.69 117 ARG B O 1
ATOM 3011 N N . PHE B 1 118 ? -12.492 -22.234 -8.578 1 97.94 118 PHE B N 1
ATOM 3012 C CA . PHE B 1 118 ? -11.609 -21.312 -7.883 1 97.94 118 PHE B CA 1
ATOM 3013 C C . PHE B 1 118 ? -12 -21.188 -6.414 1 97.94 118 PHE B C 1
ATOM 3015 O O . PHE B 1 118 ? -13.164 -20.922 -6.102 1 97.94 118 PHE B O 1
ATOM 3022 N N . ILE B 1 119 ? -10.984 -21.391 -5.559 1 96.75 119 ILE B N 1
ATOM 3023 C CA . ILE B 1 119 ? -11.227 -21.359 -4.121 1 96.75 119 ILE B CA 1
ATOM 3024 C C . ILE B 1 119 ? -10.469 -20.188 -3.494 1 96.75 119 ILE B C 1
ATOM 3026 O O . ILE B 1 119 ? -9.312 -19.938 -3.848 1 96.75 119 ILE B O 1
ATOM 3030 N N . LYS B 1 120 ? -11.117 -19.594 -2.52 1 93.62 120 LYS B N 1
ATOM 3031 C CA . LYS B 1 120 ? -10.477 -18.469 -1.85 1 93.62 120 LYS B CA 1
ATOM 3032 C C . LYS B 1 120 ? -9.18 -18.891 -1.162 1 93.62 120 LYS B C 1
ATOM 3034 O O . LYS B 1 120 ? -9.141 -19.938 -0.512 1 93.62 120 LYS B O 1
ATOM 3039 N N . ASN B 1 121 ? -8.141 -18.156 -1.334 1 94 121 ASN B N 1
ATOM 3040 C CA . ASN B 1 121 ? -6.871 -18.312 -0.63 1 94 121 ASN B CA 1
ATOM 3041 C C . ASN B 1 121 ? -6.676 -17.234 0.429 1 94 121 ASN B C 1
ATOM 3043 O O . ASN B 1 121 ? -6.426 -16.062 0.099 1 94 121 ASN B O 1
ATOM 3047 N N . PRO B 1 122 ? -6.688 -17.531 1.64 1 90.56 122 PRO B N 1
ATOM 3048 C CA . PRO B 1 122 ? -6.633 -16.531 2.699 1 90.56 122 PRO B CA 1
ATOM 3049 C C . PRO B 1 122 ? -5.223 -15.992 2.936 1 90.56 122 PRO B C 1
ATOM 3051 O O . PRO B 1 122 ? -5.043 -14.992 3.639 1 90.56 122 PRO B O 1
ATOM 3054 N N . THR B 1 123 ? -4.262 -16.594 2.375 1 92 123 THR B N 1
ATOM 3055 C CA . THR B 1 123 ? -2.891 -16.141 2.588 1 92 123 THR B CA 1
ATOM 3056 C C . THR B 1 123 ? -2.107 -16.156 1.277 1 92 123 THR B C 1
ATOM 3058 O O . THR B 1 123 ? -1.107 -16.875 1.155 1 92 123 THR B O 1
ATOM 3061 N N . PRO B 1 124 ? -2.602 -15.367 0.379 1 94.38 124 PRO B N 1
ATOM 3062 C CA . PRO B 1 124 ? -1.849 -15.352 -0.878 1 94.38 124 PRO B CA 1
ATOM 3063 C C . PRO B 1 124 ? -0.374 -15.008 -0.68 1 94.38 124 PRO B C 1
ATOM 3065 O O . PRO B 1 124 ? -0.048 -14.07 0.054 1 94.38 124 PRO B O 1
ATOM 3068 N N . CYS B 1 125 ? 0.532 -15.742 -1.328 1 95.75 125 CYS B N 1
ATOM 3069 C CA . CYS B 1 125 ? 1.97 -15.57 -1.149 1 95.75 125 CYS B CA 1
ATOM 3070 C C . CYS B 1 125 ? 2.682 -15.5 -2.494 1 95.75 125 CYS B C 1
ATOM 3072 O O . CYS B 1 125 ? 3.363 -14.516 -2.791 1 95.75 125 CYS B O 1
ATOM 3074 N N . ASN B 1 126 ? 2.549 -16.469 -3.281 1 97.25 126 ASN B N 1
ATOM 3075 C CA . ASN B 1 126 ? 3.121 -16.453 -4.621 1 97.25 126 ASN B CA 1
ATOM 3076 C C . ASN B 1 126 ? 2.062 -16.172 -5.684 1 97.25 126 ASN B C 1
ATOM 3078 O O . ASN B 1 126 ? 1.079 -16.891 -5.805 1 97.25 126 ASN B O 1
ATOM 3082 N N . ILE B 1 127 ? 2.322 -15.148 -6.445 1 96.69 127 ILE B N 1
ATOM 3083 C CA . ILE B 1 127 ? 1.298 -14.648 -7.352 1 96.69 127 ILE B CA 1
ATOM 3084 C C . ILE B 1 127 ? 1.852 -14.586 -8.773 1 96.69 127 ILE B C 1
ATOM 3086 O O . ILE B 1 127 ? 2.951 -14.078 -9 1 96.69 127 ILE B O 1
ATOM 3090 N N . LEU B 1 128 ? 1.129 -15.117 -9.664 1 95.81 128 LEU B N 1
ATOM 3091 C CA . LEU B 1 128 ? 1.441 -15.023 -11.086 1 95.81 128 LEU B CA 1
ATOM 3092 C C . LEU B 1 128 ? 0.498 -14.055 -11.789 1 95.81 128 LEU B C 1
ATOM 3094 O O . LEU B 1 128 ? -0.722 -14.148 -11.641 1 95.81 128 LEU B O 1
ATOM 3098 N N . LEU B 1 129 ? 1.084 -13.141 -12.562 1 92.88 129 LEU B N 1
ATOM 3099 C CA . LEU B 1 129 ? 0.271 -12.109 -13.188 1 92.88 129 LEU B CA 1
ATOM 3100 C C . LEU B 1 129 ? 0.337 -12.211 -14.711 1 92.88 129 LEU B C 1
ATOM 3102 O O . LEU B 1 129 ? 1.4 -12.484 -15.273 1 92.88 129 LEU B O 1
ATOM 3106 N N . GLU B 1 130 ? -0.828 -12.016 -15.469 1 83.5 130 GLU B N 1
ATOM 3107 C CA . GLU B 1 130 ? -0.904 -12.086 -16.922 1 83.5 130 GLU B CA 1
ATOM 3108 C C . GLU B 1 130 ? -1.079 -10.695 -17.531 1 83.5 130 GLU B C 1
ATOM 3110 O O . GLU B 1 130 ? -1.392 -10.57 -18.719 1 83.5 130 GLU B O 1
ATOM 3115 N N . GLY B 1 131 ? -0.58 -9.695 -17.219 1 73.81 131 GLY B N 1
ATOM 3116 C CA . GLY B 1 131 ? -0.358 -8.5 -18.016 1 73.81 131 GLY B CA 1
ATOM 3117 C C . GLY B 1 131 ? -1.335 -7.379 -17.688 1 73.81 131 GLY B C 1
ATOM 3118 O O . GLY B 1 131 ? -1.827 -6.703 -18.594 1 73.81 131 GLY B O 1
ATOM 3119 N N . THR B 1 132 ? -1.707 -7.164 -16.719 1 82.94 132 THR B N 1
ATOM 3120 C CA . THR B 1 132 ? -2.527 -6 -16.406 1 82.94 132 THR B CA 1
ATOM 3121 C C . THR B 1 132 ? -1.824 -5.102 -15.398 1 82.94 132 THR B C 1
ATOM 3123 O O . THR B 1 132 ? -0.906 -5.543 -14.703 1 82.94 132 THR B O 1
ATOM 3126 N N . GLN B 1 133 ? -2.076 -3.824 -15.742 1 84.19 133 GLN B N 1
ATOM 3127 C CA . GLN B 1 133 ? -1.615 -2.889 -14.727 1 84.19 133 GLN B CA 1
ATOM 3128 C C . GLN B 1 133 ? -2.438 -3.02 -13.445 1 84.19 133 GLN B C 1
ATOM 3130 O O . GLN B 1 133 ? -3.666 -3.129 -13.5 1 84.19 133 GLN B O 1
ATOM 3135 N N . ASP B 1 134 ? -1.74 -3.084 -12.359 1 92 134 ASP B N 1
ATOM 3136 C CA . ASP B 1 134 ? -2.455 -3.178 -11.094 1 92 134 ASP B CA 1
ATOM 3137 C C . ASP B 1 134 ? -1.515 -2.939 -9.914 1 92 134 ASP B C 1
ATOM 3139 O O . ASP B 1 134 ? -0.336 -2.633 -10.102 1 92 134 ASP B O 1
ATOM 3143 N N . VAL B 1 135 ? -2.07 -2.852 -8.727 1 95.75 135 VAL B N 1
ATOM 3144 C CA . VAL B 1 135 ? -1.338 -2.711 -7.477 1 95.75 135 VAL B CA 1
ATOM 3145 C C . VAL B 1 135 ? -1.512 -3.973 -6.633 1 95.75 135 VAL B C 1
ATOM 3147 O O . VAL B 1 135 ? -2.611 -4.523 -6.547 1 95.75 135 VAL B O 1
ATOM 3150 N N . PHE B 1 136 ? -0.367 -4.461 -6.035 1 95.31 136 PHE B N 1
ATOM 3151 C CA . PHE B 1 136 ? -0.411 -5.668 -5.215 1 95.31 136 PHE B CA 1
ATOM 3152 C C . PHE B 1 136 ? 0.402 -5.48 -3.939 1 95.31 136 PHE B C 1
ATOM 3154 O O . PHE B 1 136 ? 1.444 -4.824 -3.951 1 95.31 136 PHE B O 1
ATOM 3161 N N . THR B 1 137 ? -0.11 -6.066 -2.906 1 96.88 137 THR B N 1
ATOM 3162 C CA . THR B 1 137 ? 0.664 -6.098 -1.67 1 96.88 137 THR B CA 1
ATOM 3163 C C . THR B 1 137 ? 1.087 -7.523 -1.332 1 96.88 137 THR B C 1
ATOM 3165 O O . THR B 1 137 ? 0.242 -8.414 -1.203 1 96.88 137 THR B O 1
ATOM 3168 N N . LEU B 1 138 ? 2.398 -7.77 -1.243 1 97.31 138 LEU B N 1
ATOM 3169 C CA . LEU B 1 138 ? 2.93 -9.039 -0.753 1 97.31 138 LEU B CA 1
ATOM 3170 C C . LEU B 1 138 ? 3.107 -9 0.761 1 97.31 138 LEU B C 1
ATOM 3172 O O . LEU B 1 138 ? 3.582 -8.008 1.312 1 97.31 138 LEU B O 1
ATOM 3176 N N . ARG B 1 139 ? 2.709 -10.031 1.406 1 94.75 139 ARG B N 1
ATOM 3177 C CA . ARG B 1 139 ? 2.83 -10.18 2.854 1 94.75 139 ARG B CA 1
ATOM 3178 C C . ARG B 1 139 ? 3.33 -11.578 3.221 1 94.75 139 ARG B C 1
ATOM 3180 O O . ARG B 1 139 ? 3.029 -12.547 2.529 1 94.75 139 ARG B O 1
ATOM 3187 N N . ASN B 1 140 ? 4.074 -11.609 4.324 1 92.31 140 ASN B N 1
ATOM 3188 C CA . ASN B 1 140 ? 4.48 -12.922 4.816 1 92.31 140 ASN B CA 1
ATOM 3189 C C . ASN B 1 140 ? 3.578 -13.398 5.953 1 92.31 140 ASN B C 1
ATOM 3191 O O . ASN B 1 140 ? 3.719 -14.523 6.434 1 92.31 140 ASN B O 1
ATOM 3195 N N . TYR B 1 141 ? 2.689 -12.523 6.395 1 88.38 141 TYR B N 1
ATOM 3196 C CA . TYR B 1 141 ? 1.714 -12.852 7.43 1 88.38 141 TYR B CA 1
ATOM 3197 C C . TYR B 1 141 ? 2.404 -13.359 8.688 1 88.38 141 TYR B C 1
ATOM 3199 O O . TYR B 1 141 ? 1.921 -14.289 9.336 1 88.38 141 TYR B O 1
ATOM 3207 N N . GLY B 1 142 ? 3.633 -12.859 8.906 1 83.56 142 GLY B N 1
ATOM 3208 C CA . GLY B 1 142 ? 4.371 -13.195 10.109 1 83.56 142 GLY B CA 1
ATOM 3209 C C . GLY B 1 142 ? 5.012 -14.57 10.055 1 83.56 142 GLY B C 1
ATOM 3210 O O . GLY B 1 142 ? 5.5 -15.078 11.07 1 83.56 142 GLY B O 1
ATOM 3211 N N . LYS B 1 143 ? 4.988 -15.148 8.969 1 89.56 143 LYS B N 1
ATOM 3212 C CA . LYS B 1 143 ? 5.516 -16.5 8.836 1 89.56 143 LYS B CA 1
ATOM 3213 C C . LYS B 1 143 ? 6.879 -16.5 8.148 1 89.56 143 LYS B C 1
ATOM 3215 O O . LYS B 1 143 ? 7.262 -15.508 7.523 1 89.56 143 LYS B O 1
ATOM 3220 N N . HIS B 1 144 ? 7.625 -17.562 8.398 1 93.56 144 HIS B N 1
ATOM 3221 C CA . HIS B 1 144 ? 8.898 -17.75 7.707 1 93.56 144 HIS B CA 1
ATOM 3222 C C . HIS B 1 144 ? 8.688 -18.344 6.32 1 93.56 144 HIS B C 1
ATOM 3224 O O . HIS B 1 144 ? 8.969 -19.516 6.098 1 93.56 144 HIS B O 1
ATOM 3230 N N . ILE B 1 145 ? 8.281 -17.547 5.422 1 94.88 145 ILE B N 1
ATOM 3231 C CA . ILE B 1 145 ? 8.031 -17.969 4.047 1 94.88 145 ILE B CA 1
ATOM 3232 C C . ILE B 1 145 ? 8.453 -16.859 3.082 1 94.88 145 ILE B C 1
ATOM 3234 O O . ILE B 1 145 ? 8.43 -15.68 3.43 1 94.88 145 ILE B O 1
ATOM 3238 N N . ASN B 1 146 ? 8.914 -17.266 1.93 1 97.06 146 ASN B N 1
ATOM 3239 C CA . ASN B 1 146 ? 9.203 -16.328 0.857 1 97.06 146 ASN B CA 1
ATOM 3240 C C . ASN B 1 146 ? 8.047 -16.234 -0.135 1 97.06 146 ASN B C 1
ATOM 3242 O O . ASN B 1 146 ? 7.426 -17.25 -0.471 1 97.06 146 ASN B O 1
ATOM 3246 N N . CYS B 1 147 ? 7.73 -15.016 -0.514 1 97.5 147 CYS B N 1
ATOM 3247 C CA . CYS B 1 147 ? 6.625 -14.773 -1.435 1 97.5 147 CYS B CA 1
ATOM 3248 C C . CYS B 1 147 ? 7.105 -14.062 -2.693 1 97.5 147 CYS B C 1
ATOM 3250 O O . CYS B 1 147 ? 8.133 -13.383 -2.674 1 97.5 147 CYS B O 1
ATOM 3252 N N . SER B 1 148 ? 6.398 -14.258 -3.76 1 97.5 148 SER B N 1
ATOM 3253 C CA . SER B 1 148 ? 6.84 -13.609 -4.988 1 97.5 148 SER B CA 1
ATOM 3254 C C . SER B 1 148 ? 5.652 -13.156 -5.832 1 97.5 148 SER B C 1
ATOM 3256 O O . SER B 1 148 ? 4.578 -13.766 -5.777 1 97.5 148 SER B O 1
ATOM 3258 N N . LEU B 1 149 ? 5.797 -12.102 -6.422 1 96.88 149 LEU B N 1
ATOM 3259 C CA . LEU B 1 149 ? 4.945 -11.617 -7.504 1 96.88 149 LEU B CA 1
ATOM 3260 C C . LEU B 1 149 ? 5.68 -11.664 -8.836 1 96.88 149 LEU B C 1
ATOM 3262 O O . LEU B 1 149 ? 6.699 -11 -9.016 1 96.88 149 LEU B O 1
ATOM 3266 N N . THR B 1 150 ? 5.188 -12.469 -9.781 1 96.25 150 THR B N 1
ATOM 3267 C CA . THR B 1 150 ? 5.887 -12.703 -11.047 1 96.25 150 THR B CA 1
ATOM 3268 C C . THR B 1 150 ? 4.98 -12.383 -12.234 1 96.25 150 THR B C 1
ATOM 3270 O O . THR B 1 150 ? 3.818 -12.789 -12.258 1 96.25 150 THR B O 1
ATOM 3273 N N . THR B 1 151 ? 5.516 -11.648 -13.148 1 95.19 151 THR B N 1
ATOM 3274 C CA . THR B 1 151 ? 4.801 -11.391 -14.398 1 95.19 151 THR B CA 1
ATOM 3275 C C . THR B 1 151 ? 5.438 -12.164 -15.547 1 95.19 151 THR B C 1
ATOM 3277 O O . THR B 1 151 ? 6.633 -12.477 -15.508 1 95.19 151 THR B O 1
ATOM 3280 N N . LEU B 1 152 ? 4.695 -12.445 -16.562 1 92.69 152 LEU B N 1
ATOM 3281 C CA . LEU B 1 152 ? 5.211 -13.117 -17.75 1 92.69 152 LEU B CA 1
ATOM 3282 C C . LEU B 1 152 ? 5.422 -12.117 -18.891 1 92.69 152 LEU B C 1
ATOM 3284 O O . LEU B 1 152 ? 5.16 -12.43 -20.047 1 92.69 152 LEU B O 1
ATOM 3288 N N . TYR B 1 153 ? 5.727 -10.875 -18.531 1 92.12 153 TYR B N 1
ATOM 3289 C CA . TYR B 1 153 ? 6.004 -9.789 -19.469 1 92.12 153 TYR B CA 1
ATOM 3290 C C . TYR B 1 153 ? 6.953 -8.766 -18.844 1 92.12 153 TYR B C 1
ATOM 3292 O O . TYR B 1 153 ? 7.082 -8.695 -17.625 1 92.12 153 TYR B O 1
ATOM 3300 N N . PRO B 1 154 ? 7.637 -8.031 -19.75 1 93.94 154 PRO B N 1
ATOM 3301 C CA . PRO B 1 154 ? 8.406 -6.91 -19.203 1 93.94 154 PRO B CA 1
ATOM 3302 C C . PRO B 1 154 ? 7.531 -5.914 -18.438 1 93.94 154 PRO B C 1
ATOM 3304 O O . PRO B 1 154 ? 6.426 -5.594 -18.875 1 93.94 154 PRO B O 1
ATOM 3307 N N . ALA B 1 155 ? 8.016 -5.488 -17.312 1 96.06 155 ALA B N 1
ATOM 3308 C CA . ALA B 1 155 ? 7.137 -4.664 -16.484 1 96.06 155 ALA B CA 1
ATOM 3309 C C . ALA B 1 155 ? 7.914 -3.541 -15.812 1 96.06 155 ALA B C 1
ATOM 3311 O O . ALA B 1 155 ? 9.141 -3.617 -15.68 1 96.06 155 ALA B O 1
ATOM 3312 N N . GLN B 1 156 ? 7.184 -2.518 -15.562 1 96.06 156 GLN B N 1
ATOM 3313 C CA . GLN B 1 156 ? 7.66 -1.462 -14.672 1 96.06 156 GLN B CA 1
ATOM 3314 C C . GLN B 1 156 ? 7.121 -1.65 -13.258 1 96.06 156 GLN B C 1
ATOM 3316 O O . GLN B 1 156 ? 5.945 -1.983 -13.078 1 96.06 156 GLN B O 1
ATOM 3321 N N . LEU B 1 157 ? 8.031 -1.509 -12.32 1 96.94 157 LEU B N 1
ATOM 3322 C CA . LEU B 1 157 ? 7.684 -1.686 -10.914 1 96.94 157 LEU B CA 1
ATOM 3323 C C . LEU B 1 157 ? 7.887 -0.389 -10.141 1 96.94 157 LEU B C 1
ATOM 3325 O O . LEU B 1 157 ? 8.922 0.268 -10.281 1 96.94 157 LEU B O 1
ATOM 3329 N N . LYS B 1 158 ? 6.941 0.019 -9.383 1 97.06 158 LYS B N 1
ATOM 3330 C CA . LYS B 1 158 ? 7.066 1.145 -8.461 1 97.06 158 LYS B CA 1
ATOM 3331 C C . LYS B 1 158 ? 6.637 0.748 -7.055 1 97.06 158 LYS B C 1
ATOM 3333 O O . LYS B 1 158 ? 5.504 0.312 -6.844 1 97.06 158 LYS B O 1
ATOM 3338 N N . VAL B 1 159 ? 7.527 0.877 -6.078 1 97.62 159 VAL B N 1
ATOM 3339 C CA . VAL B 1 159 ? 7.215 0.579 -4.688 1 97.62 159 VAL B CA 1
ATOM 3340 C C . VAL B 1 159 ? 6.387 1.716 -4.086 1 97.62 159 VAL B C 1
ATOM 3342 O O . VAL B 1 159 ? 6.828 2.867 -4.07 1 97.62 159 VAL B O 1
ATOM 3345 N N . LEU B 1 160 ? 5.227 1.365 -3.561 1 97.5 160 LEU B N 1
ATOM 3346 C CA . LEU B 1 160 ? 4.312 2.379 -3.043 1 97.5 160 LEU B CA 1
ATOM 3347 C C . LEU B 1 160 ? 4.395 2.459 -1.522 1 97.5 160 LEU B C 1
ATOM 3349 O O . LEU B 1 160 ? 4.133 3.514 -0.938 1 97.5 160 LEU B O 1
ATOM 3353 N N . SER B 1 161 ? 4.664 1.399 -0.9 1 96.75 161 SER B N 1
ATOM 3354 C CA . SER B 1 161 ? 4.785 1.29 0.55 1 96.75 161 SER B CA 1
ATOM 3355 C C . SER B 1 161 ? 5.688 0.125 0.943 1 96.75 161 SER B C 1
ATOM 3357 O O . SER B 1 161 ? 5.652 -0.934 0.313 1 96.75 161 SER B O 1
ATOM 3359 N N . LEU B 1 162 ? 6.465 0.384 1.937 1 96.56 162 LEU B N 1
ATOM 3360 C CA . LEU B 1 162 ? 7.449 -0.615 2.34 1 96.56 162 LEU B CA 1
ATOM 3361 C C . LEU B 1 162 ? 7.477 -0.768 3.857 1 96.56 162 LEU B C 1
ATOM 3363 O O . LEU B 1 162 ? 7.547 0.225 4.586 1 96.56 162 LEU B O 1
ATOM 3367 N N . GLY B 1 163 ? 7.32 -1.892 4.391 1 94.19 163 GLY B N 1
ATOM 3368 C CA . GLY B 1 163 ? 7.543 -2.295 5.77 1 94.19 163 GLY B CA 1
ATOM 3369 C C . GLY B 1 163 ? 8.172 -3.672 5.898 1 94.19 163 GLY B C 1
ATOM 3370 O O . GLY B 1 163 ? 7.461 -4.672 6.02 1 94.19 163 GLY B O 1
ATOM 3371 N N . VAL B 1 164 ? 9.492 -3.729 5.805 1 95.81 164 VAL B N 1
ATOM 3372 C CA . VAL B 1 164 ? 10.203 -5 5.746 1 95.81 164 VAL B CA 1
ATOM 3373 C C . VAL B 1 164 ? 11.422 -4.957 6.664 1 95.81 164 VAL B C 1
ATOM 3375 O O . VAL B 1 164 ? 12.25 -4.043 6.57 1 95.81 164 VAL B O 1
ATOM 3378 N N . GLY B 1 165 ? 11.477 -5.914 7.469 1 90.88 165 GLY B N 1
ATOM 3379 C CA . GLY B 1 165 ? 12.656 -6.078 8.305 1 90.88 165 GLY B CA 1
ATOM 3380 C C . GLY B 1 165 ? 12.641 -5.195 9.539 1 90.88 165 GLY B C 1
ATOM 3381 O O . GLY B 1 165 ? 13.695 -4.758 10.008 1 90.88 165 GLY B O 1
ATOM 3382 N N . LEU B 1 166 ? 11.508 -4.801 9.953 1 81.19 166 LEU B N 1
ATOM 3383 C CA . LEU B 1 166 ? 11.414 -3.93 11.117 1 81.19 166 LEU B CA 1
ATOM 3384 C C . LEU B 1 166 ? 10.461 -4.516 12.156 1 81.19 166 LEU B C 1
ATOM 3386 O O . LEU B 1 166 ? 9.578 -5.309 11.82 1 81.19 166 LEU B O 1
ATOM 3390 N N . THR B 1 167 ? 10.898 -4.387 13.508 1 67.56 167 THR B N 1
ATOM 3391 C CA . THR B 1 167 ? 9.984 -4.727 14.594 1 67.56 167 THR B CA 1
ATOM 3392 C C . THR B 1 167 ? 9.594 -3.479 15.383 1 67.56 167 THR B C 1
ATOM 3394 O O . THR B 1 167 ? 10.414 -2.572 15.57 1 67.56 167 THR B O 1
ATOM 3397 N N . PHE B 1 168 ? 8.258 -3.312 15.602 1 61.47 168 PHE B N 1
ATOM 3398 C CA . PHE B 1 168 ? 7.832 -2.162 16.391 1 61.47 168 PHE B CA 1
ATOM 3399 C C . PHE B 1 168 ? 8.203 -2.344 17.859 1 61.47 168 PHE B C 1
ATOM 3401 O O . PHE B 1 168 ? 8.328 -1.366 18.594 1 61.47 168 PHE B O 1
ATOM 3408 N N . ARG B 1 169 ? 8.07 -3.705 18.422 1 52.94 169 ARG B N 1
ATOM 3409 C CA . ARG B 1 169 ? 8.289 -3.9 19.844 1 52.94 169 ARG B CA 1
ATOM 3410 C C . ARG B 1 169 ? 9.656 -3.383 20.266 1 52.94 169 ARG B C 1
ATOM 3412 O O . ARG B 1 169 ? 9.906 -3.143 21.453 1 52.94 169 ARG B O 1
ATOM 3419 N N . LYS B 1 170 ? 10.781 -3.549 19.516 1 52.59 170 LYS B N 1
ATOM 3420 C CA . LYS B 1 170 ? 12.086 -3.205 20.078 1 52.59 170 LYS B CA 1
ATOM 3421 C C . LYS B 1 170 ? 12.234 -1.694 20.219 1 52.59 170 LYS B C 1
ATOM 3423 O O . LYS B 1 170 ? 12.156 -0.957 19.234 1 52.59 170 LYS B O 1
ATOM 3428 N N . ARG B 1 171 ? 12.117 -1.06 21.531 1 47.62 171 ARG B N 1
ATOM 3429 C CA . ARG B 1 171 ? 11.961 0.223 22.203 1 47.62 171 ARG B CA 1
ATOM 3430 C C . ARG B 1 171 ? 12.656 1.338 21.438 1 47.62 171 ARG B C 1
ATOM 3432 O O . ARG B 1 171 ? 12.227 2.494 21.484 1 47.62 171 ARG B O 1
ATOM 3439 N N . ASN B 1 172 ? 13.859 1.288 21.094 1 46.16 172 ASN B N 1
ATOM 3440 C CA . ASN B 1 172 ? 14.656 2.496 20.938 1 46.16 172 ASN B CA 1
ATOM 3441 C C . ASN B 1 172 ? 14.836 2.865 19.469 1 46.16 172 ASN B C 1
ATOM 3443 O O . ASN B 1 172 ? 15.734 3.639 19.125 1 46.16 172 ASN B O 1
ATOM 3447 N N . LEU B 1 173 ? 14.289 2.188 18.516 1 53.66 173 LEU B N 1
ATOM 3448 C CA . LEU B 1 173 ? 14.68 2.514 17.156 1 53.66 173 LEU B CA 1
ATOM 3449 C C . LEU B 1 173 ? 13.648 3.422 16.484 1 53.66 173 LEU B C 1
ATOM 3451 O O . LEU B 1 173 ? 12.445 3.287 16.734 1 53.66 173 LEU B O 1
ATOM 3455 N N . GLU B 1 174 ? 14.195 4.562 15.93 1 60.91 174 GLU B N 1
ATOM 3456 C CA . GLU B 1 174 ? 13.477 5.555 15.133 1 60.91 174 GLU B CA 1
ATOM 3457 C C . GLU B 1 174 ? 12.633 4.887 14.055 1 60.91 174 GLU B C 1
ATOM 3459 O O . GLU B 1 174 ? 13.07 3.918 13.43 1 60.91 174 GLU B O 1
ATOM 3464 N N . VAL B 1 175 ? 11.227 5.094 14.055 1 69.88 175 VAL B N 1
ATOM 3465 C CA . VAL B 1 175 ? 10.141 4.586 13.219 1 69.88 175 VAL B CA 1
ATOM 3466 C C . VAL B 1 175 ? 10.273 5.145 11.805 1 69.88 175 VAL B C 1
ATOM 3468 O O . VAL B 1 175 ? 10.656 6.305 11.625 1 69.88 175 VAL B O 1
ATOM 3471 N N . GLU B 1 176 ? 10.125 4.891 10.688 1 81.94 176 GLU B N 1
ATOM 3472 C CA . GLU B 1 176 ? 10.336 5.141 9.266 1 81.94 176 GLU B CA 1
ATOM 3473 C C . GLU B 1 176 ? 11.82 5.293 8.945 1 81.94 176 GLU B C 1
ATOM 3475 O O . GLU B 1 176 ? 12.383 6.383 9.07 1 81.94 176 GLU B O 1
ATOM 3480 N N . THR B 1 177 ? 12.531 4.34 8.531 1 86.06 177 THR B N 1
ATOM 3481 C CA . THR B 1 177 ? 13.945 4.32 8.18 1 86.06 177 THR B CA 1
ATOM 3482 C C . THR B 1 177 ? 14.156 4.746 6.73 1 86.06 177 THR B C 1
ATOM 3484 O O . THR B 1 177 ? 15.281 5.012 6.312 1 86.06 177 THR B O 1
ATOM 3487 N N . GLY B 1 178 ? 13 4.906 6.051 1 90.69 178 GLY B N 1
ATOM 3488 C CA . GLY B 1 178 ? 13.133 5.051 4.609 1 90.69 178 GLY B CA 1
ATOM 3489 C C . GLY B 1 178 ? 13.438 3.744 3.902 1 90.69 178 GLY B C 1
ATOM 3490 O O . GLY B 1 178 ? 13.461 2.684 4.531 1 90.69 178 GLY B O 1
ATOM 3491 N N . THR B 1 179 ? 13.609 3.893 2.586 1 94.5 179 THR B N 1
ATOM 3492 C CA . THR B 1 179 ? 13.977 2.721 1.8 1 94.5 179 THR B CA 1
ATOM 3493 C C . THR B 1 179 ? 15.484 2.518 1.806 1 94.5 179 THR B C 1
ATOM 3495 O O . THR B 1 179 ? 16.234 3.387 1.359 1 94.5 179 THR B O 1
ATOM 3498 N N . ILE B 1 180 ? 15.859 1.452 2.41 1 95.44 180 ILE B N 1
ATOM 3499 C CA . ILE B 1 180 ? 17.266 1.062 2.393 1 95.44 180 ILE B CA 1
ATOM 3500 C C . ILE B 1 180 ? 17.531 0.164 1.188 1 95.44 180 ILE B C 1
ATOM 3502 O O . ILE B 1 180 ? 16.734 -0.723 0.874 1 95.44 180 ILE B O 1
ATOM 3506 N N . HIS B 1 181 ? 18.625 0.328 0.532 1 96.62 181 HIS B N 1
ATOM 3507 C CA . HIS B 1 181 ? 18.938 -0.407 -0.687 1 96.62 181 HIS B CA 1
ATOM 3508 C C . HIS B 1 181 ? 20.047 -1.431 -0.441 1 96.62 181 HIS B C 1
ATOM 3510 O O . HIS B 1 181 ? 20.781 -1.341 0.551 1 96.62 181 HIS B O 1
ATOM 3516 N N . LYS B 1 182 ? 20.141 -2.402 -1.327 1 97.69 182 LYS B N 1
ATOM 3517 C CA . LYS B 1 182 ? 21.125 -3.479 -1.291 1 97.69 182 LYS B CA 1
ATOM 3518 C C . LYS B 1 182 ? 21.078 -4.234 0.035 1 97.69 182 LYS B C 1
ATOM 3520 O O . LYS B 1 182 ? 22.109 -4.508 0.644 1 97.69 182 LYS B O 1
ATOM 3525 N N . CYS B 1 183 ? 19.922 -4.449 0.424 1 97.69 183 CYS B N 1
ATOM 3526 C CA . CYS B 1 183 ? 19.734 -5.055 1.737 1 97.69 183 CYS B CA 1
ATOM 3527 C C . CYS B 1 183 ? 20.234 -6.492 1.754 1 97.69 183 CYS B C 1
ATOM 3529 O O . CYS B 1 183 ? 20.781 -6.949 2.758 1 97.69 183 CYS B O 1
ATOM 3531 N N . ASP B 1 184 ? 20.016 -7.207 0.687 1 95.88 184 ASP B N 1
ATOM 3532 C CA . ASP B 1 184 ? 20.531 -8.57 0.62 1 95.88 184 ASP B CA 1
ATOM 3533 C C . ASP B 1 184 ? 22.047 -8.602 0.767 1 95.88 184 ASP B C 1
ATOM 3535 O O . ASP B 1 184 ? 22.594 -9.422 1.513 1 95.88 184 ASP B O 1
ATOM 3539 N N . LYS B 1 185 ? 22.672 -7.711 0.109 1 96 185 LYS B N 1
ATOM 3540 C CA . LYS B 1 185 ? 24.141 -7.633 0.156 1 96 185 LYS B CA 1
ATOM 3541 C C . LYS B 1 185 ? 24.609 -7.176 1.53 1 96 185 LYS B C 1
ATOM 3543 O O . LYS B 1 185 ? 25.734 -7.496 1.94 1 96 185 LYS B O 1
ATOM 3548 N N . ARG B 1 186 ? 23.797 -6.48 2.186 1 95.44 186 ARG B N 1
ATOM 3549 C CA . ARG B 1 186 ? 24.141 -5.996 3.52 1 95.44 186 ARG B CA 1
ATOM 3550 C C . ARG B 1 186 ? 23.891 -7.074 4.57 1 95.44 186 ARG B C 1
ATOM 3552 O O . ARG B 1 186 ? 24.109 -6.848 5.762 1 95.44 186 ARG B O 1
ATOM 3559 N N . GLY B 1 187 ? 23.375 -8.148 4.188 1 94.88 187 GLY B N 1
ATOM 3560 C CA . GLY B 1 187 ? 23.188 -9.281 5.082 1 94.88 187 GLY B CA 1
ATOM 3561 C C . GLY B 1 187 ? 21.906 -9.203 5.879 1 94.88 187 GLY B C 1
ATOM 3562 O O . GLY B 1 187 ? 21.781 -9.844 6.926 1 94.88 187 GLY B O 1
ATOM 3563 N N . MET B 1 188 ? 20.984 -8.383 5.441 1 94.69 188 MET B N 1
ATOM 3564 C CA . MET B 1 188 ? 19.703 -8.328 6.129 1 94.69 188 MET B CA 1
ATOM 3565 C C . MET B 1 188 ? 18.906 -9.609 5.91 1 94.69 188 MET B C 1
ATOM 3567 O O . MET B 1 188 ? 18.875 -10.148 4.801 1 94.69 188 MET B O 1
ATOM 3571 N N . PRO B 1 189 ? 18.281 -10.07 6.93 1 95.75 189 PRO B N 1
ATOM 3572 C CA . PRO B 1 189 ? 17.562 -11.336 6.781 1 95.75 189 PRO B CA 1
ATOM 3573 C C . PRO B 1 189 ? 16.25 -11.188 6.012 1 95.75 189 PRO B C 1
ATOM 3575 O O . PRO B 1 189 ? 15.773 -12.148 5.41 1 95.75 189 PRO B O 1
ATOM 3578 N N . ASP B 1 190 ? 15.625 -10.062 6.152 1 97.19 190 ASP B N 1
ATOM 3579 C CA . ASP B 1 190 ? 14.375 -9.781 5.453 1 97.19 190 ASP B CA 1
ATOM 3580 C C . ASP B 1 190 ? 14.562 -8.656 4.434 1 97.19 190 ASP B C 1
ATOM 3582 O O . ASP B 1 190 ? 15.062 -7.586 4.766 1 97.19 190 ASP B O 1
ATOM 3586 N N . PHE B 1 191 ? 14.086 -8.898 3.223 1 98.31 191 PHE B N 1
ATOM 3587 C CA . PHE B 1 191 ? 14.219 -7.891 2.174 1 98.31 191 PHE B CA 1
ATOM 3588 C C . PHE B 1 191 ? 13.328 -8.227 0.985 1 98.31 191 PHE B C 1
ATOM 3590 O O . PHE B 1 191 ? 12.766 -9.328 0.912 1 98.31 191 PHE B O 1
ATOM 3597 N N . VAL B 1 192 ? 13.148 -7.281 0.122 1 98.56 192 VAL B N 1
ATOM 3598 C CA . VAL B 1 192 ? 12.422 -7.445 -1.135 1 98.56 192 VAL B CA 1
ATOM 3599 C C . VAL B 1 192 ? 13.398 -7.348 -2.307 1 98.56 192 VAL B C 1
ATOM 3601 O O . VAL B 1 192 ? 14.164 -6.387 -2.408 1 98.56 192 VAL B O 1
ATOM 3604 N N . GLN B 1 193 ? 13.375 -8.289 -3.15 1 98.25 193 GLN B N 1
ATOM 3605 C CA . GLN B 1 193 ? 14.18 -8.258 -4.363 1 98.25 193 GLN B CA 1
ATOM 3606 C C . GLN B 1 193 ? 13.344 -7.879 -5.578 1 98.25 193 GLN B C 1
ATOM 3608 O O . GLN B 1 193 ? 12.242 -8.398 -5.762 1 98.25 193 GLN B O 1
ATOM 3613 N N . LEU B 1 194 ? 13.797 -6.953 -6.297 1 98.06 194 LEU B N 1
ATOM 3614 C CA . LEU B 1 194 ? 13.227 -6.594 -7.586 1 98.06 194 LEU B CA 1
ATOM 3615 C C . LEU B 1 194 ? 14.141 -7.02 -8.727 1 98.06 194 LEU B C 1
ATOM 3617 O O . LEU B 1 194 ? 15.344 -6.754 -8.703 1 98.06 194 LEU B O 1
ATOM 3621 N N . GLY B 1 195 ? 13.586 -7.719 -9.648 1 97.44 195 GLY B N 1
ATOM 3622 C CA . GLY B 1 195 ? 14.43 -8.18 -10.742 1 97.44 195 GLY B CA 1
ATOM 3623 C C . GLY B 1 195 ? 13.656 -8.859 -11.852 1 97.44 195 GLY B C 1
ATOM 3624 O O . GLY B 1 195 ? 12.445 -8.664 -11.984 1 97.44 195 GLY B O 1
ATOM 3625 N N . GLY B 1 196 ? 14.406 -9.492 -12.711 1 96.31 196 GLY B N 1
ATOM 3626 C CA . GLY B 1 196 ? 13.836 -10.203 -13.844 1 96.31 196 GLY B CA 1
ATOM 3627 C C . GLY B 1 196 ? 14.734 -11.305 -14.367 1 96.31 196 GLY B C 1
ATOM 3628 O O . GLY B 1 196 ? 15.82 -11.539 -13.828 1 96.31 196 GLY B O 1
ATOM 3629 N N . GLY B 1 197 ? 14.164 -12.039 -15.305 1 94.31 197 GLY B N 1
ATOM 3630 C CA . GLY B 1 197 ? 14.891 -13.117 -15.953 1 94.31 197 GLY B CA 1
ATOM 3631 C C . GLY B 1 197 ? 14.188 -13.656 -17.188 1 94.31 197 GLY B C 1
ATOM 3632 O O . GLY B 1 197 ? 13.156 -13.125 -17.594 1 94.31 197 GLY B O 1
ATOM 3633 N N . ASP B 1 198 ? 14.812 -14.703 -17.734 1 91.38 198 ASP B N 1
ATOM 3634 C CA . ASP B 1 198 ? 14.266 -15.297 -18.953 1 91.38 198 ASP B CA 1
ATOM 3635 C C . ASP B 1 198 ? 13.289 -16.422 -18.625 1 91.38 198 ASP B C 1
ATOM 3637 O O . ASP B 1 198 ? 12.602 -16.938 -19.516 1 91.38 198 ASP B O 1
ATOM 3641 N N . GLY B 1 199 ? 13.211 -16.734 -17.438 1 91.62 199 GLY B N 1
ATOM 3642 C CA . GLY B 1 199 ? 12.344 -17.828 -17.031 1 91.62 199 GLY B CA 1
ATOM 3643 C C . GLY B 1 199 ? 11.82 -17.688 -15.617 1 91.62 199 GLY B C 1
ATOM 3644 O O . GLY B 1 199 ? 11.914 -16.609 -15.023 1 91.62 199 GLY B O 1
ATOM 3645 N N . LEU B 1 200 ? 11.219 -18.781 -15.078 1 92.94 200 LEU B N 1
ATOM 3646 C CA . LEU B 1 200 ? 10.484 -18.734 -13.82 1 92.94 200 LEU B CA 1
ATOM 3647 C C . LEU B 1 200 ? 11.391 -19.094 -12.648 1 92.94 200 LEU B C 1
ATOM 3649 O O . LEU B 1 200 ? 10.984 -18.984 -11.484 1 92.94 200 LEU B O 1
ATOM 3653 N N . ASP B 1 201 ? 12.602 -19.516 -12.977 1 91.31 201 ASP B N 1
ATOM 3654 C CA . ASP B 1 201 ? 13.531 -19.938 -11.938 1 91.31 201 ASP B CA 1
ATOM 3655 C C . ASP B 1 201 ? 14.141 -18.75 -11.211 1 91.31 201 ASP B C 1
ATOM 3657 O O . ASP B 1 201 ? 14.992 -18.047 -11.766 1 91.31 201 ASP B O 1
ATOM 3661 N N . LEU B 1 202 ? 13.828 -18.625 -9.93 1 92.5 202 LEU B N 1
ATOM 3662 C CA . LEU B 1 202 ? 14.258 -17.453 -9.164 1 92.5 202 LEU B CA 1
ATOM 3663 C C . LEU B 1 202 ? 15.734 -17.547 -8.805 1 92.5 202 LEU B C 1
ATOM 3665 O O . LEU B 1 202 ? 16.344 -16.562 -8.406 1 92.5 202 LEU B O 1
ATOM 3669 N N . THR B 1 203 ? 16.328 -18.734 -8.859 1 89.94 203 THR B N 1
ATOM 3670 C CA . THR B 1 203 ? 17.766 -18.844 -8.625 1 89.94 203 THR B CA 1
ATOM 3671 C C . THR B 1 203 ? 18.547 -18.125 -9.711 1 89.94 203 THR B C 1
ATOM 3673 O O . THR B 1 203 ? 19.734 -17.812 -9.531 1 89.94 203 THR B O 1
ATOM 3676 N N . LYS B 1 204 ? 17.938 -17.891 -10.82 1 90.94 204 LYS B N 1
ATOM 3677 C CA . LYS B 1 204 ? 18.578 -17.203 -11.945 1 90.94 204 LYS B CA 1
ATOM 3678 C C . LYS B 1 204 ? 18.078 -15.766 -12.055 1 90.94 204 LYS B C 1
ATOM 3680 O O . LYS B 1 204 ? 18.219 -15.133 -13.102 1 90.94 204 LYS B O 1
ATOM 3685 N N . LEU B 1 205 ? 17.406 -15.328 -11.094 1 94.06 205 LEU B N 1
ATOM 3686 C CA . LEU B 1 205 ? 16.859 -13.984 -11.094 1 94.06 205 LEU B CA 1
ATOM 3687 C C . LEU B 1 205 ? 17.969 -12.938 -11.117 1 94.06 205 LEU B C 1
ATOM 3689 O O . LEU B 1 205 ? 18.844 -12.938 -10.25 1 94.06 205 LEU B O 1
ATOM 3693 N N . ALA B 1 206 ? 17.984 -12.133 -12.141 1 96.81 206 ALA B N 1
ATOM 3694 C CA . ALA B 1 206 ? 18.828 -10.953 -12.133 1 96.81 206 ALA B CA 1
ATOM 3695 C C . ALA B 1 206 ? 18.25 -9.852 -11.258 1 96.81 206 ALA B C 1
ATOM 3697 O O . ALA B 1 206 ? 17.25 -9.227 -11.617 1 96.81 206 ALA B O 1
ATOM 3698 N N . VAL B 1 207 ? 18.906 -9.539 -10.188 1 96.94 207 VAL B N 1
ATOM 3699 C CA . VAL B 1 207 ? 18.375 -8.609 -9.18 1 96.94 207 VAL B CA 1
ATOM 3700 C C . VAL B 1 207 ? 18.828 -7.191 -9.508 1 96.94 207 VAL B C 1
ATOM 3702 O O . VAL B 1 207 ? 20.031 -6.926 -9.617 1 96.94 207 VAL B O 1
ATOM 3705 N N . VAL B 1 208 ? 17.891 -6.352 -9.672 1 97 208 VAL B N 1
ATOM 3706 C CA . VAL B 1 208 ? 18.172 -4.941 -9.906 1 97 208 VAL B CA 1
ATOM 3707 C C . VAL B 1 208 ? 18.438 -4.238 -8.578 1 97 208 VAL B C 1
ATOM 3709 O O . VAL B 1 208 ? 19.328 -3.385 -8.492 1 97 208 VAL B O 1
ATOM 3712 N N . ASP B 1 209 ? 17.625 -4.535 -7.637 1 96.88 209 ASP B N 1
ATOM 3713 C CA . ASP B 1 209 ? 17.766 -3.941 -6.309 1 96.88 209 ASP B CA 1
ATOM 3714 C C . ASP B 1 209 ? 17.156 -4.848 -5.238 1 96.88 209 ASP B C 1
ATOM 3716 O O . ASP B 1 209 ? 16.328 -5.715 -5.543 1 96.88 209 ASP B O 1
ATOM 3720 N N . SER B 1 210 ? 17.656 -4.793 -4.082 1 98.06 210 SER B N 1
ATOM 3721 C CA . SER B 1 210 ? 17.078 -5.398 -2.883 1 98.06 210 SER B CA 1
ATOM 3722 C C . SER B 1 210 ? 16.844 -4.355 -1.797 1 98.06 210 SER B C 1
ATOM 3724 O O . SER B 1 210 ? 17.781 -3.643 -1.399 1 98.06 210 SER B O 1
ATOM 3726 N N . ILE B 1 211 ? 15.648 -4.266 -1.327 1 98.19 211 ILE B N 1
ATOM 3727 C CA . ILE B 1 211 ? 15.32 -3.137 -0.46 1 98.19 211 ILE B CA 1
ATOM 3728 C C . ILE B 1 211 ? 14.727 -3.648 0.85 1 98.19 211 ILE B C 1
ATOM 3730 O O . ILE B 1 211 ? 14.188 -4.754 0.903 1 98.19 211 ILE B O 1
ATOM 3734 N N . CYS B 1 212 ? 14.867 -2.936 1.889 1 97.31 212 CYS B N 1
ATOM 3735 C CA . CYS B 1 212 ? 14.25 -3.143 3.195 1 97.31 212 CYS B CA 1
ATOM 3736 C C . CYS B 1 212 ? 14.039 -1.815 3.914 1 97.31 212 CYS B C 1
ATOM 3738 O O . CYS B 1 212 ? 14.305 -0.751 3.352 1 97.31 212 CYS B O 1
ATOM 3740 N N . GLY B 1 213 ? 13.422 -1.884 5.086 1 94.25 213 GLY B N 1
ATOM 3741 C CA . GLY B 1 213 ? 13.117 -0.68 5.844 1 94.25 213 GLY B CA 1
ATOM 3742 C C . GLY B 1 213 ? 11.641 -0.364 5.891 1 94.25 213 GLY B C 1
ATOM 3743 O O . GLY B 1 213 ? 10.805 -1.241 5.652 1 94.25 213 GLY B O 1
ATOM 3744 N N . MET B 1 214 ? 11.312 0.788 6.336 1 92.56 214 MET B N 1
ATOM 3745 C CA . MET B 1 214 ? 9.93 1.252 6.422 1 92.56 214 MET B CA 1
ATOM 3746 C C . MET B 1 214 ? 9.773 2.609 5.746 1 92.56 214 MET B C 1
ATOM 3748 O O . MET B 1 214 ? 10.43 3.58 6.129 1 92.56 214 MET B O 1
ATOM 3752 N N . ASP B 1 215 ? 9.023 2.633 4.801 1 92.56 215 ASP B N 1
ATOM 3753 C CA . ASP B 1 215 ? 8.766 3.852 4.039 1 92.56 215 ASP B CA 1
ATOM 3754 C C . ASP B 1 215 ? 7.297 3.938 3.631 1 92.56 215 ASP B C 1
ATOM 3756 O O . ASP B 1 215 ? 6.801 3.08 2.896 1 92.56 215 ASP B O 1
ATOM 3760 N N . SER B 1 216 ? 6.562 4.973 4.059 1 90.88 216 SER B N 1
ATOM 3761 C CA . SER B 1 216 ? 5.137 5.121 3.797 1 90.88 216 SER B CA 1
ATOM 3762 C C . SER B 1 216 ? 4.887 5.965 2.551 1 90.88 216 SER B C 1
ATOM 3764 O O . SER B 1 216 ? 3.74 6.156 2.143 1 90.88 216 SER B O 1
ATOM 3766 N N . ARG B 1 217 ? 5.918 6.52 2.002 1 91.12 217 ARG B N 1
ATOM 3767 C CA . ARG B 1 217 ? 5.82 7.277 0.756 1 91.12 217 ARG B CA 1
ATOM 3768 C C . ARG B 1 217 ? 6.297 6.441 -0.429 1 91.12 217 ARG B C 1
ATOM 3770 O O . ARG B 1 217 ? 7.246 5.664 -0.307 1 91.12 217 ARG B O 1
ATOM 3777 N N . PRO B 1 218 ? 5.594 6.668 -1.591 1 93.19 218 PRO B N 1
ATOM 3778 C CA . PRO B 1 218 ? 6.059 5.945 -2.779 1 93.19 218 PRO B CA 1
ATOM 3779 C C . PRO B 1 218 ? 7.508 6.262 -3.131 1 93.19 218 PRO B C 1
ATOM 3781 O O . PRO B 1 218 ? 7.945 7.41 -3.002 1 93.19 218 PRO B O 1
ATOM 3784 N N . GLU B 1 219 ? 8.156 5.246 -3.557 1 90.69 219 GLU B N 1
ATOM 3785 C CA . GLU B 1 219 ? 9.516 5.461 -4.043 1 90.69 219 GLU B CA 1
ATOM 3786 C C . GLU B 1 219 ? 9.523 6.344 -5.289 1 90.69 219 GLU B C 1
ATOM 3788 O O . GLU B 1 219 ? 8.641 6.227 -6.141 1 90.69 219 GLU B O 1
ATOM 3793 N N . LYS B 1 220 ? 10.531 7.133 -5.332 1 86.81 220 LYS B N 1
ATOM 3794 C CA . LYS B 1 220 ? 10.664 7.988 -6.512 1 86.81 220 LYS B CA 1
ATOM 3795 C C . LYS B 1 220 ? 11.141 7.191 -7.719 1 86.81 220 LYS B C 1
ATOM 3797 O O . LYS B 1 220 ? 10.688 7.422 -8.844 1 86.81 220 LYS B O 1
ATOM 3802 N N . VAL B 1 221 ? 11.992 6.27 -7.387 1 88.12 221 VAL B N 1
ATOM 3803 C CA . VAL B 1 221 ? 12.602 5.484 -8.453 1 88.12 221 VAL B CA 1
ATOM 3804 C C . VAL B 1 221 ? 11.609 4.441 -8.961 1 88.12 221 VAL B C 1
ATOM 3806 O O . VAL B 1 221 ? 10.93 3.783 -8.164 1 88.12 221 VAL B O 1
ATOM 3809 N N . VAL B 1 222 ? 11.461 4.359 -10.258 1 92.69 222 VAL B N 1
ATOM 3810 C CA . VAL B 1 222 ? 10.68 3.334 -10.938 1 92.69 222 VAL B CA 1
ATOM 3811 C C . VAL B 1 222 ? 11.617 2.34 -11.617 1 92.69 222 VAL B C 1
ATOM 3813 O O . VAL B 1 222 ? 12.547 2.736 -12.32 1 92.69 222 VAL B O 1
ATOM 3816 N N . GLU B 1 223 ? 11.414 1.06 -11.328 1 95.25 223 GLU B N 1
ATOM 3817 C CA . GLU B 1 223 ? 12.258 0.033 -11.938 1 95.25 223 GLU B CA 1
ATOM 3818 C C . GLU B 1 223 ? 11.602 -0.546 -13.188 1 95.25 223 GLU B C 1
ATOM 3820 O O . GLU B 1 223 ? 10.539 -1.16 -13.109 1 95.25 223 GLU B O 1
ATOM 3825 N N . THR B 1 224 ? 12.227 -0.303 -14.266 1 96.12 224 THR B N 1
ATOM 3826 C CA . THR B 1 224 ? 11.75 -0.876 -15.516 1 96.12 224 THR B CA 1
ATOM 3827 C C . THR B 1 224 ? 12.57 -2.107 -15.898 1 96.12 224 THR B C 1
ATOM 3829 O O . THR B 1 224 ? 13.773 -2.004 -16.156 1 96.12 224 THR B O 1
ATOM 3832 N N . ILE B 1 225 ? 11.938 -3.193 -15.953 1 95.75 225 ILE B N 1
ATOM 3833 C CA . ILE B 1 225 ? 12.602 -4.469 -16.203 1 95.75 225 ILE B CA 1
ATOM 3834 C C . ILE B 1 225 ? 12.172 -5.02 -17.562 1 95.75 225 ILE B C 1
ATOM 3836 O O . ILE B 1 225 ? 11.023 -5.426 -17.734 1 95.75 225 ILE B O 1
ATOM 3840 N N . PHE B 1 226 ? 13.07 -5.047 -18.531 1 94.56 226 PHE B N 1
ATOM 3841 C CA . PHE B 1 226 ? 12.805 -5.578 -19.859 1 94.56 226 PHE B CA 1
ATOM 3842 C C . PHE B 1 226 ? 13.336 -7.004 -20 1 94.56 226 PHE B C 1
ATOM 3844 O O . PHE B 1 226 ? 14.25 -7.258 -20.781 1 94.56 226 PHE B O 1
ATOM 3851 N N . CYS B 1 227 ? 12.695 -7.848 -19.281 1 93.88 227 CYS B N 1
ATOM 3852 C CA . CYS B 1 227 ? 12.969 -9.281 -19.297 1 93.88 227 CYS B CA 1
ATOM 3853 C C . CYS B 1 227 ? 11.703 -10.07 -19.609 1 93.88 227 CYS B C 1
ATOM 3855 O O . CYS B 1 227 ? 10.602 -9.523 -19.578 1 93.88 227 CYS B O 1
ATOM 3857 N N . GLY B 1 228 ? 11.883 -11.281 -20.031 1 90.88 228 GLY B N 1
ATOM 3858 C CA . GLY B 1 228 ? 10.711 -12.102 -20.297 1 90.88 228 GLY B CA 1
ATOM 3859 C C . GLY B 1 228 ? 9.82 -12.258 -19.078 1 90.88 228 GLY B C 1
ATOM 3860 O O . GLY B 1 228 ? 8.602 -12.391 -19.203 1 90.88 228 GLY B O 1
ATOM 3861 N N . VAL B 1 229 ? 10.469 -12.266 -17.938 1 93.94 229 VAL B N 1
ATOM 3862 C CA . VAL B 1 229 ? 9.766 -12.398 -16.672 1 93.94 229 VAL B CA 1
ATOM 3863 C C . VAL B 1 229 ? 10.234 -11.312 -15.703 1 93.94 229 VAL B C 1
ATOM 3865 O O . VAL B 1 229 ? 11.43 -11.008 -15.641 1 93.94 229 VAL B O 1
ATOM 3868 N N . THR B 1 230 ? 9.352 -10.648 -15.109 1 96.12 230 THR B N 1
ATOM 3869 C CA . THR B 1 230 ? 9.633 -9.695 -14.047 1 96.12 230 THR B CA 1
ATOM 3870 C C . THR B 1 230 ? 9.172 -10.242 -12.695 1 96.12 230 THR B C 1
ATOM 3872 O O . THR B 1 230 ? 8.07 -10.797 -12.586 1 96.12 230 THR B O 1
ATOM 3875 N N . THR B 1 231 ? 10.031 -10.086 -11.656 1 97.31 231 THR B N 1
ATOM 3876 C CA . THR B 1 231 ? 9.664 -10.695 -10.383 1 97.31 231 THR B CA 1
ATOM 3877 C C . THR B 1 231 ? 9.977 -9.75 -9.227 1 97.31 231 THR B C 1
ATOM 3879 O O . THR B 1 231 ? 11.023 -9.094 -9.211 1 97.31 231 THR B O 1
ATOM 3882 N N . VAL B 1 232 ? 9.078 -9.609 -8.312 1 98.12 232 VAL B N 1
ATOM 3883 C CA . VAL B 1 232 ? 9.273 -9.078 -6.969 1 98.12 232 VAL B CA 1
ATOM 3884 C C . VAL B 1 232 ? 9.266 -10.219 -5.953 1 98.12 232 VAL B C 1
ATOM 3886 O O . VAL B 1 232 ? 8.297 -10.969 -5.863 1 98.12 232 VAL B O 1
ATOM 3889 N N . ARG B 1 233 ? 10.312 -10.359 -5.188 1 98.44 233 ARG B N 1
ATOM 3890 C CA . ARG B 1 233 ? 10.422 -11.469 -4.242 1 98.44 233 ARG B CA 1
ATOM 3891 C C . ARG B 1 233 ? 10.633 -10.961 -2.82 1 98.44 233 ARG B C 1
ATOM 3893 O O . ARG B 1 233 ? 11.586 -10.227 -2.553 1 98.44 233 ARG B O 1
ATOM 3900 N N . LEU B 1 234 ? 9.75 -11.289 -1.939 1 98.44 234 LEU B N 1
ATOM 3901 C CA . LEU B 1 234 ? 9.828 -10.961 -0.52 1 98.44 234 LEU B CA 1
ATOM 3902 C C . LEU B 1 234 ? 10.461 -12.109 0.264 1 98.44 234 LEU B C 1
ATOM 3904 O O . LEU B 1 234 ? 9.859 -13.18 0.398 1 98.44 234 LEU B O 1
ATOM 3908 N N . VAL B 1 235 ? 11.594 -11.906 0.713 1 97.81 235 VAL B N 1
ATOM 3909 C CA . VAL B 1 235 ? 12.305 -12.883 1.543 1 97.81 235 VAL B CA 1
ATOM 3910 C C . VAL B 1 235 ? 12.062 -12.57 3.02 1 97.81 235 VAL B C 1
ATOM 3912 O O . VAL B 1 235 ? 12.359 -11.461 3.48 1 97.81 235 VAL B O 1
ATOM 3915 N N . SER B 1 236 ? 11.562 -13.586 3.754 1 96.44 236 SER B N 1
ATOM 3916 C CA . SER B 1 236 ? 11.164 -13.32 5.133 1 96.44 236 SER B CA 1
ATOM 3917 C C . SER B 1 236 ? 11.773 -14.336 6.09 1 96.44 236 SER B C 1
ATOM 3919 O O . SER B 1 236 ? 11.727 -15.547 5.836 1 96.44 236 SER B O 1
ATOM 3921 N N . SER B 1 237 ? 12.281 -13.852 7.168 1 95.31 237 SER B N 1
ATOM 3922 C CA . SER B 1 237 ? 12.875 -14.703 8.195 1 95.31 237 SER B CA 1
ATOM 3923 C C . SER B 1 237 ? 11.812 -15.273 9.133 1 95.31 237 SER B C 1
ATOM 3925 O O . SER B 1 237 ? 12.078 -16.203 9.883 1 95.31 237 SER B O 1
ATOM 3927 N N . GLY B 1 238 ? 10.633 -14.672 9.102 1 91.75 238 GLY B N 1
ATOM 3928 C CA . GLY B 1 238 ? 9.586 -15.055 10.039 1 91.75 238 GLY B CA 1
ATOM 3929 C C . GLY B 1 238 ? 9.617 -14.258 11.328 1 91.75 238 GLY B C 1
ATOM 3930 O O . GLY B 1 238 ? 8.742 -14.406 12.18 1 91.75 238 GLY B O 1
ATOM 3931 N N . GLU B 1 239 ? 10.531 -13.375 11.469 1 89.88 239 GLU B N 1
ATOM 3932 C CA . GLU B 1 239 ? 10.68 -12.586 12.68 1 89.88 239 GLU B CA 1
ATOM 3933 C C . GLU B 1 239 ? 9.898 -11.273 12.586 1 89.88 239 GLU B C 1
ATOM 3935 O O . GLU B 1 239 ? 9.641 -10.625 13.594 1 89.88 239 GLU B O 1
ATOM 3940 N N . PHE B 1 240 ? 9.602 -10.93 11.391 1 88.88 240 PHE B N 1
ATOM 3941 C CA . PHE B 1 240 ? 8.953 -9.648 11.156 1 88.88 240 PHE B CA 1
ATOM 3942 C C . PHE B 1 240 ? 7.664 -9.82 10.359 1 88.88 240 PHE B C 1
ATOM 3944 O O . PHE B 1 240 ? 7.516 -10.797 9.625 1 88.88 240 PHE B O 1
ATOM 3951 N N . ASP B 1 241 ? 6.688 -8.898 10.594 1 87.75 241 ASP B N 1
ATOM 3952 C CA . ASP B 1 241 ? 5.523 -8.781 9.719 1 87.75 241 ASP B CA 1
ATOM 3953 C C . ASP B 1 241 ? 5.836 -7.914 8.508 1 87.75 241 ASP B C 1
ATOM 3955 O O . ASP B 1 241 ? 5.605 -6.703 8.523 1 87.75 241 ASP B O 1
ATOM 3959 N N . ASN B 1 242 ? 6.27 -8.594 7.48 1 93.69 242 ASN B N 1
ATOM 3960 C CA . ASN B 1 242 ? 6.754 -7.891 6.297 1 93.69 242 ASN B CA 1
ATOM 3961 C C . ASN B 1 242 ? 5.621 -7.617 5.309 1 93.69 242 ASN B C 1
ATOM 3963 O O . ASN B 1 242 ? 4.742 -8.461 5.113 1 93.69 242 ASN B O 1
ATOM 3967 N N . ALA B 1 243 ? 5.629 -6.465 4.766 1 95.38 243 ALA B N 1
ATOM 3968 C CA . ALA B 1 243 ? 4.68 -6.141 3.703 1 95.38 243 ALA B CA 1
ATOM 3969 C C . ALA B 1 243 ? 5.289 -5.148 2.715 1 95.38 243 ALA B C 1
ATOM 3971 O O . ALA B 1 243 ? 6.035 -4.25 3.107 1 95.38 243 ALA B O 1
ATOM 3972 N N . VAL B 1 244 ? 5.035 -5.32 1.458 1 98 244 VAL B N 1
ATOM 3973 C CA . VAL B 1 244 ? 5.445 -4.379 0.422 1 98 244 VAL B CA 1
ATOM 3974 C C . VAL B 1 244 ? 4.32 -4.211 -0.598 1 98 244 VAL B C 1
ATOM 3976 O O . VAL B 1 244 ? 3.738 -5.195 -1.059 1 98 244 VAL B O 1
ATOM 3979 N N . THR B 1 245 ? 3.879 -2.984 -0.849 1 98.19 245 THR B N 1
ATOM 3980 C CA . THR B 1 245 ? 2.889 -2.668 -1.871 1 98.19 245 THR B CA 1
ATOM 3981 C C . THR B 1 245 ? 3.564 -2.152 -3.139 1 98.19 245 THR B C 1
ATOM 3983 O O . THR B 1 245 ? 4.352 -1.205 -3.088 1 98.19 245 THR B O 1
ATOM 3986 N N . ILE B 1 246 ? 3.217 -2.77 -4.285 1 97.44 246 ILE B N 1
ATOM 3987 C CA . ILE B 1 246 ? 3.912 -2.49 -5.535 1 97.44 246 ILE B CA 1
ATOM 3988 C C . ILE B 1 246 ? 2.896 -2.188 -6.633 1 97.44 246 ILE B C 1
ATOM 3990 O O . ILE B 1 246 ? 1.887 -2.885 -6.762 1 97.44 246 ILE B O 1
ATOM 3994 N N . ALA B 1 247 ? 3.137 -1.144 -7.352 1 97.06 247 ALA B N 1
ATOM 3995 C CA . ALA B 1 247 ? 2.434 -0.925 -8.609 1 97.06 247 ALA B CA 1
ATOM 3996 C C . ALA B 1 247 ? 3.166 -1.594 -9.773 1 97.06 247 ALA B C 1
ATOM 3998 O O . ALA B 1 247 ? 4.379 -1.431 -9.922 1 97.06 247 ALA B O 1
ATOM 3999 N N . VAL B 1 248 ? 2.422 -2.344 -10.57 1 96.12 248 VAL B N 1
ATOM 4000 C CA . VAL B 1 248 ? 3.006 -3.072 -11.688 1 96.12 248 VAL B CA 1
ATOM 4001 C C . VAL B 1 248 ? 2.293 -2.689 -12.984 1 96.12 248 VAL B C 1
ATOM 4003 O O . VAL B 1 248 ? 1.061 -2.688 -13.047 1 96.12 248 VAL B O 1
ATOM 4006 N N . ARG B 1 249 ? 3.01 -2.367 -13.984 1 95.31 249 ARG B N 1
ATOM 4007 C CA . ARG B 1 249 ? 2.441 -2.139 -15.305 1 95.31 249 ARG B CA 1
ATOM 4008 C C . ARG B 1 249 ? 3.357 -2.686 -16.391 1 95.31 249 ARG B C 1
ATOM 4010 O O . ARG B 1 249 ? 4.582 -2.682 -16.25 1 95.31 249 ARG B O 1
ATOM 4017 N N . PRO B 1 250 ? 2.727 -3.148 -17.5 1 95 250 PRO B N 1
ATOM 4018 C CA . PRO B 1 250 ? 3.578 -3.605 -18.594 1 95 250 PRO B CA 1
ATOM 4019 C C . PRO B 1 250 ? 4.504 -2.51 -19.125 1 95 250 PRO B C 1
ATOM 4021 O O . PRO B 1 250 ? 4.094 -1.351 -19.234 1 95 250 PRO B O 1
ATOM 4024 N N . ALA B 1 251 ? 5.719 -2.873 -19.391 1 94 251 ALA B N 1
ATOM 4025 C CA . ALA B 1 251 ? 6.68 -1.922 -19.953 1 94 251 ALA B CA 1
ATOM 4026 C C . ALA B 1 251 ? 6.391 -1.643 -21.422 1 94 251 ALA B C 1
ATOM 4028 O O . ALA B 1 251 ? 6.027 -2.551 -22.172 1 94 251 ALA B O 1
ATOM 4029 N N . GLU B 1 252 ? 6.516 -0.418 -21.734 1 91.62 252 GLU B N 1
ATOM 4030 C CA . GLU B 1 252 ? 6.324 -0.011 -23.125 1 91.62 252 GLU B CA 1
ATOM 4031 C C . GLU B 1 252 ? 7.645 0.396 -23.766 1 91.62 252 GLU B C 1
ATOM 4033 O O . GLU B 1 252 ? 8.656 0.554 -23.078 1 91.62 252 GLU B O 1
ATOM 4038 N N . GLU B 1 253 ? 7.613 0.513 -25.047 1 88.25 253 GLU B N 1
ATOM 4039 C CA . GLU B 1 253 ? 8.812 0.859 -25.797 1 88.25 253 GLU B CA 1
ATOM 4040 C C . GLU B 1 253 ? 9.406 2.178 -25.312 1 88.25 253 GLU B C 1
ATOM 4042 O O . GLU B 1 253 ? 10.633 2.338 -25.266 1 88.25 253 GLU B O 1
ATOM 4047 N N . ASN B 1 254 ? 8.531 3.1 -24.922 1 89.69 254 ASN B N 1
ATOM 4048 C CA . ASN B 1 254 ? 8.977 4.414 -24.484 1 89.69 254 ASN B CA 1
ATOM 4049 C C . ASN B 1 254 ? 9.695 4.34 -23.141 1 89.69 254 ASN B C 1
ATOM 4051 O O . ASN B 1 254 ? 10.359 5.297 -22.719 1 89.69 254 ASN B O 1
ATOM 4055 N N . ASP B 1 255 ? 9.672 3.162 -22.609 1 89.69 255 ASP B N 1
ATOM 4056 C CA . ASP B 1 255 ? 10.312 2.986 -21.312 1 89.69 255 ASP B CA 1
ATOM 4057 C C . ASP B 1 255 ? 11.734 2.459 -21.453 1 89.69 255 ASP B C 1
ATOM 4059 O O . ASP B 1 255 ? 12.492 2.396 -20.484 1 89.69 255 ASP B O 1
ATOM 4063 N N . ILE B 1 256 ? 12.172 2.143 -22.547 1 85.56 256 ILE B N 1
ATOM 4064 C CA . ILE B 1 256 ? 13.43 1.44 -22.797 1 85.56 256 ILE B CA 1
ATOM 4065 C C . ILE B 1 256 ? 14.602 2.307 -22.359 1 85.56 256 ILE B C 1
ATOM 4067 O O . ILE B 1 256 ? 15.508 1.824 -21.672 1 85.56 256 ILE B O 1
ATOM 4071 N N . PRO B 1 257 ? 14.586 3.617 -22.609 1 85.12 257 PRO B N 1
ATOM 4072 C CA . PRO B 1 257 ? 15.742 4.43 -22.219 1 85.12 257 PRO B CA 1
ATOM 4073 C C . PRO B 1 257 ? 15.945 4.477 -20.703 1 85.12 257 PRO B C 1
ATOM 4075 O O . PRO B 1 257 ? 17.062 4.703 -20.234 1 85.12 257 PRO B O 1
ATOM 4078 N N . THR B 1 258 ? 14.945 4.18 -19.953 1 85.31 258 THR B N 1
ATOM 4079 C CA . THR B 1 258 ? 15.039 4.27 -18.5 1 85.31 258 THR B CA 1
ATOM 4080 C C . THR B 1 258 ? 15.023 2.879 -17.875 1 85.31 258 THR B C 1
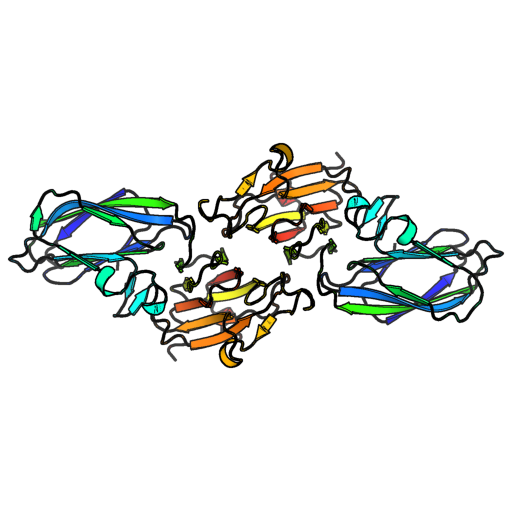ATOM 4082 O O . THR B 1 258 ? 14.766 2.736 -16.672 1 85.31 258 THR B O 1
ATOM 4085 N N . ALA B 1 259 ? 15.344 1.928 -18.719 1 92.69 259 ALA B N 1
ATOM 4086 C CA . ALA B 1 259 ? 15.297 0.554 -18.219 1 92.69 259 ALA B CA 1
ATOM 4087 C C . ALA B 1 259 ? 16.391 0.306 -17.188 1 92.69 259 ALA B C 1
ATOM 4089 O O . ALA B 1 259 ? 17.547 0.717 -17.391 1 92.69 259 ALA B O 1
ATOM 4090 N N . SER B 1 260 ? 16.016 -0.29 -16.109 1 94.56 260 SER B N 1
ATOM 4091 C CA . SER B 1 260 ? 16.969 -0.657 -15.062 1 94.56 260 SER B CA 1
ATOM 4092 C C . SER B 1 260 ? 17.656 -1.981 -15.383 1 94.56 260 SER B C 1
ATOM 4094 O O . SER B 1 260 ? 18.75 -2.244 -14.898 1 94.56 260 SER B O 1
ATOM 4096 N N . LEU B 1 261 ? 16.984 -2.832 -16.094 1 94.56 261 LEU B N 1
ATOM 4097 C CA . LEU B 1 261 ? 17.484 -4.156 -16.453 1 94.56 261 LEU B CA 1
ATOM 4098 C C . LEU B 1 261 ? 16.969 -4.586 -17.828 1 94.56 261 LEU B C 1
ATOM 4100 O O . LEU B 1 261 ? 15.789 -4.395 -18.141 1 94.56 261 LEU B O 1
ATOM 4104 N N . VAL B 1 262 ? 17.781 -5.055 -18.672 1 93.38 262 VAL B N 1
ATOM 4105 C CA . VAL B 1 262 ? 17.422 -5.621 -19.969 1 93.38 262 VAL B CA 1
ATOM 4106 C C . VAL B 1 262 ? 18 -7.031 -20.094 1 93.38 262 VAL B C 1
ATOM 4108 O O . VAL B 1 262 ? 19.203 -7.234 -19.906 1 93.38 262 VAL B O 1
ATOM 4111 N N . CYS B 1 263 ? 17 -7.934 -20.344 1 89.31 263 CYS B N 1
ATOM 4112 C CA . CYS B 1 263 ? 17.469 -9.305 -20.516 1 89.31 263 CYS B CA 1
ATOM 4113 C C . CYS B 1 263 ? 17.516 -9.672 -22 1 89.31 263 CYS B C 1
ATOM 4115 O O . CYS B 1 263 ? 16.859 -9.031 -22.828 1 89.31 263 CYS B O 1
ATOM 4117 N N . GLY B 1 264 ? 18.047 -10.906 -22.375 1 73.19 264 GLY B N 1
ATOM 4118 C CA . GLY B 1 264 ? 18.062 -11.516 -23.688 1 73.19 264 GLY B CA 1
ATOM 4119 C C . GLY B 1 264 ? 18.938 -10.766 -24.672 1 73.19 264 GLY B C 1
ATOM 4120 O O . GLY B 1 264 ? 18.781 -10.906 -25.891 1 73.19 264 GLY B O 1
ATOM 4121 N N . LEU B 1 265 ? 19.594 -9.609 -24.281 1 49.12 265 LEU B N 1
ATOM 4122 C CA . LEU B 1 265 ? 20.469 -9.211 -25.359 1 49.12 265 LEU B CA 1
ATOM 4123 C C . LEU B 1 265 ? 21.609 -10.211 -25.547 1 49.12 265 LEU B C 1
ATOM 4125 O O . LEU B 1 265 ? 22.031 -10.852 -24.578 1 49.12 265 LEU B O 1
#

Radius of gyration: 28.75 Å; Cα contacts (8 Å, |Δi|>4): 1518; chains: 2; bounding box: 50×100×60 Å

Nearest PDB structures (foldseek):
  4gz9-assembly1_A  TM=3.450E-01  e=3.796E-11  Mus musculus
  2qqo-assembly3_A  TM=3.287E-01  e=7.037E-08  Homo sapiens
  5ep9-assembly2_B  TM=4.341E-01  e=2.161E-01  Streptomyces nogalater
  8qpq-assembly1_TA  TM=2.986E-01  e=8.799E-01  Haloferax tailed virus 1
  6f39-assembly1_B  TM=3.077E-01  e=2.271E-07  Homo sapiens

Solvent-accessible surface area (backbone atoms only — not comparable to full-atom values): 26686 Å² total; per-residue (Å²): 132,46,78,45,71,69,71,44,78,46,78,46,62,29,45,85,89,45,52,66,44,78,45,51,44,36,36,43,50,55,59,53,21,21,42,33,39,36,33,59,37,38,38,26,46,50,89,68,63,15,35,38,30,46,34,55,16,43,75,54,93,89,22,32,34,62,28,71,89,47,36,95,54,56,72,78,74,29,54,48,74,51,58,27,77,43,82,55,82,46,77,46,67,28,90,28,16,30,27,26,39,36,35,24,39,44,49,70,76,32,31,38,28,33,33,38,42,77,39,85,36,44,69,49,41,46,32,68,43,89,77,62,68,49,56,44,44,49,44,39,77,43,32,67,40,45,25,32,44,34,31,73,40,30,24,30,39,31,48,40,32,38,35,21,64,54,63,73,81,60,84,79,61,78,49,54,72,32,80,39,69,48,24,59,82,68,65,47,71,28,28,35,36,37,30,25,22,85,54,50,40,63,91,62,47,46,69,73,46,22,32,25,33,24,22,46,53,48,50,88,65,62,45,24,29,47,15,54,15,22,35,40,34,38,41,40,69,28,82,32,68,29,35,40,31,35,38,37,31,68,56,51,80,89,43,56,90,62,42,68,42,76,50,92,121,131,46,78,46,69,67,70,46,81,47,75,48,62,28,45,84,88,46,52,66,44,78,44,52,45,37,36,42,50,55,59,55,21,21,42,32,38,36,31,58,36,37,37,26,45,50,88,68,63,14,36,37,30,44,34,55,15,42,76,53,95,91,23,31,34,60,26,72,90,48,36,95,54,57,71,78,74,29,56,46,75,52,59,27,77,43,81,46,85,47,76,45,67,30,90,29,17,28,26,27,40,37,33,24,39,42,50,69,78,32,31,40,27,33,34,38,43,76,38,83,36,40,69,50,41,47,32,69,44,92,75,61,70,48,56,43,42,50,44,40,76,44,33,67,41,44,25,32,44,34,33,74,38,28,24,30,40,32,46,40,31,39,35,21,65,55,68,76,82,63,83,83,62,83,50,55,72,32,80,40,69,48,23,60,81,69,65,47,71,28,29,36,35,36,32,25,24,84,54,50,41,62,91,64,46,46,69,73,45,20,32,25,32,24,23,43,54,48,50,85,68,62,44,23,29,47,15,55,14,24,35,41,35,39,40,39,69,29,83,29,68,29,37,39,31,35,38,37,30,66,55,50,81,89,42,56,90,62,43,68,42,74,50,91,120

Organism: Bemisia tabaci (NCBI:txid7038)

Sequence (530 aa):
MEVQSEEGQYFFKASQRDSNMVCGVYLLTDPDKNIEVIFDYLNVPCETNGLVSFIDGWELNGQFFPSIEDHPKPLQSRFTEFCGQRKVKQVFQSSQNAALIQYRIPTRGNGFGFSVRFIKNPTPCNILLEGTQDVFTLRNYGKHINCSLTTLYPAQLKVLSLGVGLTFRKRNLEVETGTIHKCDKRGMPDFVQLGGGDGLDLTKLAVVDSICGMDSRPEKVVETIFCGVTTVRLVSSGEFDNAVTIAVRPAEENDIPTASLVCGLMEVQSEEGQYFFKASQRDSNMVCGVYLLTDPDKNIEVIFDYLNVPCETNGLVSFIDGWELNGQFFPSIEDHPKPLQSRFTEFCGQRKVKQVFQSSQNAALIQYRIPTRGNGFGFSVRFIKNPTPCNILLEGTQDVFTLRNYGKHINCSLTTLYPAQLKVLSLGVGLTFRKRNLEVETGTIHKCDKRGMPDFVQLGGGDGLDLTKLAVVDSICGMDSRPEKVVETIFCGVTTVRLVSSGEFDNAVTIAVRPAEENDIPTASLVCGL

Foldseek 3Di:
DAEDADFWKDKDFDDPVQAFDKDKYKYFYDFQKKKKKKWQFFFFAVVVVKKKKKFQADDDPRATPPAQQQDPDHRVVRIDMDHDGDRDTDMDMHPGRIIMMMIHHRDGPGITMMTMDIGGHPQRFEHEDEADWDKDKHWPQLAQGKGKYKYQAWKKKKWAWWAKQDDPPPPPDDAFPDKDKPCVVVVRQKWKFWFEEADNHCVRTDTLIIIHTGHNGIDPDMATEGYSMIMIMIGHRSRDTTMIMMTMHHDDPVCVVVHSYHPDD/DAEDADFWKDKDFDDPVQAFDKDKYKYFYDFQKKKKKWWQFAFFAVVVVKKKKKFQADDDPRATPPAQQFDPDHRVVRMDMDHDGDRDTDMDMHPGRIIMMMIHHRDGPGITMMTMDIGGHPQRFEHEDEAAWDKDKHWPQLAQGKGKYKYQAWKKKKWAWWAKQDDPPPPDDDAFPDKDKPCVVVVRQKWKFWFEEADNHCVPTDTLIIIHTGDNGIDPDMATEGYSMIMIMIGHRSRDTTMIMMTMHHDDPVCVVVHSYHPDD

Secondary structure (DSSP, 8-state):
-EEE-S-EEEEEE--GGGTT-EEEEEEE--TTEEEEEEEEEEEE-GGGT-EEEEESSEEETTEEES-TTTSSS-GGGGEEEE-EE----EEEE-SSSEEEEEEE--STT-EEEEEEEEEE-SS--EEEE-S--EEEEEE-TTSS--EEEEESS-EEEEEEEEEES--SSSTTSPS--EEEE-TTTTT-SSEEEEEEESSS-GGG-EEEEEEEEEESS--S--EEEESSEEEEEEE--SSS--EEEEEEEE--GGGGGGEEEE---/-EEE-S-EEEEEE--GGGTT-EEEEEEE--TTEEEEEEEEEEEE-GGGT-EEEEESSEEETTEEES-TTTSSS-GGGGEEEE-EE----EEEE-SSSEEEEEEE--STT-EEEEEEEEEE-SS--EEEE-S--EEEEEE-TTSS--EEEEESS-EEEEEEEEEES--SSSTTSPS--EEEE-TTTTT-SSEEEEEEESSS-GGG-EEEEEEEEEE-SPPS--EEEESSEEEEEEE--SSS--EEEEEEEE--GGGGGGEEEE---

InterPro domains:
  IPR008435 Corticotropin-releasing factor-binding protein [PTHR10278] (1-258)
  IPR035914 Spermadhesin, CUB domain superfamily [G3DSA:2.60.120.290] (2-121)
  IPR035914 Spermadhesin, CUB domain superfamily [SSF49854] (16-119)
  IPR056177 Corticotropin-releasing factor binding protein, N-terminal domain [PF05428] (3-117)
  IPR056178 Corticotropin-releasing factor binding protein, C-terminal domain [PF23541] (132-255)